Protein 6XYB (pdb70)

Radius of gyration: 20.5 Å; Cα contacts (8 Å, |Δi|>4): 979; chains: 4; bounding box: 56×42×59 Å

Solvent-accessible surface area: 17931 Å² total

Foldseek 3Di:
DVPAWKKKWKWKDVVTKIKIATPPDDVVLQVQLCVQQDPWHWDFDVDPTITMTTPNPDHDPVSVVVNVVSNQVSVVVVQWHWDDKDKDADPVVRMIMMMTMTHGD/DWKKKWKWKDVVTKIKIDTPPDDVVLQVLLCVQLPHHWDFDVDPTMTMGTPNVDHDDVSVVVSVVSNQVSVVVVQWHWDDKDKDADPVVRMIMMMTMTDGD/DVDAKKKKWKWKDVVTKIKIDIPPDDVVLQVLLQCVQVCVGWHWDFDVDPTMTMTGDDNDHDPVSVVVNVVSNQVSVVVVQWHWDDKDKDADPVVRMIMMMTMTDGD/DAWKKKWKWKDVVTKIKIDTPPDDVVLQVLLCVQQLVLLHHWDFDPPPTMTMDRSDNDGDPVSVVSNVVSNQVSVVVVVWHWDDKDKDADPVVRMIMMMTMTDD

Structure (mmCIF, N/CA/C/O backbone):
data_6XYB
#
_entry.id   6XYB
#
_cell.length_a   66.701
_cell.length_b   44.487
_cell.length_c   69.544
_cell.angle_alpha   90.000
_cell.angle_beta   93.460
_cell.angle_gamma   90.000
#
_symmetry.space_group_name_H-M   'P 1 21 1'
#
loop_
_entity.id
_entity.type
_entity.pdbx_description
1 polymer 'Uncharacterized protein'
2 non-polymer 'IODIDE ION'
3 non-polymer 'POTASSIUM ION'
4 non-polymer 'MAGNESIUM ION'
5 non-polymer 'CHLORIDE ION'
6 water water
#
loop_
_atom_site.group_PDB
_atom_site.id
_atom_site.type_symbol
_atom_site.label_atom_id
_atom_site.label_alt_id
_atom_site.label_comp_id
_atom_site.label_asym_id
_atom_site.label_entity_id
_atom_site.label_seq_id
_atom_site.pdbx_PDB_ins_code
_atom_site.Cartn_x
_atom_site.Cartn_y
_atom_site.Cartn_z
_atom_site.occupancy
_atom_site.B_iso_or_equiv
_atom_site.auth_seq_id
_atom_site.auth_comp_id
_atom_site.auth_asym_id
_atom_site.auth_atom_id
_atom_site.pdbx_PDB_model_num
ATOM 1 N N . GLY A 1 1 ? -15.130 -15.322 -37.994 1.00 57.13 -2 GLY A N 1
ATOM 2 C CA . GLY A 1 1 ? -16.300 -14.658 -38.634 1.00 48.37 -2 GLY A CA 1
ATOM 3 C C . GLY A 1 1 ? -15.880 -13.430 -39.444 1.00 30.40 -2 GLY A C 1
ATOM 4 O O . GLY A 1 1 ? -14.651 -13.029 -39.364 1.00 62.55 -2 GLY A O 1
ATOM 5 N N . SER A 1 2 ? -16.876 -12.952 -40.249 1.00 51.57 -1 SER A N 1
ATOM 6 C CA . SER A 1 2 ? -16.770 -11.788 -41.167 1.00 48.18 -1 SER A CA 1
ATOM 7 C C . SER A 1 2 ? -16.029 -1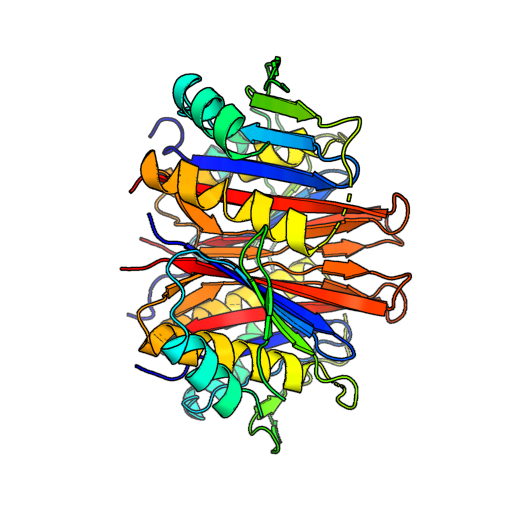0.739 -40.389 1.00 58.15 -1 SER A C 1
ATOM 8 O O . SER A 1 2 ? -15.132 -10.073 -40.931 1.00 73.12 -1 SER A O 1
ATOM 11 N N . HIS A 1 3 ? -16.557 -10.617 -39.171 1.00 64.77 0 HIS A N 1
ATOM 12 C CA . HIS A 1 3 ? -16.087 -9.873 -37.992 1.00 58.21 0 HIS A CA 1
ATOM 13 C C . HIS A 1 3 ? -16.759 -10.589 -36.804 1.00 61.91 0 HIS A C 1
ATOM 14 O O . HIS A 1 3 ? -17.884 -10.175 -36.467 1.00 77.46 0 HIS A O 1
ATOM 21 N N . MET A 1 4 ? -16.153 -11.669 -36.269 1.00 86.04 1 MET A N 1
ATOM 22 C CA . MET A 1 4 ? -16.748 -12.593 -35.243 1.00 65.17 1 MET A CA 1
ATOM 23 C C . MET A 1 4 ? -17.768 -11.823 -34.406 1.00 51.38 1 MET A C 1
ATOM 24 O O . MET A 1 4 ? -17.439 -10.735 -33.952 1.00 56.45 1 MET A O 1
ATOM 29 N N . PRO A 1 5 ? -19.013 -12.325 -34.164 1.00 40.08 2 PRO A N 1
ATOM 30 C CA . PRO A 1 5 ? -20.117 -11.428 -33.851 1.00 35.40 2 PRO A CA 1
ATOM 31 C C . PRO A 1 5 ? -20.094 -10.835 -32.429 1.00 25.03 2 PRO A C 1
ATOM 32 O O . PRO A 1 5 ? -20.156 -11.519 -31.408 1.00 24.66 2 PRO A O 1
ATOM 36 N N . ASN A 1 6 ? -19.919 -9.522 -32.387 1.00 19.88 3 ASN A N 1
ATOM 37 C CA . ASN A 1 6 ? -19.986 -8.780 -31.103 1.00 16.97 3 ASN A CA 1
ATOM 38 C C . ASN A 1 6 ? -21.044 -7.672 -31.173 1.00 17.19 3 ASN A C 1
ATOM 39 O O . ASN A 1 6 ? -21.485 -7.244 -32.241 1.00 16.93 3 ASN A O 1
ATOM 44 N N . LEU A 1 7 ? -21.448 -7.199 -30.028 1.00 16.14 4 LEU A N 1
ATOM 45 C CA . LEU A 1 7 ? -22.487 -6.173 -29.910 1.00 16.25 4 LEU A CA 1
ATOM 46 C C . LEU A 1 7 ? -21.936 -5.109 -28.962 1.00 14.45 4 LEU A C 1
ATOM 47 O O . LEU A 1 7 ? -21.252 -5.463 -27.973 1.00 18.54 4 LEU A O 1
ATOM 52 N N . CYS A 1 8 ? -22.268 -3.834 -29.224 1.00 14.34 5 CYS A N 1
ATOM 53 C CA . CYS A 1 8 ? -22.024 -2.707 -28.351 1.00 16.70 5 CYS A CA 1
ATOM 54 C C . CYS A 1 8 ? -23.345 -2.027 -28.074 1.00 17.29 5 CYS A C 1
ATOM 55 O O . CYS A 1 8 ? -24.035 -1.646 -29.014 1.00 18.78 5 CYS A O 1
ATOM 58 N N . VAL A 1 9 ? -23.697 -1.914 -26.805 1.00 15.79 6 VAL A N 1
ATOM 59 C CA . VAL A 1 9 ? -24.772 -1.041 -26.303 1.00 13.59 6 VAL A CA 1
ATOM 60 C C . VAL A 1 9 ? -24.179 0.163 -25.592 1.00 15.97 6 VAL A C 1
ATOM 61 O O . VAL A 1 9 ? -23.387 -0.032 -24.657 1.00 16.82 6 VAL A O 1
ATOM 65 N N . SER A 1 10 ? -24.584 1.363 -25.986 1.00 15.64 7 SER A N 1
ATOM 66 C CA . SER A 1 10 ? -24.139 2.600 -25.321 1.00 15.53 7 SER A CA 1
ATOM 67 C C . SER A 1 10 ? -25.361 3.337 -24.774 1.00 14.66 7 SER A C 1
ATOM 68 O O . SER A 1 10 ? -26.406 3.436 -25.466 1.00 16.45 7 SER A O 1
ATOM 71 N N . ALA A 1 11 ? -25.224 3.892 -23.565 1.00 14.30 8 ALA A N 1
ATOM 72 C CA . ALA A 1 11 ? -26.324 4.633 -22.940 1.00 15.84 8 ALA A CA 1
ATOM 73 C C . ALA A 1 11 ? -25.737 5.937 -22.400 1.00 17.67 8 ALA A C 1
ATOM 74 O O . ALA A 1 11 ? -24.771 5.906 -21.615 1.00 16.62 8 ALA A O 1
ATOM 76 N N . THR A 1 12 ? -26.293 7.047 -22.841 1.00 16.40 9 THR A N 1
ATOM 77 C CA . THR A 1 12 ? -25.957 8.393 -22.319 1.00 16.75 9 THR A CA 1
ATOM 78 C C . THR A 1 12 ? -27.160 8.945 -21.561 1.00 18.16 9 THR A C 1
ATOM 79 O O . THR A 1 12 ? -28.281 8.692 -21.987 1.00 20.30 9 THR A O 1
ATOM 83 N N . PHE A 1 13 ? -26.911 9.576 -20.404 1.00 17.95 10 PHE A N 1
ATOM 84 C CA . PHE A 1 13 ? -27.948 10.238 -19.567 1.00 18.18 10 PHE A CA 1
ATOM 85 C C . PHE A 1 13 ? -27.447 11.636 -19.187 1.00 19.91 10 PHE A C 1
ATOM 86 O O . PHE A 1 13 ? -26.243 11.779 -19.035 1.00 21.19 10 PHE A O 1
ATOM 94 N N . ASN A 1 14 ? -28.307 12.665 -19.034 1.00 21.71 11 ASN A N 1
ATOM 95 C CA . ASN A 1 14 ? -29.742 12.630 -19.263 1.00 23.06 11 ASN A CA 1
ATOM 96 C C . ASN A 1 14 ? -30.068 13.683 -20.328 1.00 20.11 11 ASN A C 1
ATOM 97 O O . ASN A 1 14 ? -29.326 14.637 -20.512 1.00 31.42 11 ASN A O 1
ATOM 102 N N . PRO A 1 15 ? -31.183 13.558 -21.096 1.00 24.68 12 PRO A N 1
ATOM 103 C CA . PRO A 1 15 ? -32.106 12.446 -20.995 1.00 25.52 12 PRO A CA 1
ATOM 104 C C . PRO A 1 15 ? -31.510 11.179 -21.585 1.00 22.36 12 PRO A C 1
ATOM 105 O O . PRO A 1 15 ? -30.475 11.240 -22.294 1.00 20.80 12 PRO A O 1
ATOM 109 N N . PRO A 1 16 ? -32.158 10.022 -21.312 1.00 23.52 13 PRO A N 1
ATOM 110 C CA . PRO A 1 16 ? -31.641 8.734 -21.760 1.00 21.76 13 PRO A CA 1
ATOM 111 C C . PRO A 1 16 ? -31.626 8.592 -23.303 1.00 19.16 13 PRO A C 1
ATOM 112 O O . PRO A 1 16 ? -32.663 8.736 -23.976 1.00 22.29 13 PRO A O 1
ATOM 116 N N . VAL A 1 17 ? -30.453 8.305 -23.853 1.00 18.12 14 VAL A N 1
ATOM 117 C CA . VAL A 1 17 ? -30.291 7.921 -25.255 1.00 18.01 14 VAL A CA 1
ATOM 118 C C . VAL A 1 17 ? -29.546 6.598 -25.307 1.00 17.20 14 VAL A C 1
ATOM 119 O O . VAL A 1 17 ? -28.375 6.543 -24.806 1.00 19.22 14 VAL A O 1
ATOM 123 N N . ILE A 1 18 ? -30.191 5.574 -25.866 1.00 17.21 15 ILE A N 1
ATOM 124 C CA . ILE A 1 18 ? -29.627 4.220 -25.943 1.00 15.14 15 ILE A CA 1
ATOM 125 C C . ILE A 1 18 ? -29.332 3.889 -27.412 1.00 16.56 15 ILE A C 1
ATOM 126 O O . ILE A 1 18 ? -30.237 4.035 -28.262 1.00 17.91 15 ILE A O 1
ATOM 131 N N . THR A 1 19 ? -28.126 3.461 -27.703 1.00 16.19 16 THR A N 1
ATOM 132 C CA . THR A 1 19 ? -27.745 3.018 -29.056 1.00 16.08 16 THR A CA 1
ATOM 133 C C . THR A 1 19 ? -27.245 1.578 -29.006 1.00 17.40 16 THR A C 1
ATOM 134 O O . THR A 1 19 ? -26.590 1.152 -28.012 1.00 16.98 16 THR A O 1
ATOM 138 N N . MET A 1 20 ? -27.587 0.813 -30.048 1.00 16.09 17 MET A N 1
ATOM 139 C CA . MET A 1 20 ? -27.227 -0.618 -30.143 1.00 16.37 17 MET A CA 1
ATOM 140 C C . MET A 1 20 ? -26.584 -0.876 -31.499 1.00 16.53 17 MET A C 1
ATOM 141 O O . MET A 1 20 ? -27.232 -0.548 -32.520 1.00 15.74 17 MET A O 1
ATOM 146 N N . LEU A 1 21 ? -25.379 -1.432 -31.519 1.00 16.26 18 LEU A N 1
ATOM 147 C CA . LEU A 1 21 ? -24.540 -1.611 -32.721 1.00 16.73 18 LEU A CA 1
ATOM 148 C C . LEU A 1 21 ? -24.096 -3.054 -32.734 1.00 17.88 18 LEU A C 1
ATOM 149 O O . LEU A 1 21 ? -23.704 -3.570 -31.723 1.00 16.11 18 LEU A O 1
ATOM 154 N N . GLY A 1 22 ? -24.100 -3.656 -33.892 1.00 19.71 19 GLY A N 1
ATOM 155 C CA . GLY A 1 22 ? -23.539 -4.984 -34.119 1.00 19.10 19 GLY A CA 1
ATOM 156 C C . GLY A 1 22 ? -24.126 -5.568 -35.393 1.00 20.64 19 GLY A C 1
ATOM 157 O O . GLY A 1 22 ? -25.331 -5.558 -35.564 1.00 20.82 19 GLY A O 1
ATOM 158 N N . SER A 1 23 ? -23.267 -6.128 -36.212 1.00 24.51 20 SER A N 1
ATOM 159 C CA A SER A 1 23 ? -23.622 -6.765 -37.506 0.50 27.22 20 SER A CA 1
ATOM 160 C CA B SER A 1 23 ? -23.653 -6.734 -37.515 0.50 25.80 20 SER A CA 1
ATOM 161 C C . SER A 1 23 ? -24.682 -7.855 -37.336 1.00 26.30 20 SER A C 1
ATOM 162 O O . SER A 1 23 ? -25.586 -7.945 -38.202 1.00 33.74 20 SER A O 1
ATOM 167 N N . ALA A 1 24 ? -24.583 -8.679 -36.289 1.00 21.06 21 ALA A N 1
ATOM 168 C CA . ALA A 1 24 ? -25.480 -9.853 -36.163 1.00 22.65 21 ALA A CA 1
ATOM 169 C C . ALA A 1 24 ? -26.678 -9.488 -35.271 1.00 23.42 21 ALA A C 1
ATOM 170 O O . ALA A 1 24 ? -27.427 -10.416 -34.848 1.00 26.16 21 ALA A O 1
ATOM 172 N N . LEU A 1 25 ? -26.891 -8.194 -34.954 1.00 19.57 22 LEU A N 1
ATOM 173 C CA . LEU A 1 25 ? -28.015 -7.848 -34.087 1.00 21.56 22 LEU A CA 1
ATOM 174 C C . LEU A 1 25 ? -29.273 -7.904 -34.954 1.00 20.32 22 LEU A C 1
ATOM 175 O O . LEU A 1 25 ? -29.295 -7.241 -35.981 1.00 25.48 22 LEU A O 1
ATOM 180 N N . ARG A 1 26 ? -30.255 -8.718 -34.571 1.00 20.85 23 ARG A N 1
ATOM 181 C CA . ARG A 1 26 ? -31.524 -8.811 -35.327 1.00 19.64 23 ARG A CA 1
ATOM 182 C C . ARG A 1 26 ? -32.534 -7.823 -34.731 1.00 19.91 23 ARG A C 1
ATOM 183 O O . ARG A 1 26 ? -32.526 -7.537 -33.500 1.00 22.28 23 ARG A O 1
ATOM 191 N N . GLU A 1 27 ? -33.464 -7.372 -35.577 1.00 18.96 24 GLU A N 1
ATOM 192 C CA . GLU A 1 27 ? -34.525 -6.388 -35.150 1.00 21.36 24 GLU A CA 1
ATOM 193 C C . GLU A 1 27 ? -35.393 -6.998 -34.043 1.00 20.28 24 GLU A C 1
ATOM 194 O O . GLU A 1 27 ? -35.858 -6.269 -33.156 1.00 23.79 24 GLU A O 1
ATOM 200 N N . GLU A 1 28 ? -35.602 -8.314 -34.067 1.00 21.92 25 GLU A N 1
ATOM 201 C CA . GLU A 1 28 ? -36.405 -9.037 -33.028 1.00 20.03 25 GLU A CA 1
ATOM 202 C C . GLU A 1 28 ? -35.779 -8.851 -31.639 1.00 20.43 25 GLU A C 1
ATOM 203 O O . GLU A 1 28 ? -36.496 -8.650 -30.680 1.00 22.66 25 GLU A O 1
ATOM 209 N N . THR A 1 29 ? -34.442 -8.837 -31.525 1.00 19.76 26 THR A N 1
ATOM 210 C CA . THR A 1 29 ? -33.796 -8.635 -30.206 1.00 21.30 26 THR A CA 1
ATOM 211 C C . THR A 1 29 ? -34.000 -7.188 -29.756 1.00 21.59 26 THR A C 1
ATOM 212 O O . THR A 1 29 ? -34.265 -6.980 -28.600 1.00 20.53 26 THR A O 1
ATOM 216 N N . VAL A 1 30 ? -33.908 -6.235 -30.675 1.00 21.43 27 VAL A N 1
ATOM 217 C CA . VAL A 1 30 ? -34.166 -4.792 -30.407 1.00 20.57 27 VAL A CA 1
ATOM 218 C C . VAL A 1 30 ? -35.608 -4.638 -29.900 1.00 20.61 27 VAL A C 1
ATOM 219 O O . VAL A 1 30 ? -35.833 -3.958 -28.866 1.00 23.61 27 VAL A O 1
ATOM 223 N N . LYS A 1 31 ? -36.547 -5.310 -30.541 1.00 23.35 28 LYS A N 1
ATOM 224 C CA . LYS A 1 31 ? -37.975 -5.249 -30.111 1.00 27.62 28 LYS A CA 1
ATOM 225 C C . LYS A 1 31 ? -38.168 -5.820 -28.693 1.00 25.04 28 LYS A C 1
ATOM 226 O O . LYS A 1 31 ? -38.921 -5.186 -27.887 1.00 28.92 28 LYS A O 1
ATOM 232 N N . LEU A 1 32 ? -37.495 -6.915 -28.327 1.00 26.05 29 LEU A N 1
ATOM 233 C CA . LEU A 1 32 ? -37.550 -7.456 -26.931 1.00 23.82 29 LEU A CA 1
ATOM 234 C C . LEU A 1 32 ? -37.059 -6.404 -25.924 1.00 25.47 29 LEU A C 1
ATOM 235 O O . LEU A 1 32 ? -37.640 -6.253 -24.849 1.00 29.64 29 LEU A O 1
ATOM 240 N N . LEU A 1 33 ? -35.955 -5.737 -26.228 1.00 26.86 30 LEU A N 1
ATOM 241 C CA . LEU A 1 33 ? -35.388 -4.774 -25.280 1.00 23.76 30 LEU A CA 1
ATOM 242 C C . LEU A 1 33 ? -36.302 -3.558 -25.171 1.00 25.42 30 LEU A C 1
ATOM 243 O O . LEU A 1 33 ? -36.423 -2.997 -24.094 1.00 28.93 30 LEU A O 1
ATOM 248 N N . GLU A 1 34 ? -36.917 -3.171 -26.282 1.00 26.07 31 GLU A N 1
ATOM 249 C CA . GLU A 1 34 ? -37.863 -2.023 -26.358 1.00 31.61 31 GLU A CA 1
ATOM 250 C C . GLU A 1 34 ? -38.912 -2.231 -25.275 1.00 31.40 31 GLU A C 1
ATOM 251 O O . GLU A 1 34 ? -39.360 -1.245 -24.674 1.00 40.88 31 GLU A O 1
ATOM 257 N N . GLN A 1 35 ? -39.346 -3.478 -25.107 1.00 33.15 32 GLN A N 1
ATOM 258 C CA . GLN A 1 35 ? -40.437 -3.848 -24.176 1.00 42.07 32 GLN A CA 1
ATOM 259 C C . GLN A 1 35 ? -39.911 -3.838 -22.735 1.00 41.40 32 GLN A C 1
ATOM 260 O O . GLN A 1 35 ? -40.643 -3.394 -21.867 1.00 41.20 32 GLN A O 1
ATOM 266 N N . ARG A 1 36 ? -38.696 -4.330 -22.493 1.00 49.17 33 ARG A N 1
ATOM 267 C CA . ARG A 1 36 ? -38.130 -4.489 -21.129 1.00 42.47 33 ARG A CA 1
ATOM 268 C C . ARG A 1 36 ? -37.725 -3.127 -20.529 1.00 38.79 33 ARG A C 1
ATOM 269 O O . ARG A 1 36 ? -37.856 -2.948 -19.319 1.00 43.27 33 ARG A O 1
ATOM 277 N N . ILE A 1 37 ? -37.132 -2.238 -21.319 1.00 36.30 34 ILE A N 1
ATOM 278 C CA . ILE A 1 37 ? -36.483 -0.995 -20.801 1.00 40.10 34 ILE A CA 1
ATOM 279 C C . ILE A 1 37 ? -37.504 -0.088 -20.109 1.00 47.67 34 ILE A C 1
ATOM 280 O O . ILE A 1 37 ? -37.323 0.225 -18.927 1.00 53.90 34 ILE A O 1
ATOM 285 N N . PRO A 1 38 ? -38.569 0.359 -20.826 1.00 40.43 35 PRO A N 1
ATOM 286 C CA . PRO A 1 38 ? -39.584 1.263 -20.292 1.00 47.13 35 PRO A CA 1
ATOM 287 C C . PRO A 1 38 ? -39.642 1.394 -18.757 1.00 51.03 35 PRO A C 1
ATOM 288 O O . PRO A 1 38 ? -39.159 2.415 -18.273 1.00 65.38 35 PRO A O 1
ATOM 292 N N . PRO A 1 51 ? -44.904 5.069 -25.194 1.00 77.70 48 PRO A N 1
ATOM 293 C CA . PRO A 1 51 ? -44.391 3.786 -25.676 1.00 76.48 48 PRO A CA 1
ATOM 294 C C . PRO A 1 51 ? -43.318 4.012 -26.760 1.00 75.42 48 PRO A C 1
ATOM 295 O O . PRO A 1 51 ? -43.664 4.073 -27.931 1.00 74.79 48 PRO A O 1
ATOM 299 N N . VAL A 1 52 ? -42.054 4.129 -26.328 1.00 71.41 49 VAL A N 1
ATOM 300 C CA . VAL A 1 52 ? -40.883 4.600 -27.126 1.00 58.67 49 VAL A CA 1
ATOM 301 C C . VAL A 1 52 ? -40.361 3.450 -28.000 1.00 41.92 49 VAL A C 1
ATOM 302 O O . VAL A 1 52 ? -40.419 2.266 -27.534 1.00 40.60 49 VAL A O 1
ATOM 304 N N . LYS A 1 53 ? -39.867 3.785 -29.202 1.00 38.89 50 LYS A N 1
ATOM 305 C CA . LYS A 1 53 ? -39.251 2.829 -30.165 1.00 31.07 50 LYS A CA 1
ATOM 306 C C . LYS A 1 53 ? -37.753 3.124 -30.362 1.00 25.82 50 LYS A C 1
ATOM 307 O O . LYS A 1 53 ? -37.338 4.289 -30.389 1.00 29.11 50 LYS A O 1
ATOM 309 N N . PHE A 1 54 ? -36.988 2.088 -30.679 1.00 23.26 51 PHE A N 1
ATOM 310 C CA . PHE A 1 54 ? -35.727 2.225 -31.449 1.00 21.84 51 PHE A CA 1
ATOM 311 C C . PHE A 1 54 ? -35.967 2.565 -32.921 1.00 25.60 51 PHE A C 1
ATOM 312 O O . PHE A 1 54 ? -36.809 1.953 -33.569 1.00 26.53 51 PHE A O 1
ATOM 320 N N . LEU A 1 55 ? -35.268 3.575 -33.428 1.00 22.55 52 LEU A N 1
ATOM 321 C CA . LEU A 1 55 ? -35.182 3.860 -34.888 1.00 19.44 52 LEU A CA 1
ATOM 322 C C . LEU A 1 55 ? -33.856 3.344 -35.441 1.00 20.59 52 LEU A C 1
ATOM 323 O O . LEU A 1 55 ? -32.789 3.510 -34.751 1.00 19.32 52 LEU A O 1
ATOM 328 N N . PHE A 1 56 ? -33.888 2.828 -36.673 1.00 21.40 53 PHE A N 1
ATOM 329 C CA . PHE A 1 56 ? -32.687 2.356 -37.388 1.00 19.82 53 PHE A CA 1
ATOM 330 C C . PHE A 1 56 ? -32.058 3.454 -38.229 1.00 19.46 53 PHE A C 1
ATOM 331 O O . PHE A 1 56 ? -32.758 4.184 -38.938 1.00 21.22 53 PHE A O 1
ATOM 339 N N . TYR A 1 57 ? -30.753 3.605 -38.102 1.00 19.08 54 TYR A N 1
ATOM 340 C CA . TYR A 1 57 ? -29.910 4.467 -38.965 1.00 18.26 54 TYR A CA 1
ATOM 341 C C . TYR A 1 57 ? -28.706 3.701 -39.534 1.00 19.26 54 TYR A C 1
ATOM 342 O O . TYR A 1 57 ? -28.110 2.826 -38.873 1.00 22.60 54 TYR A O 1
ATOM 351 N N . PRO A 1 58 ? -28.254 4.042 -40.765 1.00 21.48 55 PRO A N 1
ATOM 352 C CA . PRO A 1 58 ? -27.120 3.342 -41.363 1.00 22.59 55 PRO A CA 1
ATOM 353 C C . PRO A 1 58 ? -25.762 4.000 -41.114 1.00 27.61 55 PRO A C 1
ATOM 354 O O . PRO A 1 58 ? -25.698 5.127 -40.682 1.00 33.90 55 PRO A O 1
ATOM 358 N N . ASN A 1 59 ? -24.697 3.250 -41.393 1.00 27.39 56 ASN A N 1
ATOM 359 C CA . ASN A 1 59 ? -23.313 3.770 -41.587 1.00 35.86 56 ASN A CA 1
ATOM 360 C C . ASN A 1 59 ? -22.915 4.707 -40.458 1.00 35.71 56 ASN A C 1
ATOM 361 O O . ASN A 1 59 ? -22.632 5.870 -40.717 1.00 48.17 56 ASN A O 1
ATOM 366 N N . PRO A 1 60 ? -22.712 4.218 -39.211 1.00 32.96 57 PRO A N 1
ATOM 367 C CA . PRO A 1 60 ? -22.736 2.786 -38.907 1.00 31.35 57 PRO A CA 1
ATOM 368 C C . PRO A 1 60 ? -24.136 2.244 -38.639 1.00 24.77 57 PRO A C 1
ATOM 369 O O . PRO A 1 60 ? -24.909 2.898 -38.050 1.00 29.23 57 PRO A O 1
ATOM 373 N N . ASP A 1 61 ? -24.413 1.031 -39.086 1.00 23.68 58 ASP A N 1
ATOM 374 C CA . ASP A 1 61 ? -25.771 0.464 -38.919 1.00 27.42 58 ASP A CA 1
ATOM 375 C C . ASP A 1 61 ? -26.096 0.253 -37.430 1.00 24.68 58 ASP A C 1
ATOM 376 O O . ASP A 1 61 ? -25.343 -0.470 -36.716 1.00 27.44 58 ASP A O 1
ATOM 381 N N . HIS A 1 62 ? -27.193 0.838 -36.963 1.00 20.68 59 HIS A N 1
ATOM 382 C CA . HIS A 1 62 ? -27.490 0.779 -35.534 1.00 17.18 59 HIS A CA 1
ATOM 383 C C . HIS A 1 62 ? -28.905 1.230 -35.191 1.00 17.75 59 HIS A C 1
ATOM 384 O O . HIS A 1 62 ? -29.649 1.768 -36.083 1.00 19.76 59 HIS A O 1
ATOM 391 N N . TRP A 1 63 ? -29.330 0.961 -33.957 1.00 16.96 60 TRP A N 1
ATOM 392 C CA . TRP A 1 63 ? -30.672 1.322 -33.454 1.00 18.50 60 TRP A CA 1
ATOM 393 C C . TRP A 1 63 ? -30.489 2.369 -32.349 1.00 16.79 60 TRP A C 1
ATOM 394 O O . TRP A 1 63 ? -29.598 2.189 -31.488 1.00 18.38 60 TRP A O 1
ATOM 405 N N . ARG A 1 64 ? -31.343 3.397 -32.340 1.00 16.47 61 ARG A N 1
ATOM 406 C CA . ARG A 1 64 ? -31.289 4.537 -31.395 1.00 16.89 61 ARG A CA 1
ATOM 407 C C . ARG A 1 64 ? -32.658 4.756 -30.781 1.00 17.06 61 ARG A C 1
ATOM 408 O O . ARG A 1 64 ? -33.631 4.950 -31.523 1.00 18.81 61 ARG A O 1
ATOM 416 N N . MET A 1 65 ? -32.709 4.818 -29.453 1.00 18.15 62 MET A N 1
ATOM 417 C CA . MET A 1 65 ? -33.925 5.157 -28.712 1.00 18.29 62 MET A CA 1
ATOM 418 C C . MET A 1 65 ? -33.596 6.352 -27.808 1.00 20.47 62 MET A C 1
ATOM 419 O O . MET A 1 65 ? -32.648 6.336 -27.062 1.00 20.44 62 MET A O 1
ATOM 424 N N . GLU A 1 66 ? -34.438 7.344 -27.808 1.00 22.42 63 GLU A N 1
ATOM 425 C CA . GLU A 1 66 ? -34.282 8.513 -26.942 1.00 25.59 63 GLU A CA 1
ATOM 426 C C . GLU A 1 66 ? -35.536 8.599 -26.104 1.00 29.24 63 GLU A C 1
ATOM 427 O O . GLU A 1 66 ? -36.654 8.552 -26.649 1.00 33.98 63 GLU A O 1
ATOM 433 N N . LEU A 1 67 ? -35.340 8.716 -24.794 1.00 30.36 64 LEU A N 1
ATOM 434 C CA . LEU A 1 67 ? -36.475 8.985 -23.875 1.00 26.77 64 LEU A CA 1
ATOM 435 C C . LEU A 1 67 ? -36.476 10.479 -23.474 1.00 33.46 64 LEU A C 1
ATOM 436 O O . LEU A 1 67 ? -36.169 10.839 -22.315 1.00 27.44 64 LEU A O 1
ATOM 441 N N . SER A 1 68 ? -36.754 11.343 -24.461 1.00 40.27 65 SER A N 1
ATOM 442 C CA . SER A 1 68 ? -36.655 12.832 -24.396 1.00 41.22 65 SER A CA 1
ATOM 443 C C . SER A 1 68 ? -37.259 13.371 -23.101 1.00 40.28 65 SER A C 1
ATOM 444 O O . SER A 1 68 ? -36.813 14.445 -22.639 1.00 51.91 65 SER A O 1
ATOM 447 N N . GLN A 1 69 ? -38.317 12.721 -22.612 1.00 40.94 66 GLN A N 1
ATOM 448 C CA . GLN A 1 69 ? -39.129 13.214 -21.472 1.00 51.44 66 GLN A CA 1
ATOM 449 C C . GLN A 1 69 ? -38.483 12.752 -20.157 1.00 65.12 66 GLN A C 1
ATOM 450 O O . GLN A 1 69 ? -38.500 13.531 -19.189 1.00 94.01 66 GLN A O 1
ATOM 452 N N . HIS A 1 70 ? -37.896 11.553 -20.139 1.00 51.90 67 HIS A N 1
ATOM 453 C CA . HIS A 1 70 ? -37.512 10.816 -18.907 1.00 54.58 67 HIS A CA 1
ATOM 454 C C . HIS A 1 70 ? -36.204 11.358 -18.316 1.00 47.13 67 HIS A C 1
ATOM 455 O O . HIS A 1 70 ? -35.388 11.980 -19.022 1.00 45.13 67 HIS A O 1
ATOM 462 N N . PHE A 1 71 ? -36.020 11.134 -17.019 1.00 45.71 68 PHE A N 1
ATOM 463 C CA . PHE A 1 71 ? -34.794 11.456 -16.269 1.00 40.69 68 PHE A CA 1
ATOM 464 C C . PHE A 1 71 ? -34.529 10.239 -15.390 1.00 35.83 68 PHE A C 1
ATOM 465 O O . PHE A 1 71 ? -35.418 9.845 -14.639 1.00 39.82 68 PHE A O 1
ATOM 480 N N . ASP A 1 73 ? -32.121 8.659 -12.452 1.00 34.25 70 ASP A N 1
ATOM 481 C CA . ASP A 1 73 ? -31.145 8.857 -11.371 1.00 28.71 70 ASP A CA 1
ATOM 482 C C . ASP A 1 73 ? -30.235 7.610 -11.400 1.00 25.25 70 ASP A C 1
ATOM 483 O O . ASP A 1 73 ? -30.496 6.643 -12.209 1.00 24.59 70 ASP A O 1
ATOM 488 N N . ASP A 1 74 ? -29.238 7.584 -10.505 1.00 26.24 71 ASP A N 1
ATOM 489 C CA . ASP A 1 74 ? -28.263 6.468 -10.510 1.00 25.38 71 ASP A CA 1
ATOM 490 C C . ASP A 1 74 ? -28.962 5.110 -10.366 1.00 25.72 71 ASP A C 1
ATOM 491 O O . ASP A 1 74 ? -28.596 4.159 -11.064 1.00 22.93 71 ASP A O 1
ATOM 496 N N . LEU A 1 75 ? -29.922 4.985 -9.469 1.00 26.75 72 LEU A N 1
ATOM 497 C CA . LEU A 1 75 ? -30.608 3.680 -9.250 1.00 24.78 72 LEU A CA 1
ATOM 498 C C . LEU A 1 75 ? -31.314 3.230 -10.519 1.00 25.93 72 LEU A C 1
ATOM 499 O O . LEU A 1 75 ? -31.225 2.034 -10.855 1.00 24.35 72 LEU A O 1
ATOM 504 N N . HIS A 1 76 ? -32.004 4.143 -11.173 1.00 23.98 73 HIS A N 1
ATOM 505 C CA . HIS A 1 76 ? -32.744 3.808 -12.418 1.00 26.74 73 HIS A CA 1
ATOM 506 C C . HIS A 1 76 ? -31.766 3.554 -13.568 1.00 23.24 73 HIS A C 1
ATOM 507 O O . HIS A 1 76 ? -32.086 2.692 -14.411 1.00 23.29 73 HIS A O 1
ATOM 514 N N . LYS A 1 77 ? -30.582 4.191 -13.571 1.00 20.91 74 LYS A N 1
ATOM 515 C CA . LYS A 1 77 ? -29.537 3.854 -14.606 1.00 21.10 74 LYS A CA 1
ATOM 516 C C . LYS A 1 77 ? -29.110 2.408 -14.376 1.00 22.69 74 LYS A C 1
ATOM 517 O O . LYS A 1 77 ? -29.021 1.648 -15.358 1.00 23.64 74 LYS A O 1
ATOM 523 N N . SER A 1 78 ? -28.824 2.044 -13.121 1.00 22.58 75 SER A N 1
ATOM 524 C CA . SER A 1 78 ? -28.451 0.665 -12.768 1.00 20.84 75 SER A CA 1
ATOM 525 C C . SER A 1 78 ? -29.535 -0.307 -13.250 1.00 20.77 75 SER A C 1
ATOM 526 O O . SER A 1 78 ? -29.202 -1.372 -13.835 1.00 22.35 75 SER A O 1
ATOM 529 N N . ALA A 1 79 ? -30.811 0.024 -13.003 1.00 23.49 76 ALA A N 1
ATOM 530 C CA . ALA A 1 79 ? -31.943 -0.813 -13.459 1.00 23.36 76 ALA A CA 1
ATOM 531 C C . ALA A 1 79 ? -31.953 -0.957 -15.003 1.00 23.77 76 ALA A C 1
ATOM 532 O O . ALA A 1 79 ? -32.256 -2.021 -15.508 1.00 26.05 76 ALA A O 1
ATOM 534 N N . VAL A 1 80 ? -31.732 0.121 -15.746 1.00 22.02 77 VAL A N 1
ATOM 535 C CA . VAL A 1 80 ? -31.705 0.105 -17.232 1.00 23.60 77 VAL A CA 1
ATOM 536 C C . VAL A 1 80 ? -30.582 -0.842 -17.671 1.00 21.36 77 VAL A C 1
ATOM 537 O O . VAL A 1 80 ? -30.809 -1.719 -18.565 1.00 20.92 77 VAL A O 1
ATOM 541 N N . PHE A 1 81 ? -29.388 -0.678 -17.099 1.00 19.71 78 PHE A N 1
ATOM 542 C CA . PHE A 1 81 ? -28.285 -1.558 -17.497 1.00 19.57 78 PHE A CA 1
ATOM 543 C C . PHE A 1 81 ? -28.626 -3.012 -17.213 1.00 19.72 78 PHE A C 1
ATOM 544 O O . PHE A 1 81 ? -28.385 -3.870 -18.058 1.00 21.24 78 PHE A O 1
ATOM 552 N N . LEU A 1 82 ? -29.145 -3.278 -16.018 1.00 19.91 79 LEU A N 1
ATOM 553 C CA . LEU A 1 82 ? -29.469 -4.682 -15.639 1.00 22.90 79 LEU A CA 1
ATOM 554 C C . LEU A 1 82 ? -30.508 -5.261 -16.605 1.00 22.35 79 LEU A C 1
ATOM 555 O O . LEU A 1 82 ? -30.372 -6.424 -16.984 1.00 25.48 79 LEU A O 1
ATOM 560 N N . THR A 1 83 ? -31.530 -4.495 -17.008 1.00 22.75 80 THR A N 1
ATOM 561 C CA A THR A 1 83 ? -32.614 -5.013 -17.882 0.50 26.04 80 THR A CA 1
ATOM 562 C CA B THR A 1 83 ? -32.600 -5.053 -17.865 0.50 25.10 80 THR A CA 1
ATOM 563 C C . THR A 1 83 ? -32.006 -5.269 -19.266 1.00 22.72 80 THR A C 1
ATOM 564 O O . THR A 1 83 ? -32.374 -6.267 -19.909 1.00 25.25 80 THR A O 1
ATOM 571 N N . ILE A 1 84 ? -31.072 -4.422 -19.706 1.00 22.21 81 ILE A N 1
ATOM 572 C CA . ILE A 1 84 ? -30.430 -4.610 -21.033 1.00 19.71 81 ILE A CA 1
ATOM 573 C C . ILE A 1 84 ? -29.607 -5.898 -20.972 1.00 19.47 81 ILE A C 1
ATOM 574 O O . ILE A 1 84 ? -29.674 -6.718 -21.860 1.00 20.70 81 ILE A O 1
ATOM 579 N N . ILE A 1 85 ? -28.800 -6.019 -19.929 1.00 18.53 82 ILE A N 1
ATOM 580 C CA . ILE A 1 85 ? -27.936 -7.222 -19.823 1.00 19.47 82 ILE A CA 1
ATOM 581 C C . ILE A 1 85 ? -28.766 -8.503 -19.739 1.00 20.12 82 ILE A C 1
ATOM 582 O O . ILE A 1 85 ? -28.417 -9.503 -20.436 1.00 21.85 82 ILE A O 1
ATOM 587 N N . GLU A 1 86 ? -29.794 -8.531 -18.891 1.00 21.79 83 GLU A N 1
ATOM 588 C CA . GLU A 1 86 ? -30.630 -9.746 -18.732 1.00 24.07 83 GLU A CA 1
ATOM 589 C C . GLU A 1 86 ? -31.350 -10.046 -20.037 1.00 22.50 83 GLU A C 1
ATOM 590 O O . GLU A 1 86 ? -31.408 -11.227 -20.388 1.00 26.33 83 GLU A O 1
ATOM 596 N N . GLY A 1 87 ? -31.956 -9.068 -20.687 1.00 22.74 84 GLY A N 1
ATOM 597 C CA . GLY A 1 87 ? -32.620 -9.362 -21.985 1.00 21.84 84 GLY A CA 1
ATOM 598 C C . GLY A 1 87 ? -31.661 -9.880 -23.053 1.00 21.27 84 GLY A C 1
ATOM 599 O O . GLY A 1 87 ? -31.933 -10.873 -23.731 1.00 26.40 84 GLY A O 1
ATOM 600 N N . LEU A 1 88 ? -30.445 -9.329 -23.101 1.00 18.37 85 LEU A N 1
ATOM 601 C CA . LEU A 1 88 ? -29.480 -9.781 -24.105 1.00 17.70 85 LEU A CA 1
ATOM 602 C C . LEU A 1 88 ? -28.977 -11.187 -23.720 1.00 20.65 85 LEU A C 1
ATOM 603 O O . LEU A 1 88 ? -28.709 -11.996 -24.649 1.00 22.80 85 LEU A O 1
ATOM 608 N N . GLU A 1 89 ? -28.781 -11.467 -22.433 1.00 21.40 86 GLU A N 1
ATOM 609 C CA . GLU A 1 89 ? -28.296 -12.793 -21.997 1.00 22.47 86 GLU A CA 1
ATOM 610 C C . GLU A 1 89 ? -29.288 -13.832 -22.560 1.00 20.32 86 GLU A C 1
ATOM 611 O O . GLU A 1 89 ? -28.797 -14.867 -23.063 1.00 25.49 86 GLU A O 1
ATOM 617 N N . GLY A 1 90 ? -30.607 -13.606 -22.450 1.00 23.07 87 GLY A N 1
ATOM 618 C CA . GLY A 1 90 ? -31.626 -14.597 -22.852 1.00 22.70 87 GLY A CA 1
ATOM 619 C C . GLY A 1 90 ? -31.582 -14.787 -24.343 1.00 20.96 87 GLY A C 1
ATOM 620 O O . GLY A 1 90 ? -31.979 -15.856 -24.803 1.00 24.10 87 GLY A O 1
ATOM 621 N N . GLU A 1 91 ? -31.146 -13.775 -25.079 1.00 22.61 88 GLU A N 1
ATOM 622 C CA . GLU A 1 91 ? -30.996 -13.867 -26.554 1.00 21.61 88 GLU A CA 1
ATOM 623 C C . GLU A 1 91 ? -29.654 -14.464 -26.997 1.00 19.94 88 GLU A C 1
ATOM 624 O O . GLU A 1 91 ? -29.325 -14.432 -28.221 1.00 26.14 88 GLU A O 1
ATOM 630 N N . GLY A 1 92 ? -28.812 -14.942 -26.056 1.00 19.75 89 GLY A N 1
ATOM 631 C CA . GLY A 1 92 ? -27.515 -15.541 -26.412 1.00 22.82 89 GLY A CA 1
ATOM 632 C C . GLY A 1 92 ? -26.322 -14.579 -26.426 1.00 21.17 89 GLY A C 1
ATOM 633 O O . GLY A 1 92 ? -25.302 -14.998 -26.967 1.00 21.80 89 GLY A O 1
ATOM 634 N N . TRP A 1 93 ? -26.475 -13.338 -25.907 1.00 20.01 90 TRP A N 1
ATOM 635 C CA . TRP A 1 93 ? -25.444 -12.281 -25.875 1.00 19.23 90 TRP A CA 1
ATOM 636 C C . TRP A 1 93 ? -24.925 -12.138 -24.445 1.00 18.97 90 TRP A C 1
ATOM 637 O O . TRP A 1 93 ? -25.705 -11.724 -23.595 1.00 24.66 90 TRP A O 1
ATOM 648 N N . ASN A 1 94 ? -23.670 -12.502 -24.229 1.00 19.79 91 ASN A N 1
ATOM 649 C CA . ASN A 1 94 ? -23.004 -12.539 -22.916 1.00 21.48 91 ASN A CA 1
ATOM 650 C C . ASN A 1 94 ? -22.172 -11.246 -22.720 1.00 19.19 91 ASN A C 1
ATOM 651 O O . ASN A 1 94 ? -21.398 -10.838 -23.614 1.00 18.34 91 ASN A O 1
ATOM 656 N N . LEU A 1 95 ? -22.289 -10.675 -21.550 1.00 17.86 92 LEU A N 1
ATOM 657 C CA . LEU A 1 95 ? -21.555 -9.440 -21.237 1.00 16.45 92 LEU A CA 1
ATOM 658 C C . LEU A 1 95 ? -20.062 -9.738 -21.053 1.00 15.67 92 LEU A C 1
ATOM 659 O O . LEU A 1 95 ? -19.674 -10.661 -20.308 1.00 19.08 92 LEU A O 1
ATOM 664 N N . ARG A 1 96 ? -19.205 -9.032 -21.769 1.00 14.62 93 ARG A N 1
ATOM 665 C CA . ARG A 1 96 ? -17.735 -9.255 -21.714 1.00 15.66 93 ARG A CA 1
ATOM 666 C C . ARG A 1 96 ? -17.006 -8.096 -21.060 1.00 12.98 93 ARG A C 1
ATOM 667 O O . ARG A 1 96 ? -15.916 -8.303 -20.465 1.00 14.58 93 ARG A O 1
ATOM 675 N N . ALA A 1 97 ? -17.496 -6.858 -21.190 1.00 12.45 94 ALA A N 1
ATOM 676 C CA . ALA A 1 97 ? -16.706 -5.695 -20.658 1.00 12.06 94 ALA A CA 1
ATOM 677 C C . ALA A 1 97 ? -17.690 -4.507 -20.625 1.00 10.38 94 ALA A C 1
ATOM 678 O O . ALA A 1 97 ? -18.771 -4.480 -21.291 1.00 11.91 94 ALA A O 1
ATOM 680 N N . SER A 1 98 ? -17.282 -3.523 -19.868 1.00 11.16 95 SER A N 1
ATOM 681 C CA A SER A 1 98 ? -18.006 -2.239 -19.758 0.50 11.20 95 SER A CA 1
ATOM 682 C CA B SER A 1 98 ? -17.993 -2.234 -19.773 0.50 10.71 95 SER A CA 1
ATOM 683 C C . SER A 1 98 ? -17.034 -1.105 -19.522 1.00 8.72 95 SER A C 1
ATOM 684 O O . SER A 1 98 ? -15.962 -1.320 -18.948 1.00 10.36 95 SER A O 1
ATOM 689 N N . ASN A 1 99 ? -17.437 0.081 -19.896 1.00 11.48 96 ASN A N 1
ATOM 690 C CA . ASN A 1 99 ? -16.634 1.294 -19.527 1.00 10.63 96 ASN A CA 1
ATOM 691 C C . ASN A 1 99 ? -17.587 2.465 -19.424 1.00 12.16 96 ASN A C 1
ATOM 692 O O . ASN A 1 99 ? -18.725 2.380 -19.850 1.00 14.25 96 ASN A O 1
ATOM 697 N N . SER A 1 100 ? -17.135 3.510 -18.755 1.00 10.92 97 SER A N 1
ATOM 698 C CA . SER A 1 100 ? -17.991 4.675 -18.581 1.00 12.00 97 SER A CA 1
ATOM 699 C C . SER A 1 100 ? -17.133 5.932 -18.462 1.00 11.62 97 SER A C 1
ATOM 700 O O . SER A 1 100 ? -16.002 5.900 -17.904 1.00 11.86 97 SER A O 1
ATOM 703 N N . ILE A 1 101 ? -17.732 7.068 -18.839 1.00 13.46 98 ILE A N 1
ATOM 704 C CA . ILE A 1 101 ? -17.158 8.437 -18.594 1.00 14.35 98 ILE A CA 1
ATOM 705 C C . ILE A 1 101 ? -18.263 9.424 -18.184 1.00 12.39 98 ILE A C 1
ATOM 706 O O . ILE A 1 101 ? -19.413 9.166 -18.489 1.00 15.55 98 ILE A O 1
ATOM 711 N N . ARG A 1 102 ? -17.844 10.508 -17.517 1.00 15.05 99 ARG A N 1
ATOM 712 C CA . ARG A 1 102 ? -18.740 11.653 -17.309 1.00 20.24 99 ARG A CA 1
ATOM 713 C C . ARG A 1 102 ? -18.089 12.888 -17.889 1.00 22.38 99 ARG A C 1
ATOM 714 O O . ARG A 1 102 ? -16.866 13.050 -17.699 1.00 22.73 99 ARG A O 1
ATOM 722 N N . ASP A 1 103 ? -18.890 13.684 -18.587 1.00 21.26 100 ASP A N 1
ATOM 723 C CA . ASP A 1 103 ? -18.532 15.025 -19.106 1.00 25.18 100 ASP A CA 1
ATOM 724 C C . ASP A 1 103 ? -19.014 16.057 -18.105 1.00 27.99 100 ASP A C 1
ATOM 725 O O . ASP A 1 103 ? -20.240 16.170 -17.932 1.00 31.95 100 ASP A O 1
ATOM 730 N N . SER A 1 104 ? -18.077 16.824 -17.543 1.00 30.61 101 SER A N 1
ATOM 731 C CA . SER A 1 104 ? -18.358 17.912 -16.567 1.00 34.25 101 SER A CA 1
ATOM 732 C C . SER A 1 104 ? -19.042 19.098 -17.254 1.00 35.90 101 SER A C 1
ATOM 733 O O . SER A 1 104 ? -19.830 19.776 -16.595 1.00 46.29 101 SER A O 1
ATOM 736 N N . GLU A 1 105 ? -18.690 19.382 -18.514 1.00 44.44 102 GLU A N 1
ATOM 737 C CA . GLU A 1 105 ? -19.247 20.524 -19.299 1.00 42.59 102 GLU A CA 1
ATOM 738 C C . GLU A 1 105 ? -20.755 20.305 -19.478 1.00 47.00 102 GLU A C 1
ATOM 739 O O . GLU A 1 105 ? -21.514 21.240 -19.202 1.00 60.98 102 GLU A O 1
ATOM 745 N N . SER A 1 106 ? -21.160 19.120 -19.938 1.00 47.96 103 SER A N 1
ATOM 746 C CA . SER A 1 106 ? -22.547 18.818 -20.368 1.00 37.17 103 SER A CA 1
ATOM 747 C C . SER A 1 106 ? -23.345 18.230 -19.207 1.00 44.69 103 SER A C 1
ATOM 748 O O . SER A 1 106 ? -24.587 18.255 -19.279 1.00 41.40 103 SER A O 1
ATOM 751 N N . GLY A 1 107 ? -22.646 17.692 -18.204 1.00 33.28 104 GLY A N 1
ATOM 752 C CA . GLY A 1 107 ? -23.247 16.971 -17.072 1.00 27.34 104 GLY A CA 1
ATOM 753 C C . GLY A 1 107 ? -23.835 15.641 -17.523 1.00 27.73 104 GLY A C 1
ATOM 754 O O . GLY A 1 107 ? -24.617 15.070 -16.808 1.00 31.14 104 GLY A O 1
ATOM 755 N N . LYS A 1 108 ? -23.411 15.134 -18.659 1.00 23.98 105 LYS A N 1
ATOM 756 C CA . LYS A 1 108 ? -23.842 13.792 -19.141 1.00 21.22 105 LYS A CA 1
ATOM 757 C C . LYS A 1 108 ? -22.837 12.673 -18.888 1.00 21.35 105 LYS A C 1
ATOM 758 O O . LYS A 1 108 ? -21.674 12.874 -19.029 1.00 22.51 105 LYS A O 1
ATOM 764 N N . ASP A 1 109 ? -23.350 11.505 -18.578 1.00 17.99 106 ASP A N 1
ATOM 765 C CA . ASP A 1 109 ? -22.500 10.301 -18.472 1.00 17.67 106 ASP A CA 1
ATOM 766 C C . ASP A 1 109 ? -22.853 9.301 -19.548 1.00 15.66 106 ASP A C 1
ATOM 767 O O . ASP A 1 109 ? -24.009 9.176 -19.929 1.00 16.90 106 ASP A O 1
ATOM 772 N N . THR A 1 110 ? -21.859 8.559 -19.977 1.00 15.04 107 THR A N 1
ATOM 773 C CA . THR A 1 110 ? -21.970 7.587 -21.066 1.00 14.16 107 THR A CA 1
ATOM 774 C C . THR A 1 110 ? -21.312 6.277 -20.642 1.00 12.72 107 THR A C 1
ATOM 775 O O . THR A 1 110 ? -20.135 6.278 -20.279 1.00 16.28 107 THR A O 1
ATOM 779 N N . THR A 1 111 ? -22.118 5.214 -20.751 1.00 13.44 108 THR A N 1
ATOM 780 C CA . THR A 1 111 ? -21.679 3.875 -20.419 1.00 13.05 108 THR A CA 1
ATOM 781 C C . THR A 1 111 ? -21.789 2.992 -21.634 1.00 13.01 108 THR A C 1
ATOM 782 O O . THR A 1 111 ? -22.802 3.047 -22.295 1.00 14.46 108 THR A O 1
ATOM 786 N N . LYS A 1 112 ? -20.759 2.217 -21.882 1.00 13.56 109 LYS A N 1
ATOM 787 C CA . LYS A 1 112 ? -20.748 1.248 -22.987 1.00 14.69 109 LYS A CA 1
ATOM 788 C C . LYS A 1 112 ? -20.645 -0.182 -22.458 1.00 11.30 109 LYS A C 1
ATOM 789 O O . LYS A 1 112 ? -19.887 -0.448 -21.504 1.00 13.29 109 LYS A O 1
ATOM 795 N N . LEU A 1 113 ? -21.444 -1.056 -23.039 1.00 13.31 110 LEU A N 1
ATOM 796 C CA . LEU A 1 113 ? -21.517 -2.478 -22.688 1.00 13.37 110 LEU A CA 1
ATOM 797 C C . LEU A 1 113 ? -21.141 -3.286 -23.910 1.00 13.79 110 LEU A C 1
ATOM 798 O O . LEU A 1 113 ? -21.773 -3.064 -24.965 1.00 15.56 110 LEU A O 1
ATOM 803 N N . PHE A 1 114 ? -20.237 -4.229 -23.794 1.00 12.02 111 PHE A N 1
ATOM 804 C CA . PHE A 1 114 ? -19.741 -5.059 -24.900 1.00 12.29 111 PHE A CA 1
ATOM 805 C C . PHE A 1 114 ? -20.148 -6.519 -24.685 1.00 12.82 111 PHE A C 1
ATOM 806 O O . PHE A 1 114 ? -19.893 -7.054 -23.580 1.00 15.39 111 PHE A O 1
ATOM 814 N N . PHE A 1 115 ? -20.779 -7.120 -25.714 1.00 13.84 112 PHE A N 1
ATOM 815 C CA . PHE A 1 115 ? -21.329 -8.480 -25.643 1.00 16.40 112 PHE A CA 1
ATOM 816 C C . PHE A 1 115 ? -20.777 -9.364 -26.738 1.00 17.35 112 PHE A C 1
ATOM 817 O O . PHE A 1 115 ? -20.439 -8.891 -27.828 1.00 17.28 112 PHE A O 1
ATOM 825 N N . ALA A 1 116 ? -20.733 -10.642 -26.445 1.00 18.73 113 ALA A N 1
ATOM 826 C CA . ALA A 1 116 ? -20.322 -11.672 -27.426 1.00 22.87 113 ALA A CA 1
ATOM 827 C C . ALA A 1 116 ? -21.237 -12.859 -27.323 1.00 17.97 113 ALA A C 1
ATOM 828 O O . ALA A 1 116 ? -21.928 -13.053 -26.357 1.00 22.91 113 ALA A O 1
ATOM 830 N N . ARG A 1 117 ? -21.294 -13.637 -28.420 1.00 25.73 114 ARG A N 1
ATOM 831 C CA . ARG A 1 117 ? -22.093 -14.882 -28.407 1.00 31.84 114 ARG A CA 1
ATOM 832 C C . ARG A 1 117 ? -21.436 -15.965 -27.547 1.00 36.49 114 ARG A C 1
ATOM 833 O O . ARG A 1 117 ? -20.206 -15.929 -27.362 1.00 41.59 114 ARG A O 1
ATOM 841 N N . ARG A 1 118 ? -22.252 -16.950 -27.133 1.00 44.91 115 ARG A N 1
ATOM 842 C CA . ARG A 1 118 ? -21.954 -17.960 -26.088 1.00 41.30 115 ARG A CA 1
ATOM 843 C C . ARG A 1 118 ? -21.620 -19.292 -26.769 1.00 53.30 115 ARG A C 1
ATOM 844 O O . ARG A 1 118 ? -20.612 -19.912 -26.468 1.00 64.50 115 ARG A O 1
ATOM 846 N N . MET B 1 4 ? -32.186 -16.061 -16.498 1.00 68.90 1 MET B N 1
ATOM 847 C CA . MET B 1 4 ? -30.978 -15.284 -16.981 1.00 59.25 1 MET B CA 1
ATOM 848 C C . MET B 1 4 ? -30.516 -14.347 -15.869 1.00 60.31 1 MET B C 1
ATOM 849 O O . MET B 1 4 ? -30.566 -13.124 -16.050 1.00 51.90 1 MET B O 1
ATOM 851 N N . PRO B 1 5 ? -30.072 -14.871 -14.695 1.00 46.53 2 PRO B N 1
ATOM 852 C CA . PRO B 1 5 ? -29.944 -14.050 -13.499 1.00 42.30 2 PRO B CA 1
ATOM 853 C C . PRO B 1 5 ? -28.648 -13.224 -13.550 1.00 29.63 2 PRO B C 1
ATOM 854 O O . PRO B 1 5 ? -27.511 -13.804 -13.605 1.00 29.25 2 PRO B O 1
ATOM 858 N N . ASN B 1 6 ? -28.811 -11.900 -13.539 1.00 27.69 3 ASN B N 1
ATOM 859 C CA . ASN B 1 6 ? -27.695 -10.939 -13.409 1.00 24.04 3 ASN B CA 1
ATOM 860 C C . ASN B 1 6 ? -27.895 -10.116 -12.141 1.00 23.59 3 ASN B C 1
ATOM 861 O O . ASN B 1 6 ? -29.035 -9.984 -11.665 1.00 27.89 3 ASN B O 1
ATOM 866 N N . LEU B 1 7 ? -26.789 -9.504 -11.698 1.00 21.68 4 LEU B N 1
ATOM 867 C CA . LEU B 1 7 ? -26.740 -8.649 -10.492 1.00 22.57 4 LEU B CA 1
ATOM 868 C C . LEU B 1 7 ? -25.914 -7.438 -10.840 1.00 21.57 4 LEU B C 1
ATOM 869 O O . LEU B 1 7 ? -24.841 -7.622 -11.495 1.00 24.94 4 LEU B O 1
ATOM 874 N N . CYS B 1 8 ? -26.367 -6.257 -10.431 1.00 21.12 5 CYS B N 1
ATOM 875 C CA . CYS B 1 8 ? -25.560 -5.019 -10.449 1.00 19.52 5 CYS B CA 1
ATOM 876 C C . CYS B 1 8 ? -25.332 -4.534 -9.025 1.00 21.98 5 CYS B C 1
ATOM 877 O O . CYS B 1 8 ? -26.321 -4.364 -8.242 1.00 27.93 5 CYS B O 1
ATOM 880 N N . VAL B 1 9 ? -24.072 -4.326 -8.719 1.00 20.60 6 VAL B N 1
ATOM 881 C CA . VAL B 1 9 ? -23.681 -3.634 -7.475 1.00 20.01 6 VAL B CA 1
ATOM 882 C C . VAL B 1 9 ? -23.106 -2.279 -7.845 1.00 20.09 6 VAL B C 1
ATOM 883 O O . VAL B 1 9 ? -22.213 -2.211 -8.689 1.00 22.44 6 VAL B O 1
ATOM 887 N N . SER B 1 10 ? -23.618 -1.220 -7.212 1.00 18.71 7 SER B N 1
ATOM 888 C CA . SER B 1 10 ? -23.111 0.151 -7.454 1.00 18.53 7 SER B CA 1
ATOM 889 C C . SER B 1 10 ? -22.629 0.695 -6.104 1.00 15.85 7 SER B C 1
ATOM 890 O O . SER B 1 10 ? -23.340 0.496 -5.047 1.00 24.70 7 SER B O 1
ATOM 893 N N . ALA B 1 11 ? -21.471 1.352 -6.125 1.00 17.27 8 ALA B N 1
ATOM 894 C CA . ALA B 1 11 ? -20.855 1.951 -4.927 1.00 18.72 8 ALA B CA 1
ATOM 895 C C . ALA B 1 11 ? -20.455 3.370 -5.246 1.00 17.55 8 ALA B C 1
ATOM 896 O O . ALA B 1 11 ? -19.669 3.607 -6.163 1.00 17.90 8 ALA B O 1
ATOM 898 N N . THR B 1 12 ? -20.955 4.295 -4.474 1.00 18.58 9 THR B N 1
ATOM 899 C CA . THR B 1 12 ? -20.636 5.706 -4.616 1.00 18.25 9 THR B CA 1
ATOM 900 C C . THR B 1 12 ? -19.931 6.131 -3.318 1.00 20.15 9 THR B C 1
ATOM 901 O O . THR B 1 12 ? -20.343 5.656 -2.217 1.00 23.90 9 THR B O 1
ATOM 905 N N . PHE B 1 13 ? -18.947 7.022 -3.452 1.00 18.52 10 PHE B N 1
ATOM 906 C CA . PHE B 1 13 ? -18.123 7.543 -2.330 1.00 18.90 10 PHE B CA 1
ATOM 907 C C . PHE B 1 13 ? -17.904 9.036 -2.570 1.00 21.55 10 PHE B C 1
ATOM 908 O O . PHE B 1 13 ? -17.806 9.439 -3.718 1.00 27.41 10 PHE B O 1
ATOM 916 N N . ASN B 1 14 ? -17.782 9.866 -1.521 1.00 23.31 11 ASN B N 1
ATOM 917 C CA . ASN B 1 14 ? -18.025 9.557 -0.130 1.00 25.02 11 ASN B CA 1
ATOM 918 C C . ASN B 1 14 ? -19.199 10.426 0.349 1.00 25.38 11 ASN B C 1
ATOM 919 O O . ASN B 1 14 ? -19.459 11.489 -0.215 1.00 32.27 11 ASN B O 1
ATOM 924 N N . PRO B 1 15 ? -19.914 10.051 1.435 1.00 28.83 12 PRO B N 1
ATOM 925 C CA . PRO B 1 15 ? -19.657 8.820 2.170 1.00 28.95 12 PRO B CA 1
ATOM 926 C C . PRO B 1 15 ? -20.155 7.612 1.391 1.00 27.27 12 PRO B C 1
ATOM 927 O O . PRO B 1 15 ? -20.903 7.754 0.424 1.00 26.00 12 PRO B O 1
ATOM 931 N N . PRO B 1 16 ? -19.728 6.400 1.787 1.00 27.45 13 PRO B N 1
ATOM 932 C CA . PRO B 1 16 ? -20.094 5.190 1.054 1.00 26.58 13 PRO B CA 1
ATOM 933 C C . PRO B 1 16 ? -21.599 4.876 1.023 1.00 24.43 13 PRO B C 1
ATOM 934 O O . PRO B 1 16 ? -22.239 4.833 2.096 1.00 28.88 13 PRO B O 1
ATOM 938 N N . VAL B 1 17 ? -22.125 4.698 -0.177 1.00 21.77 14 VAL B N 1
ATOM 939 C CA . VAL B 1 17 ? -23.493 4.207 -0.405 1.00 23.48 14 VAL B CA 1
ATOM 940 C C . VAL B 1 17 ? -23.428 3.037 -1.380 1.00 21.46 14 VAL B C 1
ATOM 941 O O . VAL B 1 17 ? -22.864 3.190 -2.502 1.00 24.52 14 VAL B O 1
ATOM 945 N N . ILE B 1 18 ? -23.831 1.861 -0.936 1.00 22.78 15 ILE B N 1
ATOM 946 C CA . ILE B 1 18 ? -23.741 0.625 -1.754 1.00 22.62 15 ILE B CA 1
ATOM 947 C C . ILE B 1 18 ? -25.139 0.152 -2.094 1.00 21.99 15 ILE B C 1
ATOM 948 O O . ILE B 1 18 ? -25.947 -0.008 -1.212 1.00 24.17 15 ILE B O 1
ATOM 953 N N . THR B 1 19 ? -25.400 0.014 -3.381 1.00 24.97 16 THR B N 1
ATOM 954 C CA . THR B 1 19 ? -26.687 -0.467 -3.882 1.00 22.91 16 THR B CA 1
ATOM 955 C C . THR B 1 19 ? -26.519 -1.821 -4.559 1.00 20.65 16 THR B C 1
ATOM 956 O O . THR B 1 19 ? -25.610 -1.992 -5.360 1.00 22.94 16 THR B O 1
ATOM 960 N N . MET B 1 20 ? -27.492 -2.714 -4.378 1.00 21.00 17 MET B N 1
ATOM 961 C CA . MET B 1 20 ? -27.519 -4.032 -5.056 1.00 24.05 17 MET B CA 1
ATOM 962 C C . MET B 1 20 ? -28.884 -4.245 -5.695 1.00 24.26 17 MET B C 1
ATOM 963 O O . MET B 1 20 ? -29.911 -4.073 -4.988 1.00 27.33 17 MET B O 1
ATOM 968 N N . LEU B 1 21 ? -28.887 -4.568 -6.989 1.00 25.27 18 LEU B N 1
ATOM 969 C CA . LEU B 1 21 ? -30.073 -4.857 -7.839 1.00 24.20 18 LEU B CA 1
ATOM 970 C C . LEU B 1 21 ? -29.900 -6.218 -8.507 1.00 26.47 18 LEU B C 1
ATOM 971 O O . LEU B 1 21 ? -28.853 -6.432 -9.109 1.00 27.51 18 LEU B O 1
ATOM 976 N N . GLY B 1 22 ? -30.950 -7.033 -8.507 1.00 27.21 19 GLY B N 1
ATOM 977 C CA . GLY B 1 22 ? -30.958 -8.347 -9.179 1.00 30.36 19 GLY B CA 1
ATOM 978 C C . GLY B 1 22 ? -31.997 -9.227 -8.553 1.00 43.04 19 GLY B C 1
ATOM 979 O O . GLY B 1 22 ? -31.805 -9.507 -7.379 1.00 58.33 19 GLY B O 1
ATOM 980 N N . SER B 1 23 ? -33.055 -9.563 -9.294 1.00 38.69 20 SER B N 1
ATOM 981 C CA . SER B 1 23 ? -34.266 -10.280 -8.804 1.00 50.81 20 SER B CA 1
ATOM 982 C C . SER B 1 23 ? -33.886 -11.573 -8.073 1.00 44.99 20 SER B C 1
ATOM 983 O O . SER B 1 23 ? -34.656 -11.974 -7.192 1.00 57.84 20 SER B O 1
ATOM 986 N N . ALA B 1 24 ? -32.759 -12.203 -8.414 1.00 44.53 21 ALA B N 1
ATOM 987 C CA . ALA B 1 24 ? -32.340 -13.525 -7.891 1.00 40.34 21 ALA B CA 1
ATOM 988 C C . ALA B 1 24 ? -31.417 -13.367 -6.672 1.00 40.40 21 ALA B C 1
ATOM 989 O O . ALA B 1 24 ? -30.890 -14.378 -6.177 1.00 53.54 21 ALA B O 1
ATOM 991 N N . LEU B 1 25 ? -31.201 -12.132 -6.207 1.00 38.41 22 LEU B N 1
ATOM 992 C CA . LEU B 1 25 ? -30.304 -11.867 -5.060 1.00 35.82 22 LEU B CA 1
ATOM 993 C C . LEU B 1 25 ? -31.018 -12.293 -3.775 1.00 39.98 22 LEU B C 1
ATOM 994 O O . LEU B 1 25 ? -32.158 -11.826 -3.489 1.00 39.74 22 LEU B O 1
ATOM 999 N N . ARG B 1 26 ? -30.358 -13.134 -2.989 1.00 39.68 23 ARG B N 1
ATOM 1000 C CA . ARG B 1 26 ? -30.955 -13.685 -1.738 1.00 43.61 23 ARG B CA 1
ATOM 1001 C C . ARG B 1 26 ? -30.617 -12.800 -0.547 1.00 45.92 23 ARG B C 1
ATOM 1002 O O . ARG B 1 26 ? -29.481 -12.330 -0.457 1.00 46.04 23 ARG B O 1
ATOM 1010 N N . GLU B 1 27 ? -31.555 -12.678 0.397 1.00 44.92 24 GLU B N 1
ATOM 1011 C CA . GLU B 1 27 ? -31.350 -11.895 1.636 1.00 46.65 24 GLU B CA 1
ATOM 1012 C C . GLU B 1 27 ? -30.162 -12.505 2.391 1.00 41.49 24 GLU B C 1
ATOM 1013 O O . GLU B 1 27 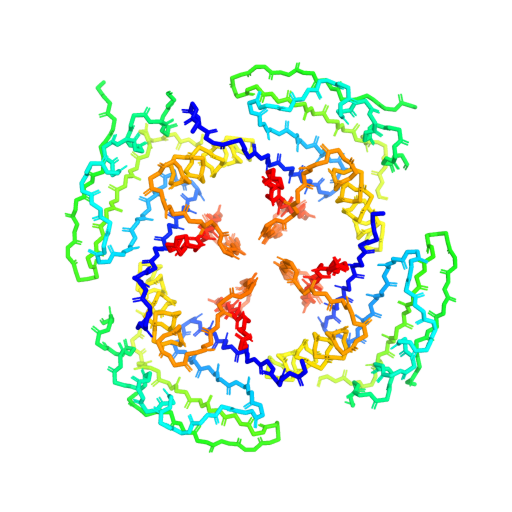? -29.396 -11.706 3.016 1.00 55.72 24 GLU B O 1
ATOM 1019 N N . GLU B 1 28 ? -29.979 -13.841 2.287 1.00 49.35 25 GLU B N 1
ATOM 1020 C CA . GLU B 1 28 ? -28.854 -14.585 2.946 1.00 61.22 25 GLU B CA 1
ATOM 1021 C C . GLU B 1 28 ? -27.505 -14.039 2.439 1.00 60.01 25 GLU B C 1
ATOM 1022 O O . GL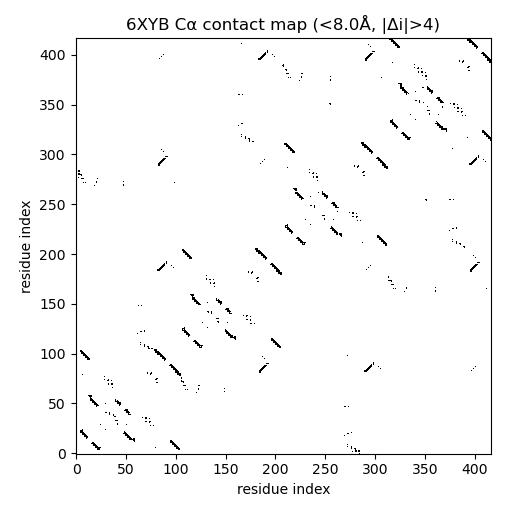U B 1 28 ? -26.561 -13.911 3.282 1.00 53.21 25 GLU B O 1
ATOM 1024 N N . THR B 1 29 ? -27.408 -13.742 1.129 1.00 40.67 26 THR B N 1
ATOM 1025 C CA . THR B 1 29 ? -26.213 -13.136 0.472 1.00 45.55 26 THR B CA 1
ATOM 1026 C C . THR B 1 29 ? -26.017 -11.703 0.976 1.00 40.33 26 THR B C 1
ATOM 1027 O O . THR B 1 29 ? -24.853 -11.295 1.217 1.00 39.37 26 THR B O 1
ATOM 1031 N N . VAL B 1 30 ? -27.111 -10.924 1.029 1.00 37.89 27 VAL B N 1
ATOM 1032 C CA . VAL B 1 30 ? -27.047 -9.501 1.488 1.00 35.64 27 VAL B CA 1
ATOM 1033 C C . VAL B 1 30 ? -26.460 -9.522 2.902 1.00 40.00 27 VAL B C 1
ATOM 1034 O O . VAL B 1 30 ? -25.571 -8.707 3.212 1.00 46.45 27 VAL B O 1
ATOM 1038 N N . LYS B 1 31 ? -26.888 -10.477 3.730 1.00 46.33 28 LYS B N 1
ATOM 1039 C CA . LYS B 1 31 ? -26.484 -10.514 5.163 1.00 52.45 28 LYS B CA 1
ATOM 1040 C C . LYS B 1 31 ? -24.969 -10.762 5.261 1.00 50.39 28 LYS B C 1
ATOM 1041 O O . LYS B 1 31 ? -24.291 -10.053 6.051 1.00 47.85 28 LYS B O 1
ATOM 1047 N N . LEU B 1 32 ? -24.456 -11.719 4.483 1.00 52.13 29 LEU B N 1
ATOM 1048 C CA . LEU B 1 32 ? -23.004 -12.054 4.381 1.00 49.63 29 LEU B CA 1
ATOM 1049 C C . LEU B 1 32 ? -22.188 -10.794 4.039 1.00 46.53 29 LEU B C 1
ATOM 1050 O O . LEU B 1 32 ? -21.042 -10.665 4.539 1.00 50.18 29 LEU B O 1
ATOM 1052 N N . LEU B 1 33 ? -22.685 -9.935 3.127 1.00 43.82 30 LEU B N 1
ATOM 1053 C CA . LEU B 1 33 ? -21.932 -8.710 2.704 1.00 44.21 30 LEU B CA 1
ATOM 1054 C C . LEU B 1 33 ? -22.007 -7.635 3.794 1.00 44.13 30 LEU B C 1
ATOM 1055 O O . LEU B 1 33 ? -20.995 -6.950 4.013 1.00 45.21 30 LEU B O 1
ATOM 1060 N N . GLU B 1 34 ? -23.185 -7.469 4.400 1.00 50.34 31 GLU B N 1
ATOM 1061 C CA . GLU B 1 34 ? -23.434 -6.686 5.646 1.00 46.77 31 GLU B CA 1
ATOM 1062 C C . GLU B 1 34 ? -22.305 -6.947 6.652 1.00 43.76 31 GLU B C 1
ATOM 1063 O O . GLU B 1 34 ? -21.769 -5.941 7.216 1.00 51.26 31 GLU B O 1
ATOM 1069 N N . GLN B 1 35 ? -22.001 -8.235 6.895 1.00 47.72 32 GLN B N 1
ATOM 1070 C CA . GLN B 1 35 ? -21.013 -8.714 7.906 1.00 46.07 32 GLN B CA 1
ATOM 1071 C C . GLN B 1 35 ? -19.577 -8.458 7.416 1.00 55.41 32 GLN B C 1
ATOM 1072 O O . GLN B 1 35 ? -18.732 -8.121 8.252 1.00 62.24 32 GLN B O 1
ATOM 1074 N N . ARG B 1 36 ? -19.295 -8.591 6.113 1.00 55.06 33 ARG B N 1
ATOM 1075 C CA . ARG B 1 36 ? -17.905 -8.587 5.561 1.00 55.83 33 ARG B CA 1
ATOM 1076 C C . ARG B 1 36 ? -17.453 -7.166 5.202 1.00 46.85 33 ARG B C 1
ATOM 1077 O O . ARG B 1 36 ? -16.231 -6.908 5.356 1.00 56.75 33 ARG B O 1
ATOM 1085 N N . ILE B 1 37 ? -18.368 -6.288 4.772 1.00 53.81 34 ILE B N 1
ATOM 1086 C CA . ILE B 1 37 ? -18.054 -4.858 4.448 1.00 58.63 34 ILE B CA 1
ATOM 1087 C C . ILE B 1 37 ? -17.851 -4.125 5.781 1.00 69.85 34 ILE B C 1
ATOM 1088 O O . ILE B 1 37 ? -18.816 -3.734 6.448 1.00 65.02 34 ILE B O 1
ATOM 1093 N N . PRO B 1 38 ? -16.587 -3.920 6.224 1.00 94.56 35 PRO B N 1
ATOM 1094 C CA . PRO B 1 38 ? -16.292 -3.574 7.615 1.00 100.19 35 PRO B CA 1
ATOM 1095 C C . PRO B 1 38 ? -16.372 -2.068 7.900 1.00 94.99 35 PRO B C 1
ATOM 1096 O O . PRO B 1 38 ? -15.601 -1.384 7.242 1.00 91.23 35 PRO B O 1
ATOM 1100 N N . VAL B 1 52 ? -25.656 0.113 10.078 1.00 74.17 49 VAL B N 1
ATOM 1101 C CA . VAL B 1 52 ? -24.810 -0.653 9.112 1.00 78.20 49 VAL B CA 1
ATOM 1102 C C . VAL B 1 52 ? -25.540 -1.957 8.755 1.00 70.56 49 VAL B C 1
ATOM 1103 O O . VAL B 1 52 ? -25.054 -3.052 9.112 1.00 65.50 49 VAL B O 1
ATOM 1107 N N . LYS B 1 53 ? -26.694 -1.826 8.098 1.00 61.58 50 LYS B N 1
ATOM 1108 C CA . LYS B 1 53 ? -27.383 -2.932 7.392 1.00 56.41 50 LYS B CA 1
ATOM 1109 C C . LYS B 1 53 ? -27.823 -2.445 6.005 1.00 55.88 50 LYS B C 1
ATOM 1110 O O . LYS B 1 53 ? -27.992 -1.206 5.793 1.00 49.15 50 LYS B O 1
ATOM 1112 N N . PHE B 1 54 ? -27.992 -3.394 5.088 1.00 44.72 51 PHE B N 1
ATOM 1113 C CA . PHE B 1 54 ? -28.692 -3.190 3.797 1.00 44.73 51 PHE B CA 1
ATOM 1114 C C . PHE B 1 54 ? -30.196 -3.186 4.024 1.00 42.98 51 PHE B C 1
ATOM 1115 O O . PHE B 1 54 ? -30.707 -4.166 4.633 1.00 52.81 51 PHE B O 1
ATOM 1123 N N . LEU B 1 55 ? -30.846 -2.118 3.572 1.00 46.85 52 LEU B N 1
ATOM 1124 C CA . LEU B 1 55 ? -32.313 -1.958 3.630 1.00 52.84 52 LEU B CA 1
ATOM 1125 C C . LEU B 1 55 ? -32.881 -2.207 2.230 1.00 45.74 52 LEU B C 1
ATOM 1126 O O . LEU B 1 55 ? -32.320 -1.694 1.253 1.00 44.37 52 LEU B O 1
ATOM 1131 N N . PHE B 1 56 ? -33.948 -3.000 2.150 1.00 39.81 53 PHE B N 1
ATOM 1132 C CA . PHE B 1 56 ? -34.631 -3.395 0.907 1.00 39.47 53 PHE B CA 1
ATOM 1133 C C . PHE B 1 56 ? -35.663 -2.339 0.557 1.00 33.21 53 PHE B C 1
ATOM 1134 O O . PHE B 1 56 ? -36.422 -1.950 1.488 1.00 45.68 53 PHE B O 1
ATOM 1142 N N . TYR B 1 57 ? -35.784 -1.956 -0.703 1.00 42.41 54 TYR B N 1
ATOM 1143 C CA . TYR B 1 57 ? -36.839 -1.037 -1.195 1.00 38.68 54 TYR B CA 1
ATOM 1144 C C . TYR B 1 57 ? -37.351 -1.603 -2.508 1.00 43.02 54 TYR B C 1
ATOM 1145 O O . TYR B 1 57 ? -36.559 -2.091 -3.295 1.00 44.42 54 TYR B O 1
ATOM 1154 N N . PRO B 1 58 ? -38.674 -1.618 -2.766 1.00 45.31 55 PRO B N 1
ATOM 1155 C CA . PRO B 1 58 ? -39.195 -2.057 -4.060 1.00 45.88 55 PRO B CA 1
ATOM 1156 C C . PRO B 1 58 ? -39.177 -0.985 -5.158 1.00 42.26 55 PRO B C 1
ATOM 1157 O O . PRO B 1 58 ? -38.944 0.164 -4.854 1.00 45.08 55 PRO B O 1
ATOM 1161 N N . ASN B 1 59 ? -39.382 -1.431 -6.410 1.00 55.62 56 ASN B N 1
ATOM 1162 C CA . ASN B 1 59 ? -39.831 -0.590 -7.558 1.00 58.99 56 ASN B CA 1
ATOM 1163 C C . ASN B 1 59 ? -38.792 0.492 -7.845 1.00 57.08 56 ASN B C 1
ATOM 1164 O O . ASN B 1 59 ? -39.029 1.668 -7.584 1.00 56.83 56 ASN B O 1
ATOM 1166 N N . PRO B 1 60 ? -37.586 0.148 -8.366 1.00 50.26 57 PRO B N 1
ATOM 1167 C CA . PRO B 1 60 ? -37.198 -1.229 -8.641 1.00 41.89 57 PRO B CA 1
ATOM 1168 C C . PRO B 1 60 ? -36.688 -1.868 -7.341 1.00 39.43 57 PRO B C 1
ATOM 1169 O O . PRO B 1 60 ? -36.169 -1.162 -6.494 1.00 40.27 57 PRO B O 1
ATOM 1173 N N . ASP B 1 61 ? -36.865 -3.181 -7.202 1.00 47.49 58 ASP B N 1
ATOM 1174 C CA . ASP B 1 61 ? -36.396 -3.951 -6.025 1.00 43.62 58 ASP B CA 1
ATOM 1175 C C . ASP B 1 61 ? -34.873 -3.798 -5.890 1.00 39.09 58 ASP B C 1
ATOM 1176 O O . ASP B 1 61 ? -34.131 -4.044 -6.884 1.00 37.74 58 ASP B O 1
ATOM 1181 N N . HIS B 1 62 ? -34.427 -3.387 -4.709 1.00 32.52 59 HIS B N 1
ATOM 1182 C CA . HIS B 1 62 ? -32.989 -3.150 -4.445 1.00 29.90 59 HIS B CA 1
ATOM 1183 C C . HIS B 1 62 ? -32.696 -3.090 -2.955 1.00 30.83 59 HIS B C 1
ATOM 1184 O O . HIS B 1 62 ? -33.582 -2.897 -2.171 1.00 31.97 59 HIS B O 1
ATOM 1191 N N . TRP B 1 63 ? -31.444 -3.315 -2.619 1.00 28.41 60 TRP B N 1
ATOM 1192 C CA . TRP B 1 63 ? -30.833 -3.209 -1.287 1.00 33.00 60 TRP B CA 1
ATOM 1193 C C . TRP B 1 63 ? -29.915 -2.013 -1.265 1.00 33.43 60 TRP B C 1
ATOM 1194 O O . TRP B 1 63 ? -29.137 -1.876 -2.218 1.00 30.08 60 TRP B O 1
ATOM 1205 N N . ARG B 1 64 ? -29.920 -1.266 -0.189 1.00 34.63 61 ARG B N 1
ATOM 1206 C CA . ARG B 1 64 ? -29.054 -0.099 0.028 1.00 28.60 61 ARG B CA 1
ATOM 1207 C C . ARG B 1 64 ? -28.497 -0.103 1.440 1.00 36.53 61 ARG B C 1
ATOM 1208 O O . ARG B 1 64 ? -29.211 -0.252 2.378 1.00 38.22 61 ARG B O 1
ATOM 1216 N N . MET B 1 65 ? -27.214 0.153 1.508 1.00 31.46 62 MET B N 1
ATOM 1217 C CA . MET B 1 65 ? -26.382 0.329 2.731 1.00 32.17 62 MET B CA 1
ATOM 1218 C C . MET B 1 65 ? -25.716 1.699 2.639 1.00 35.88 62 MET B C 1
ATOM 1219 O O . MET B 1 65 ? -24.951 1.941 1.719 1.00 32.80 62 MET B O 1
ATOM 1224 N N . GLU B 1 66 ? -25.982 2.614 3.547 1.00 41.16 63 GLU B N 1
ATOM 1225 C CA . GLU B 1 66 ? -25.223 3.889 3.523 1.00 38.72 63 GLU B CA 1
ATOM 1226 C C . GLU B 1 66 ? -24.373 3.917 4.764 1.00 63.72 63 GLU B C 1
ATOM 1227 O O . GLU B 1 66 ? -24.949 3.630 5.762 1.00 51.06 63 GLU B O 1
ATOM 1233 N N . LEU B 1 67 ? -23.091 4.268 4.656 1.00 53.40 64 LEU B N 1
ATOM 1234 C CA . LEU B 1 67 ? -22.221 4.476 5.879 1.00 42.32 64 LEU B CA 1
ATOM 1235 C C . LEU B 1 67 ? -21.911 5.970 6.001 1.00 53.26 64 LEU B C 1
ATOM 1236 O O . LEU B 1 67 ? -20.792 6.413 5.607 1.00 41.29 64 LEU B O 1
ATOM 1241 N N . SER B 1 68 ? -22.889 6.728 6.515 1.00 48.00 65 SER B N 1
ATOM 1242 C CA . SER B 1 68 ? -22.905 8.214 6.472 1.00 49.46 65 SER B CA 1
ATOM 1243 C C . SER B 1 68 ? -21.743 8.813 7.276 1.00 50.63 65 SER B C 1
ATOM 1244 O O . SER B 1 68 ? -21.428 9.996 7.040 1.00 49.02 65 SER B O 1
ATOM 1247 N N . GLN B 1 69 ? -21.174 8.060 8.226 1.00 52.14 66 GLN B N 1
ATOM 1248 C CA . GLN B 1 69 ? -20.108 8.553 9.151 1.00 69.63 66 GLN B CA 1
ATOM 1249 C C . GLN B 1 69 ? -18.721 8.158 8.621 1.00 85.11 66 GLN B C 1
ATOM 1250 O O . GLN B 1 69 ? -17.681 8.625 9.182 1.00 95.74 66 GLN B O 1
ATOM 1252 N N . HIS B 1 70 ? -18.687 7.307 7.598 1.00 60.36 67 HIS B N 1
ATOM 1253 C CA . HIS B 1 70 ? -17.432 6.703 7.093 1.00 49.57 67 HIS B CA 1
ATOM 1254 C C . HIS B 1 70 ? -16.876 7.560 5.939 1.00 37.10 67 HIS B C 1
ATOM 1255 O O . HIS B 1 70 ? -17.654 8.262 5.231 1.00 42.41 67 HIS B O 1
ATOM 1262 N N . PHE B 1 71 ? -15.547 7.536 5.811 1.00 32.42 68 PHE B N 1
ATOM 1263 C CA . PHE B 1 71 ? -14.777 8.042 4.646 1.00 28.82 68 PHE B CA 1
ATOM 1264 C C . PHE B 1 71 ? -13.773 6.985 4.193 1.00 26.25 68 PHE B C 1
ATOM 1265 O O . PHE B 1 71 ? -12.939 6.498 4.979 1.00 28.88 68 PHE B O 1
ATOM 1280 N N . ASP B 1 73 ? -10.824 6.124 1.552 1.00 21.16 70 ASP B N 1
ATOM 1281 C CA . ASP B 1 73 ? -9.833 6.592 0.564 1.00 19.04 70 ASP B CA 1
ATOM 1282 C C . ASP B 1 73 ? -9.702 5.555 -0.557 1.00 18.82 70 ASP B C 1
ATOM 1283 O O . ASP B 1 73 ? -10.323 4.524 -0.513 1.00 20.44 70 ASP B O 1
ATOM 1288 N N . ASP B 1 74 ? -8.849 5.850 -1.503 1.00 19.10 71 ASP B N 1
ATOM 1289 C CA . ASP B 1 74 ? -8.671 4.964 -2.654 1.00 18.92 71 ASP B CA 1
ATOM 1290 C C . ASP B 1 74 ? -8.360 3.510 -2.263 1.00 17.26 71 ASP B C 1
ATOM 1291 O O . ASP B 1 74 ? -8.904 2.581 -2.877 1.00 20.48 71 ASP B O 1
ATOM 1296 N N . LEU B 1 75 ? -7.487 3.319 -1.285 1.00 21.02 72 LEU B N 1
ATOM 1297 C CA . LEU B 1 75 ? -7.091 1.954 -0.889 1.00 20.64 72 LEU B CA 1
ATOM 1298 C C . LEU B 1 75 ? -8.286 1.256 -0.263 1.00 19.79 72 LEU B C 1
ATOM 1299 O O . LEU B 1 75 ? -8.505 0.052 -0.502 1.00 20.77 72 LEU B O 1
ATOM 1304 N N . HIS B 1 76 ? -9.020 1.973 0.579 1.00 20.93 73 HIS B N 1
ATOM 1305 C CA . HIS B 1 76 ? -10.219 1.367 1.211 1.00 19.75 73 HIS B CA 1
ATOM 1306 C C . HIS B 1 76 ? -11.322 1.058 0.200 1.00 18.26 73 HIS B C 1
ATOM 1307 O O . HIS B 1 76 ? -12.059 0.090 0.382 1.00 21.04 73 HIS B O 1
ATOM 1314 N N . LYS B 1 77 ? -11.463 1.880 -0.831 1.00 19.82 74 LYS B N 1
ATOM 1315 C CA . LYS B 1 77 ? -12.392 1.574 -1.939 1.00 18.74 74 LYS B CA 1
ATOM 1316 C C . LYS B 1 77 ? -11.990 0.239 -2.602 1.00 19.91 74 LYS B C 1
ATOM 1317 O O . LYS B 1 77 ? -12.866 -0.591 -2.856 1.00 20.92 74 LYS B O 1
ATOM 1323 N N . SER B 1 78 ? -10.727 0.054 -2.923 1.00 19.38 75 SER B N 1
ATOM 1324 C CA . SER B 1 78 ? -10.220 -1.222 -3.481 1.00 20.28 75 SER B CA 1
ATOM 1325 C C . SER B 1 78 ? -10.645 -2.358 -2.535 1.00 19.00 75 SER B C 1
ATOM 1326 O O . SER B 1 78 ? -11.167 -3.400 -2.986 1.00 20.09 75 SER B O 1
ATOM 1329 N N . ALA B 1 79 ? -10.447 -2.175 -1.217 1.00 18.95 76 ALA B N 1
ATOM 1330 C CA . ALA B 1 79 ? -10.793 -3.203 -0.220 1.00 20.71 76 ALA B CA 1
ATOM 1331 C C . ALA B 1 79 ? -12.308 -3.526 -0.285 1.00 20.74 76 ALA B C 1
ATOM 1332 O O . ALA B 1 79 ? -12.690 -4.699 -0.243 1.00 22.99 76 ALA B O 1
ATOM 1334 N N . VAL B 1 80 ? -13.192 -2.512 -0.323 1.00 20.22 77 VAL B N 1
ATOM 1335 C CA . VAL B 1 80 ? -14.662 -2.730 -0.397 1.00 22.66 77 VAL B CA 1
ATOM 1336 C C . VAL B 1 80 ? -14.970 -3.536 -1.659 1.00 19.58 77 VAL B C 1
ATOM 1337 O O . VAL B 1 80 ? -15.767 -4.519 -1.605 1.00 22.41 77 VAL B O 1
ATOM 1341 N N . PHE B 1 81 ? -14.337 -3.168 -2.769 1.00 17.69 78 PHE B N 1
ATOM 1342 C CA . PHE B 1 81 ? -14.705 -3.870 -4.022 1.00 20.02 78 PHE B CA 1
ATOM 1343 C C . PHE B 1 81 ? -14.282 -5.338 -3.899 1.00 18.79 78 PHE B C 1
ATOM 1344 O O . PHE B 1 81 ? -15.020 -6.231 -4.310 1.00 18.58 78 PHE B O 1
ATOM 1352 N N . LEU B 1 82 ? -13.064 -5.588 -3.403 1.00 18.45 79 LEU B N 1
ATOM 1353 C CA . LEU B 1 82 ? -12.628 -7.010 -3.175 1.00 20.98 79 LEU B CA 1
ATOM 1354 C C . LEU B 1 82 ? -13.594 -7.778 -2.278 1.00 23.27 79 LEU B C 1
ATOM 1355 O O . LEU B 1 82 ? -13.877 -8.958 -2.586 1.00 23.36 79 LEU B O 1
ATOM 1360 N N . THR B 1 83 ? -14.066 -7.173 -1.198 1.00 22.95 80 THR B N 1
ATOM 1361 C CA . THR B 1 83 ? -14.913 -7.939 -0.258 1.00 26.71 80 THR B CA 1
ATOM 1362 C C . THR B 1 83 ? -16.234 -8.240 -0.943 1.00 25.62 80 THR B C 1
ATOM 1363 O O . THR B 1 83 ? -16.789 -9.332 -0.761 1.00 24.57 80 THR B O 1
ATOM 1367 N N . ILE B 1 84 ? -16.723 -7.292 -1.734 1.00 22.54 81 ILE B N 1
ATOM 1368 C CA . ILE B 1 84 ? -17.969 -7.544 -2.475 1.00 20.04 81 ILE B CA 1
ATOM 1369 C C . ILE B 1 84 ? -17.742 -8.683 -3.481 1.00 21.48 81 ILE B C 1
ATOM 1370 O O . ILE B 1 84 ? -18.618 -9.559 -3.629 1.00 25.27 81 ILE B O 1
ATOM 1375 N N . ILE B 1 85 ? -16.692 -8.579 -4.281 1.00 19.89 82 ILE B N 1
ATOM 1376 C CA . ILE B 1 85 ? -16.453 -9.601 -5.336 1.00 22.31 82 ILE B CA 1
ATOM 1377 C C . ILE B 1 85 ? -16.286 -10.975 -4.679 1.00 22.75 82 ILE B C 1
ATOM 1378 O O . ILE B 1 85 ? -16.885 -11.962 -5.161 1.00 25.34 82 ILE B O 1
ATOM 1383 N N . GLU B 1 86 ? -15.447 -11.017 -3.663 1.00 22.37 83 GLU B N 1
ATOM 1384 C CA . GLU B 1 86 ? -15.162 -12.305 -2.995 1.00 25.63 83 GLU B CA 1
ATOM 1385 C C . GLU B 1 86 ? -16.429 -12.838 -2.353 1.00 27.12 83 GLU B C 1
ATOM 1386 O O . GLU B 1 86 ? -16.710 -14.067 -2.477 1.00 27.98 83 GLU B O 1
ATOM 1392 N N . GLY B 1 87 ? -17.191 -11.967 -1.690 1.00 25.99 84 GLY B N 1
ATOM 1393 C CA . GLY B 1 87 ? -18.392 -12.462 -1.001 1.00 27.61 84 GLY B CA 1
ATOM 1394 C C . GLY B 1 87 ? -19.355 -13.053 -2.010 1.00 25.03 84 GLY B C 1
ATOM 1395 O O . GLY B 1 87 ? -19.927 -14.157 -1.746 1.00 31.80 84 GLY B O 1
ATOM 1396 N N . LEU B 1 88 ? -19.553 -12.325 -3.104 1.00 23.30 85 LEU B N 1
ATOM 1397 C CA . LEU B 1 88 ? -20.509 -12.785 -4.131 1.00 22.60 85 LEU B CA 1
ATOM 1398 C C . LEU B 1 88 ? -19.993 -14.047 -4.831 1.00 25.48 85 LEU B C 1
ATOM 1399 O O . LEU B 1 88 ? -20.831 -14.948 -5.133 1.00 26.88 85 LEU B O 1
ATOM 1404 N N . GLU B 1 89 ? -18.688 -14.161 -5.035 1.00 28.79 86 GLU B N 1
ATOM 1405 C CA . GLU B 1 89 ? -18.077 -15.344 -5.679 1.00 28.92 86 GLU B CA 1
ATOM 1406 C C . GLU B 1 89 ? -18.444 -16.601 -4.883 1.00 31.77 86 GLU B C 1
ATOM 1407 O O . GLU B 1 89 ? -18.838 -17.627 -5.495 1.00 35.25 86 GLU B O 1
ATOM 1413 N N . GLY B 1 90 ? -18.385 -16.537 -3.558 1.00 28.98 87 GLY B N 1
ATOM 1414 C CA . GLY B 1 90 ? -18.706 -17.705 -2.711 1.00 36.93 87 GLY B CA 1
ATOM 1415 C C . GLY B 1 90 ? -20.174 -18.085 -2.839 1.00 38.38 87 GLY B C 1
ATOM 1416 O O . GLY B 1 90 ? -20.504 -19.269 -2.683 1.00 42.52 87 GLY B O 1
ATOM 1417 N N . GLU B 1 91 ? -21.016 -17.117 -3.217 1.00 36.79 88 GLU B N 1
ATOM 1418 C CA . GLU B 1 91 ? -22.492 -17.297 -3.308 1.00 36.68 88 GLU B CA 1
ATOM 1419 C C . GLU B 1 91 ? -22.883 -17.594 -4.747 1.00 39.47 88 GLU B C 1
ATOM 1420 O O . GLU B 1 91 ? -24.071 -17.593 -5.023 1.00 37.58 88 GLU B O 1
ATOM 1426 N N . GLY B 1 92 ? -21.915 -17.872 -5.621 1.00 38.49 89 GLY B N 1
ATOM 1427 C CA . GLY B 1 92 ? -22.213 -18.364 -6.973 1.00 38.04 89 GLY B CA 1
ATOM 1428 C C . GLY B 1 92 ? -22.328 -17.236 -7.997 1.00 30.86 89 GLY B C 1
ATOM 1429 O O . GLY B 1 92 ? -22.679 -17.529 -9.125 1.00 39.06 89 GLY B O 1
ATOM 1430 N N . TRP B 1 93 ? -21.973 -15.986 -7.649 1.00 26.51 90 TRP B N 1
ATOM 1431 C CA . TRP B 1 93 ? -22.014 -14.818 -8.561 1.00 28.88 90 TRP B CA 1
ATOM 1432 C C . TRP B 1 93 ? -20.603 -14.464 -9.028 1.00 28.71 90 TRP B C 1
ATOM 1433 O O . TRP B 1 93 ? -19.757 -14.112 -8.154 1.00 30.03 90 TRP B O 1
ATOM 1444 N N . ASN B 1 94 ? -20.440 -14.439 -10.356 1.00 24.91 91 ASN B N 1
ATOM 1445 C CA . ASN B 1 94 ? -19.151 -14.317 -11.065 1.00 25.94 91 ASN B CA 1
ATOM 1446 C C . ASN B 1 94 ? -19.047 -12.926 -11.683 1.00 21.17 91 ASN B C 1
ATOM 1447 O O . ASN B 1 94 ? -20.009 -12.479 -12.346 1.00 20.95 91 ASN B O 1
ATOM 1452 N N . LEU B 1 95 ? -17.932 -12.263 -11.399 1.00 21.57 92 LEU B N 1
ATOM 1453 C CA . LEU B 1 95 ? -17.729 -10.894 -11.920 1.00 17.32 92 LEU B CA 1
ATOM 1454 C C . LEU B 1 95 ? -17.509 -10.871 -13.435 1.00 16.82 92 LEU B C 1
ATOM 1455 O O . LEU B 1 95 ? -16.666 -11.604 -13.928 1.00 21.61 92 LEU B O 1
ATOM 1460 N N . ARG B 1 96 ? -18.329 -10.104 -14.140 1.00 15.75 93 ARG B N 1
ATOM 1461 C CA . ARG B 1 96 ? -18.269 -10.076 -15.616 1.00 17.22 93 ARG B CA 1
ATOM 1462 C C . ARG B 1 96 ? -17.763 -8.737 -16.085 1.00 15.54 93 ARG B C 1
ATOM 1463 O O . ARG B 1 96 ? -16.995 -8.682 -17.083 1.00 14.44 93 ARG B O 1
ATOM 1471 N N . ALA B 1 97 ? -17.980 -7.654 -15.352 1.00 14.70 94 ALA B N 1
ATOM 1472 C CA . ALA B 1 97 ? -17.565 -6.322 -15.843 1.00 14.39 94 ALA B CA 1
ATOM 1473 C C . ALA B 1 97 ? -17.620 -5.285 -14.741 1.00 12.25 94 ALA B C 1
ATOM 1474 O O . ALA B 1 97 ? -18.298 -5.482 -13.746 1.00 13.73 94 ALA B O 1
ATOM 1476 N N . SER B 1 98 ? -16.876 -4.215 -14.930 1.00 11.29 95 SER B N 1
ATOM 1477 C CA A SER B 1 98 ? -16.945 -3.065 -14.031 0.50 9.78 95 SER B CA 1
ATOM 1478 C CA B SER B 1 98 ? -17.018 -3.064 -14.050 0.50 10.78 95 SER B CA 1
ATOM 1479 C C . SER B 1 98 ? -16.768 -1.754 -14.797 1.00 9.76 95 SER B C 1
ATOM 1480 O O . SER B 1 98 ? -16.112 -1.744 -15.784 1.00 11.43 95 SER B O 1
ATOM 1485 N N . ASN B 1 99 ? -17.296 -0.655 -14.270 1.00 10.68 96 ASN B N 1
ATOM 1486 C CA . ASN B 1 99 ? -17.025 0.661 -14.833 1.00 11.27 96 ASN B CA 1
ATOM 1487 C C . ASN B 1 99 ? -17.116 1.707 -13.753 1.00 11.95 96 ASN B C 1
ATOM 1488 O O . ASN B 1 99 ? -17.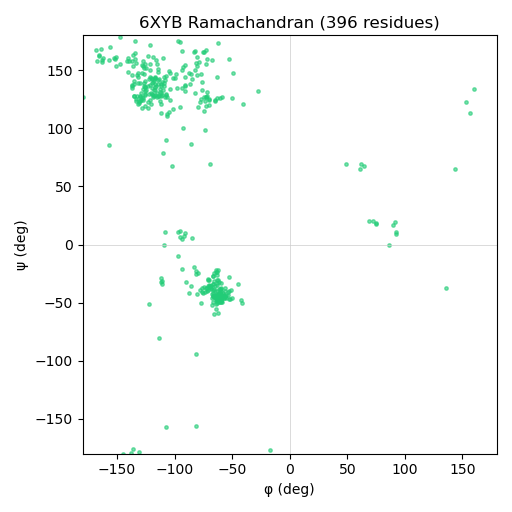678 1.386 -12.717 1.00 15.15 96 ASN B O 1
ATOM 1493 N N . SER B 1 100 ? -16.517 2.857 -13.968 1.00 10.94 97 SER B N 1
ATOM 1494 C CA A SER B 1 100 ? -16.588 3.909 -12.940 0.50 12.92 97 SER B CA 1
ATOM 1495 C CA B SER B 1 100 ? -16.454 3.911 -12.937 0.50 12.36 97 SER B CA 1
ATOM 1496 C C . SER B 1 100 ? -16.571 5.306 -13.577 1.00 13.03 97 SER B C 1
ATOM 1497 O O . SER B 1 100 ? -16.084 5.501 -14.697 1.00 14.01 97 SER B O 1
ATOM 1502 N N . ILE B 1 101 ? -17.180 6.236 -12.873 1.00 14.73 98 ILE B N 1
ATOM 1503 C CA . ILE B 1 101 ? -17.107 7.664 -13.261 1.00 14.82 98 ILE B CA 1
ATOM 1504 C C . ILE B 1 101 ? -16.810 8.490 -12.012 1.00 15.27 98 ILE B C 1
ATOM 1505 O O . ILE B 1 101 ? -17.080 8.015 -10.894 1.00 16.17 98 ILE B O 1
ATOM 1510 N N . ARG B 1 102 ? -16.398 9.744 -12.208 1.00 17.45 99 ARG B N 1
ATOM 1511 C CA . ARG B 1 102 ? -16.266 10.763 -11.164 1.00 19.45 99 ARG B CA 1
ATOM 1512 C C . ARG B 1 102 ? -17.042 11.992 -11.595 1.00 19.80 99 ARG B C 1
ATOM 1513 O O . ARG B 1 102 ? -16.925 12.410 -12.760 1.00 20.30 99 ARG B O 1
ATOM 1521 N N . ASP B 1 103 ? -17.735 12.580 -10.617 1.00 22.35 100 ASP B N 1
ATOM 1522 C CA . ASP B 1 103 ? -18.494 13.829 -10.829 1.00 28.99 100 ASP B CA 1
ATOM 1523 C C . ASP B 1 103 ? -17.702 14.956 -10.172 1.00 32.65 100 ASP B C 1
ATOM 1524 O O . ASP B 1 103 ? -17.547 14.925 -8.936 1.00 30.01 100 ASP B O 1
ATOM 1529 N N . SER B 1 104 ? -17.191 15.878 -10.986 1.00 36.97 101 SER B N 1
ATOM 1530 C CA . SER B 1 104 ? -16.314 16.999 -10.556 1.00 39.17 101 SER B CA 1
ATOM 1531 C C . SER B 1 104 ? -17.104 17.961 -9.647 1.00 34.62 101 SER B C 1
ATOM 1532 O O . SER B 1 104 ? -16.517 18.490 -8.689 1.00 47.37 101 SER B O 1
ATOM 1535 N N . GLU B 1 105 ? -18.416 18.091 -9.867 1.00 42.95 102 GLU B N 1
ATOM 1536 C CA . GLU B 1 105 ? -19.283 19.071 -9.159 1.00 42.37 102 GLU B CA 1
ATOM 1537 C C . GLU B 1 105 ? -19.595 18.562 -7.744 1.00 48.43 102 GLU B C 1
ATOM 1538 O O . GLU B 1 105 ? -19.400 19.336 -6.801 1.00 52.84 102 GLU B O 1
ATOM 1540 N N . SER B 1 106 ? -20.045 17.309 -7.600 1.00 40.74 103 SER B N 1
ATOM 1541 C CA . SER B 1 106 ? -20.365 16.657 -6.299 1.00 34.28 103 SER B CA 1
ATOM 1542 C C . SER B 1 106 ? -19.111 16.149 -5.574 1.00 35.53 103 SER B C 1
ATOM 1543 O O . SER B 1 106 ? -19.199 15.908 -4.343 1.00 45.06 103 SER B O 1
ATOM 1546 N N . GLY B 1 107 ? -18.023 15.862 -6.308 1.00 31.86 104 GLY B N 1
ATOM 1547 C CA . GLY B 1 107 ? -16.786 15.271 -5.767 1.00 31.45 104 GLY B CA 1
ATOM 1548 C C . GLY B 1 107 ? -16.988 13.795 -5.475 1.00 30.82 104 GLY B C 1
ATOM 1549 O O . GLY B 1 107 ? -16.155 13.204 -4.795 1.00 34.21 104 GLY B O 1
ATOM 1550 N N . LYS B 1 108 ? -18.007 13.168 -6.053 1.00 28.15 105 LYS B N 1
ATOM 1551 C CA . LYS B 1 108 ? -18.268 11.756 -5.771 1.00 24.77 105 LYS B CA 1
ATOM 1552 C C . LYS B 1 108 ? -17.817 10.901 -6.957 1.00 23.84 105 LYS B C 1
ATOM 1553 O O . LYS B 1 108 ? -17.956 11.318 -8.117 1.00 28.10 105 LYS B O 1
ATOM 1559 N N . ASP B 1 109 ? -17.400 9.686 -6.658 1.00 20.34 106 ASP B N 1
ATOM 1560 C CA . ASP B 1 109 ? -17.120 8.668 -7.695 1.00 18.16 106 ASP B CA 1
ATOM 1561 C C . ASP B 1 109 ? -18.079 7.488 -7.527 1.00 19.92 106 ASP B C 1
ATOM 1562 O O . ASP B 1 109 ? -18.442 7.150 -6.403 1.00 20.41 106 ASP B O 1
ATOM 1567 N N . THR B 1 110 ? -18.508 6.911 -8.654 1.00 17.24 107 THR B N 1
ATOM 1568 C CA . THR B 1 110 ? -19.441 5.806 -8.661 1.00 17.19 107 THR B CA 1
ATOM 1569 C C . THR B 1 110 ? -18.877 4.675 -9.504 1.00 16.66 107 THR B C 1
ATOM 1570 O O . THR B 1 110 ? -18.488 4.925 -10.647 1.00 16.16 107 THR B O 1
ATOM 1574 N N . THR B 1 111 ? -18.817 3.480 -8.916 1.00 15.89 108 THR B N 1
ATOM 1575 C CA . THR B 1 111 ? -18.345 2.251 -9.601 1.00 14.31 108 THR B CA 1
ATOM 1576 C C . THR B 1 111 ? -19.490 1.256 -9.648 1.00 16.08 108 THR B C 1
ATOM 1577 O O . THR B 1 111 ? -20.135 0.990 -8.633 1.00 18.81 108 THR B O 1
ATOM 1581 N N . LYS B 1 112 ? -19.670 0.642 -10.806 1.00 13.22 109 LYS B N 1
ATOM 1582 C CA . LYS B 1 112 ? -20.582 -0.451 -11.024 1.00 14.66 109 LYS B CA 1
ATOM 1583 C C . LYS B 1 112 ? -19.828 -1.746 -11.249 1.00 12.68 109 LYS B C 1
ATOM 1584 O O . LYS B 1 112 ? -18.856 -1.797 -11.926 1.00 13.70 109 LYS B O 1
ATOM 1590 N N . LEU B 1 113 ? -20.320 -2.786 -10.604 1.00 14.49 110 LEU B N 1
ATOM 1591 C CA . LEU B 1 113 ? -19.857 -4.183 -10.775 1.00 13.55 110 LEU B CA 1
ATOM 1592 C C . LEU B 1 113 ? -21.036 -5.055 -11.244 1.00 15.31 110 LEU B C 1
ATOM 1593 O O . LEU B 1 113 ? -22.132 -5.062 -10.627 1.00 17.58 110 LEU B O 1
ATOM 1598 N N . PHE B 1 114 ? -20.789 -5.809 -12.299 1.00 15.41 111 PHE B N 1
ATOM 1599 C CA . PHE B 1 114 ? -21.819 -6.628 -12.918 1.00 15.01 111 PHE B CA 1
ATOM 1600 C C . PHE B 1 114 ? -21.459 -8.102 -12.784 1.00 16.45 111 PHE B C 1
ATOM 1601 O O . PHE B 1 114 ? -20.346 -8.475 -13.082 1.00 17.65 111 PHE B O 1
ATOM 1609 N N . PHE B 1 115 ? -22.413 -8.905 -12.318 1.00 16.86 112 PHE B N 1
ATOM 1610 C CA . PHE B 1 115 ? -22.167 -10.334 -12.021 1.00 19.39 112 PHE B CA 1
ATOM 1611 C C . PHE B 1 115 ? -23.202 -11.210 -12.717 1.00 19.78 112 PHE B C 1
ATOM 1612 O O . PHE B 1 115 ? -24.381 -10.788 -12.998 1.00 22.30 112 PHE B O 1
ATOM 1620 N N . ALA B 1 116 ? -22.804 -12.446 -12.995 1.00 23.87 113 ALA B N 1
ATOM 1621 C CA . ALA B 1 116 ? -23.730 -13.447 -13.595 1.00 25.88 113 ALA B CA 1
ATOM 1622 C C . ALA B 1 116 ? -23.604 -14.791 -12.862 1.00 29.86 113 ALA B C 1
ATOM 1623 O O . ALA B 1 116 ? -22.575 -15.006 -12.198 1.00 29.87 113 ALA B O 1
ATOM 1625 N N . ARG B 1 117 ? -24.610 -15.661 -12.960 1.00 36.02 114 ARG B N 1
ATOM 1626 C CA . ARG B 1 117 ? -24.474 -17.036 -12.433 1.00 34.73 114 ARG B CA 1
ATOM 1627 C C . ARG B 1 117 ? -23.701 -17.916 -13.429 1.00 39.47 114 ARG B C 1
ATOM 1628 O O . ARG B 1 117 ? -23.675 -17.556 -14.622 1.00 53.67 114 ARG B O 1
ATOM 1636 N N . ARG B 1 118 ? -23.160 -19.056 -12.976 1.00 56.28 115 ARG B N 1
ATOM 1637 C CA . ARG B 1 118 ? -22.506 -20.091 -13.838 1.00 55.50 115 ARG B CA 1
ATOM 1638 C C . ARG B 1 118 ? -23.400 -21.334 -13.935 1.00 56.48 115 ARG B C 1
ATOM 1639 O O . ARG B 1 118 ? -24.103 -21.690 -12.989 1.00 59.99 115 ARG B O 1
ATOM 1641 N N . GLY C 1 1 ? 1.004 -21.242 -20.205 1.00 36.95 -2 GLY C N 1
ATOM 1642 C CA . GLY C 1 1 ? 2.026 -21.443 -19.088 1.00 40.23 -2 GLY C CA 1
ATOM 1643 C C . GLY C 1 1 ? 2.424 -20.108 -18.470 1.00 38.85 -2 GLY C C 1
ATOM 1644 O O . GLY C 1 1 ? 2.248 -19.885 -17.187 1.00 39.17 -2 GLY C O 1
ATOM 1645 N N . SER C 1 2 ? 2.825 -19.170 -19.315 1.00 50.36 -1 SER C N 1
ATOM 1646 C CA . SER C 1 2 ? 3.498 -17.966 -18.808 1.00 46.36 -1 SER C CA 1
ATOM 1647 C C . SER C 1 2 ? 2.585 -16.726 -18.938 1.00 43.68 -1 SER C C 1
ATOM 1648 O O . SER C 1 2 ? 3.038 -15.580 -18.536 1.00 55.25 -1 SER C O 1
ATOM 1651 N N . HIS C 1 3 ? 1.331 -16.851 -19.472 1.00 47.61 0 HIS C N 1
ATOM 1652 C CA . HIS C 1 3 ? 0.818 -17.840 -20.436 1.00 40.67 0 HIS C CA 1
ATOM 1653 C C . HIS C 1 3 ? 1.175 -17.467 -21.868 1.00 34.25 0 HIS C C 1
ATOM 1654 O O . HIS C 1 3 ? 2.290 -17.783 -22.274 1.00 44.33 0 HIS C O 1
ATOM 1656 N N . MET C 1 4 ? 0.278 -16.776 -22.565 1.00 42.01 1 MET C N 1
ATOM 1657 C CA . MET C 1 4 ? 0.599 -16.074 -23.830 1.00 44.19 1 MET C CA 1
ATOM 1658 C C . MET C 1 4 ? 0.544 -14.565 -23.569 1.00 39.26 1 MET C C 1
ATOM 1659 O O . MET C 1 4 ? 0.025 -14.084 -22.556 1.00 41.34 1 MET C O 1
ATOM 1664 N N . PRO C 1 5 ? 1.169 -13.760 -24.438 1.00 36.33 2 PRO C N 1
ATOM 1665 C CA . PRO C 1 5 ? 1.244 -12.329 -24.229 1.00 27.19 2 PRO C CA 1
ATOM 1666 C C . PRO C 1 5 ? -0.193 -11.790 -24.242 1.00 24.25 2 PRO C C 1
ATOM 1667 O O . PRO C 1 5 ? -1.165 -12.498 -24.652 1.00 31.41 2 PRO C O 1
ATOM 1671 N N . ASN C 1 6 ? -0.280 -10.521 -23.928 1.00 19.58 3 ASN C N 1
ATOM 1672 C CA . ASN C 1 6 ? -1.557 -9.783 -23.887 1.00 17.84 3 ASN C CA 1
ATOM 1673 C C . ASN C 1 6 ? -1.414 -8.622 -24.885 1.00 12.28 3 ASN C C 1
ATOM 1674 O O . ASN C 1 6 ? -0.304 -8.306 -25.344 1.00 16.95 3 ASN C O 1
ATOM 1679 N N . LEU C 1 7 ? -2.502 -7.932 -25.135 1.00 13.99 4 LEU C N 1
ATOM 1680 C CA . LEU C 1 7 ? -2.549 -6.795 -26.049 1.00 15.37 4 LEU C CA 1
ATOM 1681 C C . LEU C 1 7 ? -3.335 -5.709 -25.356 1.00 15.31 4 LEU C C 1
ATOM 1682 O O . LEU C 1 7 ? -4.327 -5.989 -24.658 1.00 18.22 4 LEU C O 1
ATOM 1687 N N . CYS C 1 8 ? -2.884 -4.477 -25.517 1.00 14.25 5 CYS C N 1
ATOM 1688 C CA . CYS C 1 8 ? -3.624 -3.290 -25.059 1.00 15.48 5 CYS C CA 1
ATOM 1689 C C . CYS C 1 8 ? -3.869 -2.403 -26.267 1.00 16.01 5 CYS C C 1
ATOM 1690 O O . CYS C 1 8 ? -2.865 -2.016 -26.944 1.00 18.97 5 CYS C O 1
ATOM 1693 N N . VAL C 1 9 ? -5.127 -2.064 -26.529 1.00 13.27 6 VAL C N 1
ATOM 1694 C CA . VAL C 1 9 ? -5.435 -1.079 -27.566 1.00 13.32 6 VAL C CA 1
ATOM 1695 C C . VAL C 1 9 ? -6.013 0.141 -26.841 1.00 12.32 6 VAL C C 1
ATOM 1696 O O . VAL C 1 9 ? -6.891 0.019 -25.971 1.00 16.02 6 VAL C O 1
ATOM 1700 N N . SER C 1 10 ? -5.487 1.315 -27.176 1.00 12.20 7 SER C N 1
ATOM 1701 C CA . SER C 1 10 ? -6.006 2.528 -26.552 1.00 12.48 7 SER C CA 1
ATOM 1702 C C . SER C 1 10 ? -6.513 3.439 -27.660 1.00 13.83 7 SER C C 1
ATOM 1703 O O . SER C 1 10 ? -5.852 3.526 -28.700 1.00 16.56 7 SER C O 1
ATOM 1706 N N . ALA C 1 11 ? -7.586 4.146 -27.384 1.00 14.21 8 ALA C N 1
ATOM 1707 C CA . ALA C 1 11 ? -8.136 5.081 -28.376 1.00 14.64 8 ALA C CA 1
ATOM 1708 C C . ALA C 1 11 ? -8.473 6.379 -27.634 1.00 13.94 8 ALA C C 1
ATOM 1709 O O . ALA C 1 11 ? -9.262 6.323 -26.670 1.00 15.81 8 ALA C O 1
ATOM 1711 N N . THR C 1 12 ? -7.965 7.491 -28.165 1.00 16.28 9 THR C N 1
ATOM 1712 C CA . THR C 1 12 ? -8.238 8.820 -27.658 1.00 15.76 9 THR C CA 1
ATOM 1713 C C . THR C 1 12 ? -8.949 9.581 -28.760 1.00 15.53 9 THR C C 1
ATOM 1714 O O . THR C 1 12 ? -8.565 9.475 -29.902 1.00 18.18 9 THR C O 1
ATOM 1718 N N . PHE C 1 13 ? -9.949 10.323 -28.364 1.00 18.25 10 PHE C N 1
ATOM 1719 C CA . PHE C 1 13 ? -10.726 11.215 -29.231 1.00 19.22 10 PHE C CA 1
ATOM 1720 C C . PHE C 1 13 ? -10.859 12.581 -28.546 1.00 21.81 10 PHE C C 1
ATOM 1721 O O . PHE C 1 13 ? -10.961 12.630 -27.337 1.00 23.62 10 PHE C O 1
ATOM 1729 N N . ASN C 1 14 ? -10.871 13.716 -29.275 1.00 25.54 11 ASN C N 1
ATOM 1730 C CA . ASN C 1 14 ? -10.565 13.904 -30.676 1.00 27.48 11 ASN C CA 1
ATOM 1731 C C . ASN C 1 14 ? -9.325 14.772 -30.808 1.00 32.61 11 ASN C C 1
ATOM 1732 O O . ASN C 1 14 ? -9.036 15.581 -29.924 1.00 30.68 11 ASN C O 1
ATOM 1737 N N . PRO C 1 15 ? -8.580 14.677 -31.936 1.00 28.64 12 PRO C N 1
ATOM 1738 C CA . PRO C 1 15 ? -8.933 13.785 -33.032 1.00 29.56 12 PRO C CA 1
ATOM 1739 C C . PRO C 1 15 ? -8.606 12.333 -32.696 1.00 26.46 12 PRO C C 1
ATOM 1740 O O . PRO C 1 15 ? -7.920 12.061 -31.695 1.00 24.40 12 PRO C O 1
ATOM 1744 N N . PRO C 1 16 ? -9.153 11.386 -33.489 1.00 23.70 13 PRO C N 1
ATOM 1745 C CA . PRO C 1 16 ? -9.063 9.958 -33.188 1.00 22.31 13 PRO C CA 1
ATOM 1746 C C . PRO C 1 16 ? -7.640 9.430 -33.373 1.00 20.29 13 PRO C C 1
ATOM 1747 O O . PRO C 1 16 ? -7.062 9.467 -34.455 1.00 23.51 13 PRO C O 1
ATOM 1751 N N . VAL C 1 17 ? -7.082 8.898 -32.273 1.00 15.47 14 VAL C N 1
ATOM 1752 C CA . VAL C 1 17 ? -5.698 8.318 -32.304 1.00 15.23 14 VAL C CA 1
ATOM 1753 C C . VAL C 1 17 ? -5.783 6.947 -31.649 1.00 14.17 14 VAL C C 1
ATOM 1754 O O . VAL C 1 17 ? -6.221 6.852 -30.469 1.00 15.53 14 VAL C O 1
ATOM 1758 N N . ILE C 1 18 ? -5.406 5.933 -32.398 1.00 14.59 15 ILE C N 1
ATOM 1759 C CA . ILE C 1 18 ? -5.487 4.544 -31.915 1.00 14.83 15 ILE C CA 1
ATOM 1760 C C . ILE C 1 18 ? -4.051 4.023 -31.775 1.00 12.74 15 ILE C C 1
ATOM 1761 O O . ILE C 1 18 ? -3.249 4.102 -32.707 1.00 15.08 15 ILE C O 1
ATOM 1766 N N . THR C 1 19 ? -3.708 3.486 -30.607 1.00 13.90 16 THR C N 1
ATOM 1767 C CA . THR C 1 19 ? -2.399 2.881 -30.327 1.00 14.72 16 THR C CA 1
ATOM 1768 C C . THR C 1 19 ? -2.596 1.417 -29.918 1.00 12.49 16 THR C C 1
ATOM 1769 O O . THR C 1 19 ? -3.550 1.119 -29.187 1.00 15.11 16 THR C O 1
ATOM 1773 N N . MET C 1 20 ? -1.677 0.562 -30.332 1.00 13.88 17 MET C N 1
ATOM 1774 C CA . MET C 1 20 ? -1.731 -0.871 -30.038 1.00 12.79 17 MET C CA 1
ATOM 1775 C C . MET C 1 20 ? -0.396 -1.307 -29.486 1.00 15.00 17 MET C C 1
ATOM 1776 O O . MET C 1 20 ? 0.621 -1.079 -30.146 1.00 16.49 17 MET C O 1
ATOM 1781 N N . LEU C 1 21 ? -0.402 -1.893 -28.287 1.00 15.61 18 LEU C N 1
ATOM 1782 C CA . LEU C 1 21 ? 0.805 -2.401 -27.592 1.00 15.45 18 LEU C CA 1
ATOM 1783 C C . LEU C 1 21 ? 0.654 -3.883 -27.368 1.00 15.21 18 LEU C C 1
ATOM 1784 O O . LEU C 1 21 ? -0.384 -4.341 -27.051 1.00 16.69 18 LEU C O 1
ATOM 1789 N N . GLY C 1 22 ? 1.753 -4.602 -27.507 1.00 18.80 19 GLY C N 1
ATOM 1790 C CA . GLY C 1 22 ? 1.789 -6.051 -27.306 1.00 19.66 19 GLY C CA 1
ATOM 1791 C C . GLY C 1 22 ? 2.892 -6.688 -28.130 1.00 22.67 19 GLY C C 1
ATOM 1792 O O . GLY C 1 22 ? 2.853 -6.490 -29.346 1.00 27.29 19 GLY C O 1
ATOM 1793 N N . SER C 1 23 ? 3.834 -7.400 -27.501 1.00 25.60 20 SER C N 1
ATOM 1794 C CA . SER C 1 23 ? 5.029 -8.027 -28.142 1.00 32.12 20 SER C CA 1
ATOM 1795 C C . SER C 1 23 ? 4.597 -8.972 -29.263 1.00 37.01 20 SER C C 1
ATOM 1796 O O . SER C 1 23 ? 5.320 -9.054 -30.288 1.00 44.08 20 SER C O 1
ATOM 1799 N N . ALA C 1 24 ? 3.527 -9.726 -29.058 1.00 25.43 21 ALA C N 1
ATOM 1800 C CA . ALA C 1 24 ? 3.065 -10.802 -29.952 1.00 24.98 21 ALA C CA 1
ATOM 1801 C C . ALA C 1 24 ? 2.064 -10.335 -31.008 1.00 25.39 21 ALA C C 1
ATOM 1802 O O . ALA C 1 24 ? 1.527 -11.199 -31.732 1.00 29.21 21 ALA C O 1
ATOM 1804 N N . LEU C 1 25 ? 1.856 -9.038 -31.156 1.00 26.77 22 LEU C N 1
ATOM 1805 C CA . LEU C 1 25 ? 0.988 -8.485 -32.217 1.00 24.87 22 LEU C CA 1
ATOM 1806 C C . LEU C 1 25 ? 1.724 -8.621 -33.558 1.00 27.46 22 LEU C C 1
ATOM 1807 O O . LEU C 1 25 ? 2.793 -8.040 -33.706 1.00 28.17 22 LEU C O 1
ATOM 1812 N N . ARG C 1 26 ? 1.147 -9.356 -34.513 1.00 22.77 23 ARG C N 1
ATOM 1813 C CA . ARG C 1 26 ? 1.792 -9.554 -35.806 1.00 25.00 23 ARG C CA 1
ATOM 1814 C C . ARG C 1 26 ? 1.371 -8.488 -36.825 1.00 24.15 23 ARG C C 1
ATOM 1815 O O . ARG C 1 26 ? 0.251 -7.931 -36.715 1.00 24.02 23 ARG C O 1
ATOM 1823 N N . GLU C 1 27 ? 2.234 -8.228 -37.823 1.00 24.11 24 GLU C N 1
ATOM 1824 C CA . GLU C 1 27 ? 1.925 -7.145 -38.792 1.00 26.90 24 GLU C CA 1
ATOM 1825 C C . GLU C 1 27 ? 0.638 -7.507 -39.554 1.00 23.65 24 GLU C C 1
ATOM 1826 O O . GLU C 1 27 ? -0.097 -6.600 -39.975 1.00 25.61 24 GLU C O 1
ATOM 1832 N N . GLU C 1 28 ? 0.423 -8.792 -39.821 1.00 23.98 25 GLU C N 1
ATOM 1833 C CA . GLU C 1 28 ? -0.773 -9.226 -40.584 1.00 25.89 25 GLU C CA 1
ATOM 1834 C C . GLU C 1 28 ? -2.019 -8.703 -39.840 1.00 25.84 25 GLU C C 1
ATOM 1835 O O . GLU C 1 28 ? -3.008 -8.364 -40.500 1.00 26.28 25 GLU C O 1
ATOM 1841 N N . THR C 1 29 ? -2.009 -8.711 -38.487 1.00 19.71 26 THR C N 1
ATOM 1842 C CA . THR C 1 29 ? -3.186 -8.316 -37.704 1.00 20.74 26 THR C CA 1
ATOM 1843 C C . THR C 1 29 ? -3.382 -6.791 -37.799 1.00 19.10 26 THR C C 1
ATOM 1844 O O . THR C 1 29 ? -4.540 -6.310 -37.926 1.00 22.71 26 THR C O 1
ATOM 1848 N N . VAL C 1 30 ? -2.264 -6.068 -37.750 1.00 19.41 27 VAL C N 1
ATOM 1849 C CA . VAL C 1 30 ? -2.262 -4.596 -37.861 1.00 19.53 27 VAL C CA 1
ATOM 1850 C C . VAL C 1 30 ? -2.904 -4.257 -39.218 1.00 19.81 27 VAL C C 1
ATOM 1851 O O . VAL C 1 30 ? -3.730 -3.349 -39.310 1.00 22.61 27 VAL C O 1
ATOM 1855 N N . LYS C 1 31 ? -2.429 -4.908 -40.266 1.00 23.26 28 LYS C N 1
ATOM 1856 C CA . LYS C 1 31 ? -2.898 -4.654 -41.657 1.00 24.74 28 LYS C CA 1
ATOM 1857 C C . LYS C 1 31 ? -4.398 -4.957 -41.768 1.00 23.61 28 LYS C C 1
ATOM 1858 O O . LYS C 1 31 ? -5.112 -4.187 -42.389 1.00 27.92 28 LYS C O 1
ATOM 1864 N N . LEU C 1 32 ? -4.891 -6.005 -41.095 1.00 23.81 29 LEU C N 1
ATOM 1865 C CA . LEU C 1 32 ? -6.325 -6.320 -41.149 1.00 22.51 29 LEU C CA 1
ATOM 1866 C C . LEU C 1 32 ? -7.086 -5.175 -40.464 1.00 24.66 29 LEU C C 1
ATOM 1867 O O . LEU C 1 32 ? -8.121 -4.733 -40.960 1.00 28.29 29 LEU C O 1
ATOM 1872 N N . LEU C 1 33 ? -6.612 -4.719 -39.320 1.00 24.83 30 LEU C N 1
ATOM 1873 C CA . LEU C 1 33 ? -7.286 -3.591 -38.637 1.00 21.90 30 LEU C CA 1
ATOM 1874 C C . LEU C 1 33 ? -7.216 -2.284 -39.430 1.00 27.94 30 LEU C C 1
ATOM 1875 O O . LEU C 1 33 ? -8.215 -1.535 -39.417 1.00 25.14 30 LEU C O 1
ATOM 1880 N N . GLU C 1 34 ? -6.112 -2.041 -40.124 1.00 29.19 31 GLU C N 1
ATOM 1881 C CA . GLU C 1 34 ? -5.935 -0.870 -41.020 1.00 31.27 31 GLU C CA 1
ATOM 1882 C C . GLU C 1 34 ? -7.136 -0.803 -41.958 1.00 29.89 31 GLU C C 1
ATOM 1883 O O . GLU C 1 34 ? -7.650 0.284 -42.158 1.00 40.25 31 GLU C O 1
ATOM 1889 N N . GLN C 1 35 ? -7.534 -1.938 -42.542 1.00 29.15 32 GLN C N 1
ATOM 1890 C CA . GLN C 1 35 ? -8.597 -2.017 -43.570 1.00 34.04 32 GLN C CA 1
ATOM 1891 C C . GLN C 1 35 ? -9.969 -1.876 -42.908 1.00 37.27 32 GLN C C 1
ATOM 1892 O O . GLN C 1 35 ? -10.854 -1.290 -43.522 1.00 49.13 32 GLN C O 1
ATOM 1898 N N . ARG C 1 36 ? -10.149 -2.440 -41.712 1.00 28.50 33 ARG C N 1
ATOM 1899 C CA . ARG C 1 36 ? -11.483 -2.531 -41.040 1.00 33.98 33 ARG C CA 1
ATOM 1900 C C . ARG C 1 36 ? -11.887 -1.198 -40.392 1.00 29.33 33 ARG C C 1
ATOM 1901 O O . ARG C 1 36 ? -13.083 -0.879 -40.394 1.00 33.18 33 ARG C O 1
ATOM 1909 N N . ILE C 1 37 ? -10.957 -0.472 -39.779 1.00 31.17 34 ILE C N 1
ATOM 1910 C CA . ILE C 1 37 ? -11.296 0.683 -38.899 1.00 33.54 34 ILE C CA 1
ATOM 1911 C C . ILE C 1 37 ? -11.929 1.783 -39.743 1.00 39.16 34 ILE C C 1
ATOM 1912 O O . ILE C 1 37 ? -13.101 2.080 -39.512 1.00 48.69 34 ILE C O 1
ATOM 1917 N N . PRO C 1 38 ? -11.272 2.368 -40.774 1.00 40.08 35 PRO C N 1
ATOM 1918 C CA . PRO C 1 38 ? -11.915 3.481 -41.476 1.00 47.52 35 PRO C CA 1
ATOM 1919 C C . PRO C 1 38 ? -13.205 2.990 -42.156 1.00 50.11 35 PRO C C 1
ATOM 1920 O O . PRO C 1 38 ? -14.085 3.807 -42.393 1.00 53.46 35 PRO C O 1
ATOM 1924 N N . THR C 1 39 ? -13.279 1.680 -42.440 1.00 45.62 36 THR C N 1
ATOM 1925 C CA . THR C 1 39 ? -14.516 0.923 -42.791 1.00 49.00 36 THR C CA 1
ATOM 1926 C C . THR C 1 39 ? -14.214 0.001 -43.984 1.00 53.75 36 THR C C 1
ATOM 1927 O O . THR C 1 39 ? -14.691 -1.169 -43.948 1.00 58.55 36 THR C O 1
ATOM 1931 N N . ASP C 1 50 ? -6.432 8.635 -49.965 1.00 55.74 47 ASP C N 1
ATOM 1932 C CA . ASP C 1 50 ? -5.324 7.702 -49.635 1.00 62.06 47 ASP C CA 1
ATOM 1933 C C . ASP C 1 50 ? -5.523 7.142 -48.227 1.00 64.14 47 ASP C C 1
ATOM 1934 O O . ASP C 1 50 ? -5.513 7.907 -47.263 1.00 62.26 47 ASP C O 1
ATOM 1939 N N . PRO C 1 51 ? -5.629 5.800 -48.059 1.00 58.54 48 PRO C N 1
ATOM 1940 C CA . PRO C 1 51 ? -5.992 5.202 -46.771 1.00 55.64 48 PRO C CA 1
ATOM 1941 C C . PRO C 1 51 ? -4.963 5.476 -45.655 1.00 49.38 48 PRO C C 1
ATOM 1942 O O . PRO C 1 51 ? -3.795 5.479 -45.895 1.00 44.03 48 PRO C O 1
ATOM 1946 N N . VAL C 1 52 ? -5.422 5.662 -44.415 1.00 38.19 49 VAL C N 1
ATOM 1947 C CA . VAL C 1 52 ? -4.491 5.901 -43.278 1.00 39.89 49 VAL C CA 1
ATOM 1948 C C . VAL C 1 52 ? -3.917 4.565 -42.796 1.00 33.79 49 VAL C C 1
ATOM 1949 O O . VAL C 1 52 ? -4.526 3.490 -43.019 1.00 36.95 49 VAL C O 1
ATOM 1953 N N . LYS C 1 53 ? -2.724 4.652 -42.216 1.00 33.81 50 LYS C N 1
ATOM 1954 C CA . LYS C 1 53 ? -1.887 3.480 -41.882 1.00 31.52 50 LYS C CA 1
ATOM 1955 C C . LYS C 1 53 ? -1.509 3.540 -40.403 1.00 26.49 50 LYS C C 1
ATOM 1956 O O . LYS C 1 53 ? -1.394 4.622 -39.805 1.00 24.86 50 LYS C O 1
ATOM 1962 N N . PHE C 1 54 ? -1.282 2.387 -39.818 1.00 22.04 51 PHE C N 1
ATOM 1963 C CA . PHE C 1 54 ? -0.522 2.292 -38.577 1.00 20.64 51 PHE C CA 1
ATOM 1964 C C . PHE C 1 54 ? 0.965 2.449 -38.860 1.00 21.37 51 PHE C C 1
ATOM 1965 O O . PHE C 1 54 ? 1.494 1.789 -39.784 1.00 23.67 51 PHE C O 1
ATOM 1973 N N . LEU C 1 55 ? 1.602 3.287 -38.049 1.00 20.70 52 LEU C N 1
ATOM 1974 C CA . LEU C 1 55 ? 3.061 3.456 -37.989 1.00 19.22 52 LEU C CA 1
ATOM 1975 C C . LEU C 1 55 ? 3.636 2.857 -36.711 1.00 19.25 52 LEU C C 1
ATOM 1976 O O . LEU C 1 55 ? 3.014 2.971 -35.669 1.00 19.63 52 LEU C O 1
ATOM 1981 N N . PHE C 1 56 ? 4.820 2.232 -36.845 1.00 21.12 53 PHE C N 1
ATOM 1982 C CA . PHE C 1 56 ? 5.515 1.603 -35.706 1.00 21.88 53 PHE C CA 1
ATOM 1983 C C . PHE C 1 56 ? 6.455 2.588 -35.036 1.00 22.76 53 PHE C C 1
ATOM 1984 O O . PHE C 1 56 ? 7.293 3.211 -35.691 1.00 28.20 53 PHE C O 1
ATOM 1992 N N . TYR C 1 57 ? 6.441 2.593 -33.705 1.00 24.20 54 TYR C N 1
ATOM 1993 C CA . TYR C 1 57 ? 7.441 3.291 -32.867 1.00 23.23 54 TYR C CA 1
ATOM 1994 C C . TYR C 1 57 ? 7.921 2.425 -31.708 1.00 26.71 54 TYR C C 1
ATOM 1995 O O . TYR C 1 57 ? 7.167 1.708 -31.107 1.00 28.90 54 TYR C O 1
ATOM 2004 N N . PRO C 1 58 ? 9.244 2.435 -31.415 1.00 34.30 55 PRO C N 1
ATOM 2005 C CA . PRO C 1 58 ? 9.784 1.686 -30.289 1.00 35.47 55 PRO C CA 1
ATOM 2006 C C . PRO C 1 58 ? 9.658 2.446 -28.962 1.00 37.84 55 PRO C C 1
ATOM 2007 O O . PRO C 1 58 ? 9.332 3.635 -28.976 1.00 37.19 55 PRO C O 1
ATOM 2011 N N . ASN C 1 59 ? 9.844 1.722 -27.858 1.00 42.18 56 ASN C N 1
ATOM 2012 C CA . ASN C 1 59 ? 10.165 2.278 -26.508 1.00 46.11 56 ASN C CA 1
ATOM 2013 C C . ASN C 1 59 ? 9.060 3.231 -25.954 1.00 41.19 56 ASN C C 1
ATOM 2014 O O . ASN C 1 59 ? 9.317 4.489 -25.822 1.00 57.69 56 ASN C O 1
ATOM 2016 N N . PRO C 1 60 ? 7.818 2.715 -25.672 1.00 34.03 57 PRO C N 1
ATOM 2017 C CA . PRO C 1 60 ? 7.493 1.297 -25.751 1.00 32.85 57 PRO C CA 1
ATOM 2018 C C . PRO C 1 60 ? 7.056 0.984 -27.170 1.00 30.14 57 PRO C C 1
ATOM 2019 O O . PRO C 1 60 ? 6.527 1.850 -27.838 1.00 26.45 57 PRO C O 1
ATOM 2023 N N . ASP C 1 61 ? 7.364 -0.236 -27.590 1.00 31.01 58 ASP C N 1
ATOM 2024 C CA . ASP C 1 61 ? 7.042 -0.719 -28.946 1.00 26.97 58 ASP C CA 1
ATOM 2025 C C . ASP C 1 61 ? 5.525 -0.671 -29.110 1.00 22.38 58 ASP C C 1
ATOM 2026 O O . ASP C 1 61 ? 4.736 -1.276 -28.287 1.00 25.69 58 ASP C O 1
ATOM 2031 N N . HIS C 1 62 ? 5.085 0.000 -30.169 1.00 22.46 59 HIS C N 1
ATOM 2032 C CA . HIS C 1 62 ? 3.646 0.074 -30.483 1.00 18.19 59 HIS C CA 1
ATOM 2033 C C . HIS C 1 62 ? 3.407 0.542 -31.912 1.00 17.23 59 HIS C C 1
ATOM 2034 O O . HIS C 1 62 ? 4.317 1.080 -32.565 1.00 19.06 59 HIS C O 1
ATOM 2041 N N . TRP C 1 63 ? 2.149 0.397 -32.325 1.00 17.12 60 TRP C N 1
ATOM 2042 C CA . TRP C 1 63 ? 1.594 0.877 -33.595 1.00 17.36 60 TRP C CA 1
ATOM 2043 C C . TRP C 1 63 ? 0.604 1.998 -33.309 1.00 16.76 60 TRP C C 1
ATOM 2044 O O . TRP C 1 63 ? -0.221 1.907 -32.384 1.00 18.59 60 TRP C O 1
ATOM 2055 N N . ARG C 1 64 ? 0.679 3.054 -34.108 1.00 17.92 61 ARG C N 1
ATOM 2056 C CA . ARG C 1 64 ? -0.156 4.246 -33.959 1.00 15.94 61 ARG C CA 1
ATOM 2057 C C . ARG C 1 64 ? -0.835 4.628 -35.260 1.00 16.49 61 ARG C C 1
ATOM 2058 O O . ARG C 1 64 ? -0.158 4.745 -36.295 1.00 18.25 61 ARG C O 1
ATOM 2066 N N . MET C 1 65 ? -2.129 4.844 -35.197 1.00 16.03 62 MET C N 1
ATOM 2067 C CA . MET C 1 65 ? -2.908 5.367 -36.344 1.00 17.53 62 MET C CA 1
ATOM 2068 C C . MET C 1 65 ? -3.669 6.618 -35.915 1.00 17.72 62 MET C C 1
ATOM 2069 O O . MET C 1 65 ? -4.413 6.563 -34.928 1.00 18.65 62 MET C O 1
ATOM 2074 N N . GLU C 1 66 ? -3.597 7.692 -36.703 1.00 22.55 63 GLU C N 1
ATOM 2075 C CA . GLU C 1 66 ? -4.579 8.776 -36.541 1.00 23.40 63 GLU C CA 1
ATOM 2076 C C . GLU C 1 66 ? -5.552 8.762 -37.725 1.00 25.93 63 GLU C C 1
ATOM 2077 O O . GLU C 1 66 ? -5.070 8.793 -38.866 1.00 27.84 63 GLU C O 1
ATOM 2083 N N . LEU C 1 67 ? -6.862 8.785 -37.469 1.00 27.66 64 LEU C N 1
ATOM 2084 C CA . LEU C 1 67 ? -7.898 8.927 -38.559 1.00 30.77 64 LEU C CA 1
ATOM 2085 C C . LEU C 1 67 ? -7.958 10.389 -39.045 1.00 41.40 64 LEU C C 1
ATOM 2086 O O . LEU C 1 67 ? -7.911 11.329 -38.228 1.00 44.71 64 LEU C O 1
ATOM 2091 N N . SER C 1 68 ? -8.098 10.600 -40.354 1.00 43.60 65 SER C N 1
ATOM 2092 C CA . SER C 1 68 ? -7.516 11.792 -41.039 1.00 58.25 65 SER C CA 1
ATOM 2093 C C . SER C 1 68 ? -8.186 13.148 -40.670 1.00 57.85 65 SER C C 1
ATOM 2094 O O . SER C 1 68 ? -8.809 13.780 -41.560 1.00 70.26 65 SER C O 1
ATOM 2097 N N . GLN C 1 69 ? -7.995 13.621 -39.420 1.00 62.68 66 GLN C N 1
ATOM 2098 C CA . GLN C 1 69 ? -8.299 15.001 -38.919 1.00 48.36 66 GLN C CA 1
ATOM 2099 C C . GLN C 1 69 ? -9.757 15.054 -38.474 1.00 58.55 66 GLN C C 1
ATOM 2100 O O . GLN C 1 69 ? -10.206 16.107 -37.963 1.00 78.59 66 GLN C O 1
ATOM 2102 N N . HIS C 1 70 ? -10.438 13.922 -38.625 1.00 52.67 67 HIS C N 1
ATOM 2103 C CA . HIS C 1 70 ? -11.842 13.723 -38.229 1.00 55.41 67 HIS C CA 1
ATOM 2104 C C . HIS C 1 70 ? -12.021 14.128 -36.776 1.00 52.07 67 HIS C C 1
ATOM 2105 O O . HIS C 1 70 ? -11.050 14.296 -36.027 1.00 74.61 67 HIS C O 1
ATOM 2112 N N . PHE C 1 71 ? -13.271 14.381 -36.488 1.00 44.24 68 PHE C N 1
ATOM 2113 C CA . PHE C 1 71 ? -13.874 14.282 -35.158 1.00 34.19 68 PHE C CA 1
ATOM 2114 C C . PHE C 1 71 ? -14.759 13.025 -35.217 1.00 33.01 68 PHE C C 1
ATOM 2115 O O . PHE C 1 71 ? -15.533 12.900 -36.174 1.00 44.04 68 PHE C O 1
ATOM 2130 N N . ASP C 1 73 ? -17.996 11.267 -33.460 1.00 29.53 70 ASP C N 1
ATOM 2131 C CA . ASP C 1 73 ? -19.045 11.465 -32.435 1.00 30.74 70 ASP C CA 1
ATOM 2132 C C . ASP C 1 73 ? -19.139 10.193 -31.605 1.00 25.58 70 ASP C C 1
ATOM 2133 O O . ASP C 1 73 ? -18.422 9.220 -31.916 1.00 26.97 70 ASP C O 1
ATOM 2138 N N . ASP C 1 74 ? -19.969 10.221 -30.574 1.00 26.22 71 ASP C N 1
ATOM 2139 C CA . ASP C 1 74 ? -19.978 9.077 -29.644 1.00 22.34 71 ASP C CA 1
ATOM 2140 C C . ASP C 1 74 ? -20.352 7.796 -30.404 1.00 24.94 71 ASP C C 1
ATOM 2141 O O . ASP C 1 74 ? -19.785 6.694 -30.164 1.00 23.94 71 ASP C O 1
ATOM 2146 N N . LEU C 1 75 ? -21.280 7.917 -31.329 1.00 24.28 72 LEU C N 1
ATOM 2147 C CA . LEU C 1 75 ? -21.703 6.750 -32.118 1.00 21.67 72 LEU C CA 1
ATOM 2148 C C . LEU C 1 75 ? -20.508 6.185 -32.904 1.00 23.37 72 LEU C C 1
ATOM 2149 O O . LEU C 1 75 ? -20.345 4.961 -32.985 1.00 23.63 72 LEU C O 1
ATOM 2154 N N . HIS C 1 76 ? -19.689 7.054 -33.493 1.00 24.02 73 HIS C N 1
ATOM 2155 C CA . HIS C 1 76 ? -18.556 6.578 -34.308 1.00 23.46 73 HIS C CA 1
ATOM 2156 C C . HIS C 1 76 ? -17.491 5.948 -33.393 1.00 22.17 73 HIS C C 1
ATOM 2157 O O . HIS C 1 76 ? -16.782 5.017 -33.840 1.00 23.69 73 HIS C O 1
ATOM 2164 N N . LYS C 1 77 ? -17.372 6.428 -32.155 1.00 24.86 74 LYS C N 1
ATOM 2165 C CA . LYS C 1 77 ? -16.418 5.856 -31.199 1.00 19.00 74 LYS C CA 1
ATOM 2166 C C . LYS C 1 77 ? -16.874 4.399 -30.912 1.00 19.95 74 LYS C C 1
ATOM 2167 O O . LYS C 1 77 ? -16.061 3.505 -30.939 1.00 20.73 74 LYS C O 1
ATOM 2173 N N . SER C 1 78 ? -18.176 4.150 -30.689 1.00 20.12 75 SER C N 1
ATOM 2174 C CA . SER C 1 78 ? -18.711 2.795 -30.446 1.00 21.33 75 SER C CA 1
ATOM 2175 C C . SER C 1 78 ? -18.343 1.918 -31.644 1.00 20.61 75 SER C C 1
ATOM 2176 O O . SER C 1 78 ? -17.970 0.775 -31.464 1.00 21.37 75 SER C O 1
ATOM 2179 N N . ALA C 1 79 ? -18.545 2.441 -32.853 1.00 19.83 76 ALA C N 1
ATOM 2180 C CA . ALA C 1 79 ? -18.229 1.670 -34.066 1.00 21.06 76 ALA C CA 1
ATOM 2181 C C . ALA C 1 79 ? -16.729 1.316 -34.140 1.00 18.36 76 ALA C C 1
ATOM 2182 O O . ALA C 1 79 ? -16.388 0.229 -34.548 1.00 20.90 76 ALA C O 1
ATOM 2184 N N . VAL C 1 80 ? -15.857 2.230 -33.841 1.00 20.71 77 VAL C N 1
ATOM 2185 C CA . VAL C 1 80 ? -14.388 1.942 -33.869 1.00 20.10 77 VAL C CA 1
ATOM 2186 C C . VAL C 1 80 ? -14.090 0.838 -32.859 1.00 19.15 77 VAL C C 1
ATOM 2187 O O . VAL C 1 80 ? -13.356 -0.134 -33.148 1.00 19.16 77 VAL C O 1
ATOM 2191 N N . PHE C 1 81 ? -14.650 0.953 -31.680 1.00 18.07 78 PHE C N 1
ATOM 2192 C CA . PHE C 1 81 ? -14.342 -0.091 -30.654 1.00 17.77 78 PHE C CA 1
ATOM 2193 C C . PHE C 1 81 ? -14.854 -1.446 -31.151 1.00 17.86 78 PHE C C 1
ATOM 2194 O O . PHE C 1 81 ? -14.123 -2.458 -31.007 1.00 17.43 78 PHE C O 1
ATOM 2202 N N . LEU C 1 82 ? -16.121 -1.514 -31.630 1.00 18.76 79 LEU C N 1
ATOM 2203 C CA . LEU C 1 82 ? -16.642 -2.814 -32.116 1.00 21.49 79 LEU C CA 1
ATOM 2204 C C . LEU C 1 82 ? -15.767 -3.412 -33.224 1.00 21.92 79 LEU C C 1
ATOM 2205 O O . LEU C 1 82 ? -15.519 -4.637 -33.253 1.00 22.24 79 LEU C O 1
ATOM 2210 N N . THR C 1 83 ? -15.337 -2.587 -34.173 1.00 21.84 80 THR C N 1
ATOM 2211 C CA A THR C 1 83 ? -14.572 -3.132 -35.330 0.50 22.67 80 THR C CA 1
ATOM 2212 C CA B THR C 1 83 ? -14.547 -3.063 -35.321 0.50 22.58 80 THR C CA 1
ATOM 2213 C C . THR C 1 83 ? -13.199 -3.632 -34.830 1.00 19.51 80 THR C C 1
ATOM 2214 O O . THR C 1 83 ? -12.758 -4.661 -35.299 1.00 22.84 80 THR C O 1
ATOM 2221 N N . ILE C 1 84 ? -12.579 -2.938 -33.870 1.00 18.84 81 ILE C N 1
ATOM 2222 C CA . ILE C 1 84 ? -11.304 -3.418 -33.263 1.00 19.21 81 ILE C CA 1
ATOM 2223 C C . ILE C 1 84 ? -11.564 -4.768 -32.592 1.00 18.12 81 ILE C C 1
ATOM 2224 O O . ILE C 1 84 ? -10.761 -5.689 -32.753 1.00 19.71 81 ILE C O 1
ATOM 2229 N N . ILE C 1 85 ? -12.610 -4.829 -31.777 1.00 17.23 82 ILE C N 1
ATOM 2230 C CA . ILE C 1 85 ? -12.854 -6.094 -31.007 1.00 18.27 82 ILE C CA 1
ATOM 2231 C C . ILE C 1 85 ? -13.107 -7.229 -32.008 1.00 18.08 82 ILE C C 1
ATOM 2232 O O . ILE C 1 85 ? -12.595 -8.321 -31.837 1.00 19.50 82 ILE C O 1
ATOM 2237 N N . GLU C 1 86 ? -13.962 -6.991 -32.980 1.00 19.70 83 GLU C N 1
ATOM 2238 C CA . GLU C 1 86 ? -14.358 -8.020 -33.964 1.00 21.01 83 GLU C CA 1
ATOM 2239 C C . GLU C 1 86 ? -13.124 -8.476 -34.752 1.00 23.62 83 GLU C C 1
ATOM 2240 O O . GLU C 1 86 ? -12.865 -9.682 -34.918 1.00 23.29 83 GLU C O 1
ATOM 2246 N N . GLY C 1 87 ? -12.324 -7.528 -35.144 1.00 20.80 84 GLY C N 1
ATOM 2247 C CA . GLY C 1 87 ? -11.152 -7.868 -35.951 1.00 20.51 84 GLY C CA 1
ATOM 2248 C C . GLY C 1 87 ? -10.126 -8.678 -35.176 1.00 20.06 84 GLY C C 1
ATOM 2249 O O . GLY C 1 87 ? -9.578 -9.674 -35.668 1.00 23.24 84 GLY C O 1
ATOM 2250 N N . LEU C 1 88 ? -9.860 -8.256 -33.943 1.00 19.12 85 LEU C N 1
ATOM 2251 C CA . LEU C 1 88 ? -8.935 -8.989 -33.070 1.00 19.37 85 LEU C CA 1
ATOM 2252 C C . LEU C 1 88 ? -9.511 -10.351 -32.699 1.00 17.40 85 LEU C C 1
ATOM 2253 O O . LEU C 1 88 ? -8.676 -11.295 -32.566 1.00 20.36 85 LEU C O 1
ATOM 2258 N N . GLU C 1 89 ? -10.833 -10.495 -32.542 1.00 19.84 86 GLU C N 1
ATOM 2259 C CA . GLU C 1 89 ? -11.400 -11.802 -32.129 1.00 22.33 86 GLU C CA 1
ATOM 2260 C C . GLU C 1 89 ? -11.047 -12.795 -33.252 1.00 25.50 86 GLU C C 1
ATOM 2261 O O . GLU C 1 89 ? -10.581 -13.905 -32.934 1.00 26.78 86 GLU C O 1
ATOM 2267 N N . GLY C 1 90 ? -11.206 -12.398 -34.518 1.00 22.80 87 GLY C N 1
ATOM 2268 C CA . GLY C 1 90 ? -10.923 -13.290 -35.665 1.00 23.48 87 GLY C CA 1
ATOM 2269 C C . GLY C 1 90 ? -9.456 -13.686 -35.726 1.00 25.69 87 GLY C C 1
ATOM 2270 O O . GLY C 1 90 ? -9.158 -14.768 -36.277 1.00 34.89 87 GLY C O 1
ATOM 2271 N N . GLU C 1 91 ? -8.570 -12.838 -35.183 1.00 26.28 88 GLU C N 1
ATOM 2272 C CA . GLU C 1 91 ? -7.104 -13.053 -35.128 1.00 25.82 88 GLU C CA 1
ATOM 2273 C C . GLU C 1 91 ? -6.663 -13.757 -33.837 1.00 25.18 88 GLU C C 1
ATOM 2274 O O . GLU C 1 91 ? -5.467 -13.840 -33.660 1.00 26.12 88 GLU C O 1
ATOM 2280 N N . GLY C 1 92 ? -7.590 -14.224 -33.000 1.00 23.27 89 GLY C N 1
ATOM 2281 C CA . GLY C 1 92 ? -7.310 -15.078 -31.841 1.00 26.90 89 GLY C CA 1
ATOM 2282 C C . GLY C 1 92 ? -7.084 -14.270 -30.581 1.00 23.15 89 GLY C C 1
ATOM 2283 O O . GLY C 1 92 ? -6.518 -14.817 -29.628 1.00 26.16 89 GLY C O 1
ATOM 2284 N N . TRP C 1 93 ? -7.535 -13.019 -30.560 1.00 21.54 90 TRP C N 1
ATOM 2285 C CA . TRP C 1 93 ? -7.388 -12.125 -29.389 1.00 22.68 90 TRP C CA 1
ATOM 2286 C C . TRP C 1 93 ? -8.785 -11.869 -28.787 1.00 19.77 90 TRP C C 1
ATOM 2287 O O . TRP C 1 93 ? -9.640 -11.235 -29.465 1.00 24.31 90 TRP C O 1
ATOM 2298 N N . ASN C 1 94 ? -8.905 -12.245 -27.521 1.00 20.87 91 ASN C N 1
ATOM 2299 C CA A ASN C 1 94 ? -10.194 -12.285 -26.798 0.50 21.17 91 ASN C CA 1
ATOM 2300 C CA B ASN C 1 94 ? -10.143 -12.335 -26.719 0.50 21.70 91 ASN C CA 1
ATOM 2301 C C . ASN C 1 94 ? -10.253 -11.076 -25.846 1.00 16.63 91 ASN C C 1
ATOM 2302 O O . ASN C 1 94 ? -9.301 -10.823 -25.147 1.00 16.84 91 ASN C O 1
ATOM 2311 N N . LEU C 1 95 ? -11.357 -10.349 -25.889 1.00 16.72 92 LEU C N 1
ATOM 2312 C CA . LEU C 1 95 ? -11.522 -9.137 -25.039 1.00 14.50 92 LEU C CA 1
ATOM 2313 C C . LEU C 1 95 ? -11.733 -9.564 -23.607 1.00 15.15 92 LEU C C 1
ATOM 2314 O O . LEU C 1 95 ? -12.619 -10.419 -23.365 1.00 17.61 92 LEU C O 1
ATOM 2319 N N . ARG C 1 96 ? -10.916 -9.006 -22.715 1.00 13.32 93 ARG C N 1
ATOM 2320 C CA . ARG C 1 96 ? -10.968 -9.342 -21.295 1.00 14.78 93 ARG C CA 1
ATOM 2321 C C . ARG C 1 96 ? -11.462 -8.174 -20.443 1.00 11.97 93 ARG C C 1
ATOM 2322 O O . ARG C 1 96 ? -12.143 -8.432 -19.436 1.00 13.59 93 ARG C O 1
ATOM 2330 N N . ALA C 1 97 ? -11.163 -6.942 -20.837 1.00 11.50 94 ALA C N 1
ATOM 2331 C CA . ALA C 1 97 ? -11.475 -5.810 -19.976 1.00 10.86 94 ALA C CA 1
ATOM 2332 C C . ALA C 1 97 ? -11.438 -4.507 -20.777 1.00 7.96 94 ALA C C 1
ATOM 2333 O O . ALA C 1 97 ? -10.806 -4.441 -21.816 1.00 11.42 94 ALA C O 1
ATOM 2335 N N . SER C 1 98 ? -12.136 -3.504 -20.266 1.00 9.43 95 SER C N 1
ATOM 2336 C CA . SER C 1 98 ? -12.053 -2.170 -20.882 1.00 8.61 95 SER C CA 1
ATOM 2337 C C . SER C 1 98 ? -12.212 -1.124 -19.773 1.00 10.88 95 SER C C 1
ATOM 2338 O O . SER C 1 98 ? -12.877 -1.350 -18.801 1.00 10.77 95 SER C O 1
ATOM 2341 N N . ASN C 1 99 ? -11.686 0.077 -19.990 1.00 10.57 96 ASN C N 1
ATOM 2342 C CA . ASN C 1 99 ? -11.928 1.233 -19.094 1.00 10.21 96 ASN C CA 1
ATOM 2343 C C . ASN C 1 99 ? -11.807 2.523 -19.893 1.00 10.14 96 ASN C C 1
ATOM 2344 O O . ASN C 1 99 ? -11.242 2.525 -20.954 1.00 13.44 96 ASN C O 1
ATOM 2349 N N . SER C 1 100 ? -12.367 3.555 -19.362 1.00 9.10 97 SER C N 1
ATOM 2350 C CA A SER C 1 100 ? -12.278 4.855 -20.033 0.50 12.28 97 SER C CA 1
ATOM 2351 C CA B SER C 1 100 ? -12.394 4.857 -20.034 0.50 11.37 97 SER C CA 1
ATOM 2352 C C . SER C 1 100 ? -12.256 5.982 -19.004 1.00 11.56 97 SER C C 1
ATOM 2353 O O . SER C 1 100 ? -12.760 5.859 -17.868 1.00 12.31 97 SER C O 1
ATOM 2358 N N . ILE C 1 101 ? -11.672 7.096 -19.452 1.00 14.24 98 ILE C N 1
ATOM 2359 C CA . ILE C 1 101 ? -11.720 8.358 -18.688 1.00 13.00 98 ILE C CA 1
ATOM 2360 C C . ILE C 1 101 ? -12.020 9.519 -19.644 1.00 12.60 98 ILE C C 1
ATOM 2361 O O . ILE C 1 101 ? -11.768 9.379 -20.866 1.00 14.99 98 ILE C O 1
ATOM 2366 N N . ARG C 1 102 ? -12.428 10.649 -19.082 1.00 15.10 99 ARG C N 1
ATOM 2367 C CA . ARG C 1 102 ? -12.508 11.911 -19.847 1.00 20.13 99 ARG C CA 1
ATOM 2368 C C . ARG C 1 102 ? -11.715 12.962 -19.121 1.00 20.32 99 ARG C C 1
ATOM 2369 O O . ARG C 1 102 ? -11.888 13.057 -17.902 1.00 21.32 99 ARG C O 1
ATOM 2377 N N . ASP C 1 103 ? -11.009 13.783 -19.879 1.00 23.17 100 ASP C N 1
ATOM 2378 C CA . ASP C 1 103 ? -10.155 14.874 -19.350 1.00 28.33 100 ASP C CA 1
ATOM 2379 C C . ASP C 1 103 ? -10.909 16.162 -19.652 1.00 31.23 100 ASP C C 1
ATOM 2380 O O . ASP C 1 103 ? -11.107 16.487 -20.845 1.00 30.74 100 ASP C O 1
ATOM 2385 N N . SER C 1 104 ? -11.409 16.805 -18.605 1.00 33.88 101 SER C N 1
ATOM 2386 C CA A SER C 1 104 ? -12.306 17.984 -18.710 0.50 37.39 101 SER C CA 1
ATOM 2387 C CA B SER C 1 104 ? -12.310 17.977 -18.737 0.50 35.34 101 SER C CA 1
ATOM 2388 C C . SER C 1 104 ? -11.551 19.165 -19.338 1.00 38.91 101 SER C C 1
ATOM 2389 O O . SER C 1 104 ? -12.219 20.038 -19.945 1.00 41.16 101 SER C O 1
ATOM 2394 N N . GLU C 1 105 ? -10.224 19.198 -19.185 1.00 40.21 102 GLU C N 1
ATOM 2395 C CA . GLU C 1 105 ? -9.404 20.382 -19.574 1.00 50.57 102 GLU C CA 1
ATOM 2396 C C . GLU C 1 105 ? -8.984 20.305 -21.051 1.00 48.98 102 GLU C C 1
ATOM 2397 O O . GLU C 1 105 ? -9.035 21.347 -21.731 1.00 52.47 102 GLU C O 1
ATOM 2403 N N . SER C 1 106 ? -8.584 19.127 -21.534 1.00 46.64 103 SER C N 1
ATOM 2404 C CA . SER C 1 106 ? -8.281 18.872 -22.965 1.00 40.71 103 SER C CA 1
ATOM 2405 C C . SER C 1 106 ? -9.590 18.617 -23.733 1.00 34.74 103 SER C C 1
ATOM 2406 O O . SER C 1 106 ? -9.579 18.728 -24.961 1.00 36.95 103 SER C O 1
ATOM 2409 N N . GLY C 1 107 ? -10.635 18.146 -23.044 1.00 35.15 104 GLY C N 1
ATOM 2410 C CA . GLY C 1 107 ? -11.909 17.738 -23.654 1.00 31.96 104 GLY C CA 1
ATOM 2411 C C . GLY C 1 107 ? -11.787 16.397 -24.359 1.00 27.21 104 GLY C C 1
ATOM 2412 O O . GLY C 1 107 ? -12.596 16.109 -25.234 1.00 34.57 104 GLY C O 1
ATOM 2413 N N . LYS C 1 108 ? -10.757 15.600 -24.084 1.00 23.51 105 LYS C N 1
ATOM 2414 C CA . LYS C 1 108 ? -10.511 14.325 -24.788 1.00 25.01 105 LYS C CA 1
ATOM 2415 C C . LYS C 1 108 ? -10.902 13.141 -23.910 1.00 19.27 105 LYS C C 1
ATOM 2416 O O . LYS C 1 108 ? -10.797 13.244 -22.669 1.00 22.54 105 LYS C O 1
ATOM 2422 N N . ASP C 1 109 ? -11.359 12.098 -24.539 1.00 17.99 106 ASP C N 1
ATOM 2423 C CA . ASP C 1 109 ? -11.677 10.860 -23.790 1.00 17.73 106 ASP C CA 1
ATOM 2424 C C . ASP C 1 109 ? -10.779 9.740 -24.256 1.00 16.81 106 ASP C C 1
ATOM 2425 O O . ASP C 1 109 ? -10.424 9.727 -25.433 1.00 18.74 106 ASP C O 1
ATOM 2430 N N . THR C 1 110 ? -10.363 8.886 -23.3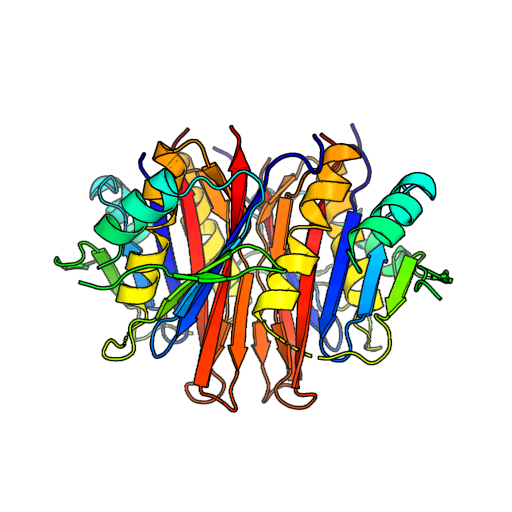30 1.00 15.69 107 THR C N 1
ATOM 2431 C CA . THR C 1 110 ? -9.460 7.794 -23.652 1.00 14.89 107 THR C CA 1
ATOM 2432 C C . THR C 1 110 ? -10.081 6.488 -23.181 1.00 15.33 107 THR C C 1
ATOM 2433 O O . THR C 1 110 ? -10.410 6.440 -21.984 1.00 15.72 107 THR C O 1
ATOM 2437 N N . THR C 1 111 ? -10.031 5.473 -24.009 1.00 13.91 108 THR C N 1
ATOM 2438 C CA . THR C 1 111 ? -10.560 4.171 -23.716 1.00 11.87 108 THR C CA 1
ATOM 2439 C C . THR C 1 111 ? -9.482 3.131 -23.968 1.00 11.35 108 THR C C 1
ATOM 2440 O O . THR C 1 111 ? -8.866 3.140 -25.030 1.00 14.79 108 THR C O 1
ATOM 2444 N N . LYS C 1 112 ? -9.322 2.223 -23.032 1.00 12.29 109 LYS C N 1
ATOM 2445 C CA . LYS C 1 112 ? -8.421 1.106 -23.142 1.00 12.72 109 LYS C CA 1
ATOM 2446 C C . LYS C 1 112 ? -9.201 -0.221 -23.256 1.00 11.86 109 LYS C C 1
ATOM 2447 O O . LYS C 1 112 ? -10.219 -0.411 -22.623 1.00 11.77 109 LYS C O 1
ATOM 2453 N N . LEU C 1 113 ? -8.699 -1.092 -24.128 1.00 11.41 110 LEU C N 1
ATOM 2454 C CA . LEU C 1 113 ? -9.285 -2.422 -24.372 1.00 10.52 110 LEU C CA 1
ATOM 2455 C C . LEU C 1 113 ? -8.119 -3.395 -24.143 1.00 11.19 110 LEU C C 1
ATOM 2456 O O . LEU C 1 113 ? -7.036 -3.265 -24.813 1.00 12.36 110 LEU C O 1
ATOM 2461 N N . PHE C 1 114 ? -8.336 -4.411 -23.331 1.00 11.24 111 PHE C N 1
ATOM 2462 C CA . PHE C 1 114 ? -7.266 -5.376 -23.031 1.00 11.34 111 PHE C CA 1
ATOM 2463 C C . PHE C 1 114 ? -7.694 -6.772 -23.517 1.00 11.37 111 PHE C C 1
ATOM 2464 O O . PHE C 1 114 ? -8.842 -7.177 -23.315 1.00 12.78 111 PHE C O 1
ATOM 2472 N N . PHE C 1 115 ? -6.767 -7.434 -24.209 1.00 12.73 112 PHE C N 1
ATOM 2473 C CA . PHE C 1 115 ? -7.045 -8.711 -24.898 1.00 13.43 112 PHE C CA 1
ATOM 2474 C C . PHE C 1 115 ? -6.053 -9.797 -24.481 1.00 16.84 112 PHE C C 1
ATOM 2475 O O . PHE C 1 115 ? -4.888 -9.483 -24.142 1.00 16.25 112 PHE C O 1
ATOM 2483 N N . ALA C 1 116 ? -6.534 -11.036 -24.449 1.00 20.68 113 ALA C N 1
ATOM 2484 C CA . ALA C 1 116 ? -5.667 -12.203 -24.166 1.00 23.11 113 ALA C CA 1
ATOM 2485 C C . ALA C 1 116 ? -5.845 -13.243 -25.265 1.00 20.16 113 ALA C C 1
ATOM 2486 O O . ALA C 1 116 ? -6.867 -13.252 -26.009 1.00 21.52 113 ALA C O 1
ATOM 2488 N N . ARG C 1 117 ? -4.848 -14.123 -25.427 1.00 23.50 114 ARG C N 1
ATOM 2489 C CA . ARG C 1 117 ? -4.999 -15.226 -26.408 1.00 27.06 114 ARG C CA 1
ATOM 2490 C C . ARG C 1 117 ? -5.985 -16.259 -25.867 1.00 29.53 114 ARG C C 1
ATOM 2491 O O . ARG C 1 117 ? -6.136 -16.329 -24.637 1.00 32.72 114 ARG C O 1
ATOM 2499 N N . ARG C 1 118 ? -6.641 -17.033 -26.734 1.00 43.55 115 ARG C N 1
ATOM 2500 C CA . ARG C 1 118 ? -7.860 -17.831 -26.418 1.00 49.37 115 ARG C CA 1
ATOM 2501 C C . ARG C 1 118 ? -7.547 -19.014 -25.489 1.00 64.24 115 ARG C C 1
ATOM 2502 O O . ARG C 1 118 ? -8.466 -19.467 -24.748 1.00 52.50 115 ARG C O 1
ATOM 2504 N N . HIS D 1 3 ? -13.487 -19.823 -4.862 1.00 56.62 0 HIS D N 1
ATOM 2505 C CA . HIS D 1 3 ? -13.214 -19.856 -3.386 1.00 49.16 0 HIS D CA 1
ATOM 2506 C C . HIS D 1 3 ? -12.052 -18.939 -2.990 1.00 47.47 0 HIS D C 1
ATOM 2507 O O . HIS D 1 3 ? -11.885 -18.703 -1.763 1.00 44.03 0 HIS D O 1
ATOM 2509 N N . MET D 1 4 ? -11.241 -18.472 -3.940 1.00 37.19 1 MET D N 1
ATOM 2510 C CA . MET D 1 4 ? -9.917 -17.908 -3.571 1.00 31.32 1 MET D CA 1
ATOM 2511 C C . MET D 1 4 ? -9.967 -16.386 -3.504 1.00 30.76 1 MET D C 1
ATOM 2512 O O . MET D 1 4 ? -10.783 -15.752 -4.158 1.00 34.21 1 MET D O 1
ATOM 2517 N N . PRO D 1 5 ? -9.188 -15.752 -2.604 1.00 29.17 2 PRO D N 1
ATOM 2518 C CA . PRO D 1 5 ? -9.064 -14.308 -2.656 1.00 27.65 2 PRO D CA 1
ATOM 2519 C C . PRO D 1 5 ? -8.745 -13.800 -4.067 1.00 24.66 2 PRO D C 1
ATOM 2520 O O . PRO D 1 5 ? -8.046 -14.394 -4.894 1.00 26.82 2 PRO D O 1
ATOM 2524 N N . ASN D 1 6 ? -9.266 -12.617 -4.304 1.00 23.39 3 ASN D N 1
ATOM 2525 C CA . ASN D 1 6 ? -9.034 -11.883 -5.550 1.00 19.65 3 ASN D CA 1
ATOM 2526 C C . ASN D 1 6 ? -7.899 -10.883 -5.284 1.00 18.66 3 ASN D C 1
ATOM 2527 O O . ASN D 1 6 ? -7.407 -10.716 -4.134 1.00 17.64 3 ASN D O 1
ATOM 2532 N N . LEU D 1 7 ? -7.483 -10.194 -6.324 1.00 14.73 4 LEU D N 1
ATOM 2533 C CA . LEU D 1 7 ? -6.382 -9.193 -6.275 1.00 14.51 4 LEU D CA 1
ATOM 2534 C C . LEU D 1 7 ? -6.868 -7.922 -6.984 1.00 14.20 4 LEU D C 1
ATOM 2535 O O . LEU D 1 7 ? -7.497 -8.000 -8.046 1.00 15.72 4 LEU D O 1
ATOM 2540 N N . CYS D 1 8 ? -6.555 -6.768 -6.420 1.00 15.90 5 CYS D N 1
ATOM 2541 C CA . CYS D 1 8 ? -6.802 -5.460 -7.045 1.00 14.13 5 CYS D CA 1
ATOM 2542 C C . CYS D 1 8 ? -5.484 -4.745 -7.196 1.00 14.58 5 CYS D C 1
ATOM 2543 O O . CYS D 1 8 ? -4.731 -4.554 -6.215 1.00 16.38 5 CYS D O 1
ATOM 2546 N N . VAL D 1 9 ? -5.134 -4.401 -8.415 1.00 14.92 6 VAL D N 1
ATOM 2547 C CA . VAL D 1 9 ? -3.972 -3.509 -8.641 1.00 13.10 6 VAL D CA 1
ATOM 2548 C C . VAL D 1 9 ? -4.521 -2.151 -9.093 1.00 14.00 6 VAL D C 1
ATOM 2549 O O . VAL D 1 9 ? -5.378 -2.037 -9.983 1.00 18.60 6 VAL D O 1
ATOM 2553 N N . SER D 1 10 ? -4.106 -1.096 -8.422 1.00 14.16 7 SER D N 1
ATOM 2554 C CA . SER D 1 10 ? -4.532 0.279 -8.701 1.00 14.81 7 SER D CA 1
ATOM 2555 C C . SER D 1 10 ? -3.314 1.113 -9.122 1.00 15.82 7 SER D C 1
ATOM 2556 O O . SER D 1 10 ? -2.242 1.007 -8.460 1.00 20.32 7 SER D O 1
ATOM 2559 N N . ALA D 1 11 ? -3.459 1.874 -10.198 1.00 15.99 8 ALA D N 1
ATOM 2560 C CA . ALA D 1 11 ? -2.371 2.711 -10.688 1.00 14.32 8 ALA D CA 1
ATOM 2561 C C . ALA D 1 11 ? -2.946 4.115 -10.825 1.00 15.07 8 ALA D C 1
ATOM 2562 O O . ALA D 1 11 ? -3.930 4.316 -11.560 1.00 15.54 8 ALA D O 1
ATOM 2564 N N . THR D 1 12 ? -2.266 5.063 -10.191 1.00 15.79 9 THR D N 1
ATOM 2565 C CA . THR D 1 12 ? -2.611 6.491 -10.290 1.00 15.48 9 THR D CA 1
ATOM 2566 C C . THR D 1 12 ? -1.458 7.271 -10.907 1.00 15.10 9 THR D C 1
ATOM 2567 O O . THR D 1 12 ? -0.253 6.958 -10.628 1.00 17.98 9 THR D O 1
ATOM 2571 N N . PHE D 1 13 ? -1.795 8.249 -11.742 1.00 15.14 10 PHE D N 1
ATOM 2572 C CA . PHE D 1 13 ? -0.766 9.082 -12.418 1.00 17.89 10 PHE D CA 1
ATOM 2573 C C . PHE D 1 13 ? -1.263 10.519 -12.337 1.00 17.83 10 PHE D C 1
ATOM 2574 O O . PHE D 1 13 ? -2.475 10.711 -12.422 1.00 18.37 10 PHE D O 1
ATOM 2582 N N . ASN D 1 14 ? -0.394 11.542 -12.205 1.00 19.42 11 ASN D N 1
ATOM 2583 C CA . ASN D 1 14 ? 1.036 11.475 -12.066 1.00 17.99 11 ASN D CA 1
ATOM 2584 C C . ASN D 1 14 ? 1.449 12.243 -10.815 1.00 19.28 11 ASN D C 1
ATOM 2585 O O . ASN D 1 14 ? 0.698 13.079 -10.353 1.00 24.86 11 ASN D O 1
ATOM 2590 N N . PRO D 1 15 ? 2.602 11.924 -1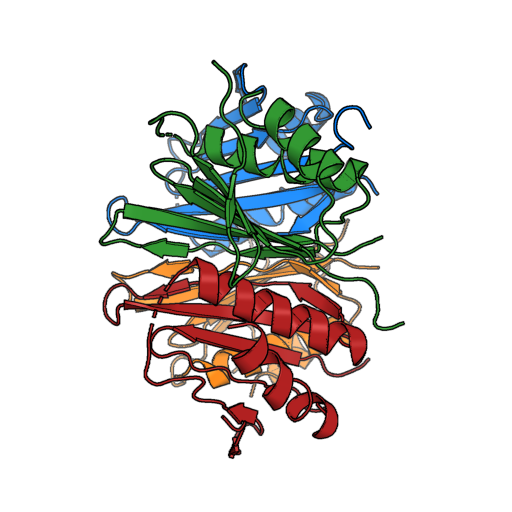0.198 1.00 18.09 12 PRO D N 1
ATOM 2591 C CA . PRO D 1 15 ? 3.527 10.856 -10.577 1.00 20.87 12 PRO D CA 1
ATOM 2592 C C . PRO D 1 15 ? 2.969 9.457 -10.385 1.00 20.64 12 PRO D C 1
ATOM 2593 O O . PRO D 1 15 ? 1.965 9.241 -9.703 1.00 19.00 12 PRO D O 1
ATOM 2597 N N . PRO D 1 16 ? 3.555 8.485 -11.089 1.00 19.56 13 PRO D N 1
ATOM 2598 C CA . PRO D 1 16 ? 3.005 7.128 -11.089 1.00 18.70 13 PRO D CA 1
ATOM 2599 C C . PRO D 1 16 ? 3.167 6.397 -9.765 1.00 19.01 13 PRO D C 1
ATOM 2600 O O . PRO D 1 16 ? 4.254 6.242 -9.255 1.00 21.05 13 PRO D O 1
ATOM 2604 N N . VAL D 1 17 ? 2.046 5.926 -9.246 1.00 16.16 14 VAL D N 1
ATOM 2605 C CA . VAL D 1 17 ? 2.002 5.155 -7.985 1.00 16.97 14 VAL D CA 1
ATOM 2606 C C . VAL D 1 17 ? 1.147 3.920 -8.206 1.00 16.84 14 VAL D C 1
ATOM 2607 O O . VAL D 1 17 ? 0.010 4.046 -8.648 1.00 17.48 14 VAL D O 1
ATOM 2611 N N . ILE D 1 18 ? 1.689 2.777 -7.874 1.00 17.31 15 ILE D N 1
ATOM 2612 C CA . ILE D 1 18 ? 1.026 1.469 -8.091 1.00 16.23 15 ILE D CA 1
ATOM 2613 C C . ILE D 1 18 ? 0.807 0.817 -6.752 1.00 15.33 15 ILE D C 1
ATOM 2614 O O . ILE D 1 18 ? 1.773 0.706 -5.962 1.00 16.06 15 ILE D O 1
ATOM 2619 N N . THR D 1 19 ? -0.421 0.401 -6.489 1.00 15.57 16 THR D N 1
ATOM 2620 C CA A THR D 1 19 ? -0.742 -0.288 -5.227 0.50 14.70 16 THR D CA 1
ATOM 2621 C CA B THR D 1 19 ? -0.764 -0.265 -5.242 0.50 15.38 16 THR D CA 1
ATOM 2622 C C . THR D 1 19 ? -1.320 -1.647 -5.545 1.00 13.84 16 THR D C 1
ATOM 2623 O O . THR D 1 19 ? -2.070 -1.781 -6.533 1.00 15.97 16 THR D O 1
ATOM 2630 N N . MET D 1 20 ? -0.995 -2.614 -4.747 1.00 14.67 17 MET D N 1
ATOM 2631 C CA . MET D 1 20 ? -1.493 -4.003 -4.902 1.00 14.01 17 MET D CA 1
ATOM 2632 C C . MET D 1 20 ? -2.135 -4.444 -3.596 1.00 15.28 17 MET D C 1
ATOM 2633 O O . MET D 1 20 ? -1.492 -4.317 -2.521 1.00 15.95 17 MET D O 1
ATOM 2638 N N . LEU D 1 21 ? -3.329 -4.945 -3.666 1.00 16.79 18 LEU D N 1
ATOM 2639 C CA . LEU D 1 21 ? -4.103 -5.374 -2.504 1.00 14.87 18 LEU D CA 1
ATOM 2640 C C . LEU D 1 21 ? -4.673 -6.750 -2.782 1.00 15.24 18 LEU D C 1
ATOM 2641 O O . LEU D 1 21 ? -5.405 -6.957 -3.740 1.00 16.80 18 LEU D O 1
ATOM 2646 N N . GLY D 1 22 ? -4.333 -7.701 -1.968 1.00 17.96 19 GLY D N 1
ATOM 2647 C CA . GLY D 1 22 ? -4.879 -9.044 -2.120 1.00 19.86 19 GLY D CA 1
ATOM 2648 C C . GLY D 1 22 ? -4.303 -9.917 -1.012 1.00 25.89 19 GLY D C 1
ATOM 2649 O O . GLY D 1 22 ? -3.097 -10.032 -0.916 1.00 30.26 19 GLY D O 1
ATOM 2650 N N . SER D 1 23 ? -5.185 -10.564 -0.280 1.00 25.22 20 SER D N 1
ATOM 2651 C CA . SER D 1 23 ? -4.869 -11.345 0.926 1.00 30.86 20 SER D CA 1
ATOM 2652 C C . SER D 1 23 ? -3.970 -12.546 0.601 1.00 36.58 20 SER D C 1
ATOM 2653 O O . SER D 1 23 ? -3.311 -13.003 1.570 1.00 40.94 20 SER D O 1
ATOM 2656 N N . ALA D 1 24 ? -3.957 -13.046 -0.650 1.00 26.28 21 ALA D N 1
ATOM 2657 C CA . ALA D 1 24 ? -3.214 -14.244 -1.120 1.00 27.89 21 ALA D CA 1
ATOM 2658 C C . ALA D 1 24 ? -2.026 -13.874 -2.014 1.00 30.40 21 ALA D C 1
ATOM 2659 O O . ALA D 1 24 ? -1.408 -14.775 -2.580 1.00 30.34 21 ALA D O 1
ATOM 2661 N N . LEU D 1 25 ? -1.663 -12.597 -2.084 1.00 29.39 22 LEU D N 1
ATOM 2662 C CA . LEU D 1 25 ? -0.580 -12.155 -2.983 1.00 28.55 22 LEU D CA 1
ATOM 2663 C C . LEU D 1 25 ? 0.753 -12.599 -2.376 1.00 26.47 22 LEU D C 1
ATOM 2664 O O . LEU D 1 25 ? 1.038 -12.186 -1.242 1.00 30.04 22 LEU D O 1
ATOM 2669 N N . ARG D 1 26 ? 1.546 -13.360 -3.140 1.00 24.55 23 ARG D N 1
ATOM 2670 C CA . ARG D 1 26 ? 2.903 -13.836 -2.695 1.00 27.21 23 ARG D CA 1
ATOM 2671 C C . ARG D 1 26 ? 3.971 -12.785 -2.985 1.00 23.51 23 ARG D C 1
ATOM 2672 O O . ARG D 1 26 ? 3.901 -12.075 -4.007 1.00 25.87 23 ARG D O 1
ATOM 2680 N N . GLU D 1 27 ? 4.972 -12.724 -2.110 1.00 21.89 24 GLU D N 1
ATOM 2681 C CA . GLU D 1 27 ? 6.064 -11.737 -2.282 1.00 26.16 24 GLU D CA 1
ATOM 2682 C C . GLU D 1 27 ? 6.833 -12.024 -3.570 1.00 23.82 24 GLU D C 1
ATOM 2683 O O . GLU D 1 27 ? 7.330 -11.063 -4.237 1.00 25.50 24 GLU D O 1
ATOM 2689 N N . GLU D 1 28 ? 6.929 -13.281 -4.001 1.00 21.83 25 GLU D N 1
ATOM 2690 C CA . GLU D 1 28 ? 7.685 -13.481 -5.264 1.00 24.58 25 GLU D CA 1
ATOM 2691 C C . GLU D 1 28 ? 6.986 -12.783 -6.412 1.00 24.42 25 GLU D C 1
ATOM 2692 O O . GLU D 1 28 ? 7.677 -12.368 -7.286 1.00 26.81 25 GLU D O 1
ATOM 2698 N N . THR D 1 29 ? 5.663 -12.728 -6.370 1.00 23.15 26 THR D N 1
ATOM 2699 C CA . THR D 1 29 ? 4.888 -12.063 -7.447 1.00 23.09 26 THR D CA 1
ATOM 2700 C C . THR D 1 29 ? 5.217 -10.571 -7.433 1.00 20.69 26 THR D C 1
ATOM 2701 O O . THR D 1 29 ? 5.510 -9.950 -8.500 1.00 25.25 26 THR D O 1
ATOM 2705 N N . VAL D 1 30 ? 5.269 -10.001 -6.234 1.00 22.66 27 VAL D N 1
ATOM 2706 C CA . VAL D 1 30 ? 5.550 -8.554 -6.031 1.00 21.09 27 VAL D CA 1
ATOM 2707 C C . VAL D 1 30 ? 6.945 -8.268 -6.572 1.00 21.73 27 VAL D C 1
ATOM 2708 O O . VAL D 1 30 ? 7.121 -7.306 -7.333 1.00 23.71 27 VAL D O 1
ATOM 2712 N N . LYS D 1 31 ? 7.888 -9.145 -6.268 1.00 22.56 28 LYS D N 1
ATOM 2713 C CA . LYS D 1 31 ? 9.262 -8.886 -6.704 1.00 26.82 28 LYS D CA 1
ATOM 2714 C C . LYS D 1 31 ? 9.349 -9.027 -8.233 1.00 27.10 28 LYS D C 1
ATOM 2715 O O . LYS D 1 31 ? 10.139 -8.288 -8.849 1.00 27.28 28 LYS D O 1
ATOM 2721 N N . LEU D 1 32 ? 8.611 -9.971 -8.816 1.00 27.11 29 LEU D N 1
ATOM 2722 C CA A LEU D 1 32 ? 8.604 -10.131 -10.295 0.50 26.15 29 LEU D CA 1
ATOM 2723 C CA B LEU D 1 32 ? 8.536 -10.141 -10.288 0.50 26.43 29 LEU D CA 1
ATOM 2724 C C . LEU D 1 32 ? 8.096 -8.825 -10.908 1.00 22.63 29 LEU D C 1
ATOM 2725 O O . LEU D 1 32 ? 8.717 -8.373 -11.878 1.00 28.74 29 LEU D O 1
ATOM 2734 N N . LEU D 1 33 ? 7.000 -8.276 -10.373 1.00 20.43 30 LEU D N 1
ATOM 2735 C CA . LEU D 1 33 ? 6.505 -7.018 -10.957 1.00 20.27 30 LEU D CA 1
ATOM 2736 C C . LEU D 1 33 ? 7.472 -5.878 -10.757 1.00 24.01 30 LEU D C 1
ATOM 2737 O O . LEU D 1 33 ? 7.515 -4.979 -11.607 1.00 28.69 30 LEU D O 1
ATOM 2742 N N . GLU D 1 34 ? 8.103 -5.850 -9.595 1.00 26.87 31 GLU D N 1
ATOM 2743 C CA . GLU D 1 34 ? 9.103 -4.839 -9.237 1.00 30.80 31 GLU D CA 1
ATOM 2744 C C . GLU D 1 34 ? 10.159 -4.720 -10.333 1.00 27.91 31 GLU D C 1
ATOM 2745 O O . GLU D 1 34 ? 10.611 -3.562 -10.585 1.00 32.89 31 GLU D O 1
ATOM 2751 N N . GLN D 1 35 ? 10.573 -5.850 -10.925 1.00 28.03 32 GLN D N 1
ATOM 2752 C CA . GLN D 1 35 ? 11.611 -5.869 -11.984 1.00 33.78 32 GLN D CA 1
ATOM 2753 C C . GLN D 1 35 ? 10.957 -5.496 -13.327 1.00 33.09 32 GLN D C 1
ATOM 2754 O O . GLN D 1 35 ? 11.585 -4.736 -14.072 1.00 41.84 32 GLN D O 1
ATOM 2760 N N . ARG D 1 36 ? 9.758 -6.029 -13.621 1.00 29.97 33 ARG D N 1
ATOM 2761 C CA . ARG D 1 36 ? 9.111 -5.936 -14.962 1.00 29.34 33 ARG D CA 1
ATOM 2762 C C . ARG D 1 36 ? 8.600 -4.524 -15.227 1.00 27.60 33 ARG D C 1
ATOM 2763 O O . ARG D 1 36 ? 8.607 -4.144 -16.388 1.00 29.94 33 ARG D O 1
ATOM 2771 N N . ILE D 1 37 ? 8.066 -3.830 -14.216 1.00 26.23 34 ILE D N 1
ATOM 2772 C CA . ILE D 1 37 ? 7.407 -2.504 -14.444 1.00 27.54 34 ILE D CA 1
ATOM 2773 C C . ILE D 1 37 ? 8.364 -1.421 -14.944 1.00 31.44 34 ILE D C 1
ATOM 2774 O O . ILE D 1 37 ? 8.122 -0.826 -15.999 1.00 30.75 34 ILE D O 1
ATOM 2779 N N . PRO D 1 38 ? 9.477 -1.121 -14.261 1.00 32.14 35 PRO D N 1
ATOM 2780 C CA . PRO D 1 38 ? 10.371 -0.074 -14.744 1.00 42.27 35 PRO D CA 1
ATOM 2781 C C . PRO D 1 38 ? 10.942 -0.439 -16.127 1.00 50.23 35 PRO D C 1
ATOM 2782 O O . PRO D 1 38 ? 11.177 0.468 -16.926 1.00 49.90 35 PRO D O 1
ATOM 2786 N N . THR D 1 39 ? 11.108 -1.748 -16.376 1.00 49.50 36 THR D N 1
ATOM 2787 C CA . THR D 1 39 ? 11.631 -2.351 -17.635 1.00 58.97 36 THR D CA 1
ATOM 2788 C C . THR D 1 39 ? 10.657 -2.109 -18.802 1.00 58.57 36 THR D C 1
ATOM 2789 O O . THR D 1 39 ? 11.153 -1.838 -19.920 1.00 59.25 36 THR D O 1
ATOM 2793 N N . GLY D 1 40 ? 9.340 -2.253 -18.582 1.00 51.61 37 GLY D N 1
ATOM 2794 C CA . GLY D 1 40 ? 8.304 -2.020 -19.613 1.00 56.09 37 GLY D CA 1
ATOM 2795 C C . GLY D 1 40 ? 8.233 -0.554 -20.014 1.00 59.68 37 GLY D C 1
ATOM 2796 O O . GLY D 1 40 ? 7.819 -0.262 -21.186 1.00 62.41 37 GLY D O 1
ATOM 2797 N N . VAL D 1 41 ? 8.620 0.333 -19.088 1.00 49.35 38 VAL D N 1
ATOM 2798 C CA . VAL D 1 41 ? 8.607 1.822 -19.254 1.00 43.19 38 VAL D CA 1
ATOM 2799 C C . VAL D 1 41 ? 10.058 2.340 -19.254 1.00 53.99 38 VAL D C 1
ATOM 2800 O O . VAL D 1 41 ? 10.272 3.468 -19.740 1.00 59.50 38 VAL D O 1
ATOM 2804 N N . VAL D 1 52 ? 10.932 1.989 -7.845 1.00 47.97 49 VAL D N 1
ATOM 2805 C CA . VAL D 1 52 ? 12.100 1.057 -7.768 1.00 46.09 49 VAL D CA 1
ATOM 2806 C C . VAL D 1 52 ? 11.733 -0.176 -6.947 1.00 38.12 49 VAL D C 1
ATOM 2807 O O . VAL D 1 52 ? 12.036 -1.263 -7.440 1.00 44.75 49 VAL D O 1
ATOM 2811 N N . LYS D 1 53 ? 11.192 -0.011 -5.725 1.00 33.46 50 LYS D N 1
ATOM 2812 C CA . LYS D 1 53 ? 10.685 -1.155 -4.920 1.00 31.28 50 LYS D CA 1
ATOM 2813 C C . LYS D 1 53 ? 9.207 -0.965 -4.579 1.00 24.19 50 LYS D C 1
ATOM 2814 O O . LYS D 1 53 ? 8.720 0.203 -4.396 1.00 28.70 50 LYS D O 1
ATOM 2820 N N . PHE D 1 54 ? 8.519 -2.092 -4.448 1.00 21.84 51 PHE D N 1
ATOM 2821 C CA . PHE D 1 54 ? 7.244 -2.138 -3.740 1.00 19.80 51 PHE D CA 1
ATOM 2822 C C . PHE D 1 54 ? 7.571 -2.234 -2.242 1.00 23.20 51 PHE D C 1
ATOM 2823 O O . PHE D 1 54 ? 8.415 -3.066 -1.834 1.00 27.16 51 PHE D O 1
ATOM 2831 N N . LEU D 1 55 ? 6.935 -1.372 -1.467 1.00 17.92 52 LEU D N 1
ATOM 2832 C CA . LEU D 1 55 ? 7.059 -1.344 0.006 1.00 19.23 52 LEU D CA 1
ATOM 2833 C C . LEU D 1 55 ? 5.745 -1.840 0.601 1.00 19.16 52 LEU D C 1
ATOM 2834 O O . LEU D 1 55 ? 4.654 -1.528 0.091 1.00 19.89 52 LEU D O 1
ATOM 2839 N N . PHE D 1 56 ? 5.843 -2.558 1.701 1.00 24.47 53 PHE D N 1
ATOM 2840 C CA . PHE D 1 56 ? 4.696 -3.146 2.404 1.00 24.42 53 PHE D CA 1
ATOM 2841 C C . PHE D 1 56 ? 4.204 -2.158 3.451 1.00 25.54 53 PHE D C 1
ATOM 2842 O O . PHE D 1 56 ? 5.050 -1.629 4.252 1.00 29.49 53 PHE D O 1
ATOM 2850 N N . TYR D 1 57 ? 2.884 -2.021 3.533 1.00 22.60 54 TYR D N 1
ATOM 2851 C CA . TYR D 1 57 ? 2.182 -1.199 4.556 1.00 22.81 54 TYR D CA 1
ATOM 2852 C C . TYR D 1 57 ? 0.981 -1.971 5.107 1.00 23.20 54 TYR D C 1
ATOM 2853 O O . TYR D 1 57 ? 0.361 -2.691 4.350 1.00 24.24 54 TYR D O 1
ATOM 2862 N N . PRO D 1 58 ? 0.518 -1.709 6.351 1.00 37.09 55 PRO D N 1
ATOM 2863 C CA . PRO D 1 58 ? -0.698 -2.365 6.850 1.00 40.08 55 PRO D CA 1
ATOM 2864 C C . PRO D 1 58 ? -2.027 -1.579 6.693 1.00 36.86 55 PRO D C 1
ATOM 2865 O O . PRO D 1 58 ? -2.022 -0.500 6.102 1.00 41.65 55 PRO D O 1
ATOM 2869 N N . ASN D 1 59 ? -3.140 -2.235 7.049 1.00 44.22 56 ASN D N 1
ATOM 2870 C CA . ASN D 1 59 ? -4.436 -1.583 7.377 1.00 53.16 56 ASN D CA 1
ATOM 2871 C C . ASN D 1 59 ? -5.005 -0.882 6.156 1.00 45.66 56 ASN D C 1
ATOM 2872 O O . ASN D 1 59 ? -5.066 0.345 6.120 1.00 50.92 56 ASN D O 1
ATOM 2877 N N . PRO D 1 60 ? -5.423 -1.622 5.102 1.00 43.23 57 PRO D N 1
ATOM 2878 C CA . PRO D 1 60 ? -5.197 -3.069 4.957 1.00 45.49 57 PRO D CA 1
ATOM 2879 C C . PRO D 1 60 ? -3.783 -3.398 4.426 1.00 31.21 57 PRO D C 1
ATOM 2880 O O . PRO D 1 60 ? -3.156 -2.489 3.925 1.00 33.93 57 PRO D O 1
ATOM 2884 N N . ASP D 1 61 ? -3.245 -4.599 4.682 1.00 29.55 58 ASP D N 1
ATOM 2885 C CA . ASP D 1 61 ? -1.935 -5.043 4.152 1.00 26.43 58 ASP D CA 1
ATOM 2886 C C . ASP D 1 61 ? -1.941 -4.786 2.651 1.00 20.60 58 ASP D C 1
ATOM 2887 O O . ASP D 1 61 ? -2.882 -5.208 2.026 1.00 25.02 58 ASP D O 1
ATOM 2892 N N . HIS D 1 62 ? -0.950 -4.063 2.164 1.00 18.10 59 HIS D N 1
ATOM 2893 C CA . HIS D 1 62 ? -0.842 -3.776 0.727 1.00 16.77 59 HIS D CA 1
ATOM 2894 C C . HIS D 1 62 ? 0.598 -3.464 0.377 1.00 16.76 59 HIS D C 1
ATOM 2895 O O . HIS D 1 62 ? 1.430 -3.234 1.283 1.00 18.27 59 HIS D O 1
ATOM 2902 N N . TRP D 1 63 ? 0.856 -3.396 -0.914 1.00 16.37 60 TRP D N 1
ATOM 2903 C CA . TRP D 1 63 ? 2.173 -3.087 -1.470 1.00 17.90 60 TRP D CA 1
ATOM 2904 C C . TRP D 1 63 ? 2.029 -1.818 -2.267 1.00 16.26 60 TRP D C 1
ATOM 2905 O O . TRP D 1 63 ? 1.053 -1.642 -2.983 1.00 18.65 60 TRP D O 1
ATOM 2916 N N . ARG D 1 64 ? 3.016 -0.954 -2.157 1.00 16.71 61 ARG D N 1
ATOM 2917 C CA . ARG D 1 64 ? 2.973 0.381 -2.808 1.00 15.88 61 ARG D CA 1
ATOM 2918 C C . ARG D 1 64 ? 4.311 0.649 -3.465 1.00 15.00 61 ARG D C 1
ATOM 2919 O O . ARG D 1 64 ? 5.329 0.577 -2.773 1.00 19.29 61 ARG D O 1
ATOM 2927 N N . MET D 1 65 ? 4.303 1.007 -4.733 1.00 16.32 62 MET D N 1
ATOM 2928 C CA . MET D 1 65 ? 5.495 1.428 -5.473 1.00 17.22 62 MET D CA 1
ATOM 2929 C C . MET D 1 65 ? 5.293 2.878 -5.958 1.00 17.01 62 MET D C 1
ATOM 2930 O O . MET D 1 65 ? 4.314 3.161 -6.701 1.00 19.50 62 MET D O 1
ATOM 2935 N N . GLU D 1 66 ? 6.231 3.773 -5.703 1.00 19.78 63 GLU D N 1
ATOM 2936 C CA . GLU D 1 66 ? 6.367 5.058 -6.440 1.00 19.91 63 GLU D CA 1
ATOM 2937 C C . GLU D 1 66 ? 7.348 4.831 -7.585 1.00 21.68 63 GLU D C 1
ATOM 2938 O O . GLU D 1 66 ? 8.570 4.726 -7.355 1.00 27.63 63 GLU D O 1
ATOM 2944 N N . LEU D 1 67 ? 6.789 4.641 -8.773 1.00 26.54 64 LEU D N 1
ATOM 2945 C CA . LEU D 1 67 ? 7.515 4.055 -9.926 1.00 26.37 64 LEU D CA 1
ATOM 2946 C C . LEU D 1 67 ? 8.569 5.042 -10.379 1.00 29.96 64 LEU D C 1
ATOM 2947 O O . LEU D 1 67 ? 9.706 4.611 -10.777 1.00 35.14 64 LEU D O 1
ATOM 2952 N N . SER D 1 68 ? 8.238 6.320 -10.347 1.00 29.56 65 SER D N 1
ATOM 2953 C CA . SER D 1 68 ? 9.173 7.374 -10.823 1.00 29.93 65 SER D CA 1
ATOM 2954 C C . SER D 1 68 ? 8.700 8.696 -10.268 1.00 29.69 65 SER D C 1
ATOM 2955 O O . SER D 1 68 ? 7.504 8.755 -10.005 1.00 28.59 65 SER D O 1
ATOM 2958 N N . GLN D 1 69 ? 9.588 9.700 -10.225 1.00 35.49 66 GLN D N 1
ATOM 2959 C CA . GLN D 1 69 ? 9.168 11.105 -10.019 1.00 34.80 66 GLN D CA 1
ATOM 2960 C C . GLN D 1 69 ? 8.748 11.669 -11.376 1.00 31.93 66 GLN D C 1
ATOM 2961 O O . GLN D 1 69 ? 7.974 12.630 -11.398 1.00 36.92 66 GLN D O 1
ATOM 2967 N N . HIS D 1 70 ? 9.184 11.044 -12.468 1.00 31.31 67 HIS D N 1
ATOM 2968 C CA . HIS D 1 70 ? 8.853 11.495 -13.846 1.00 32.87 67 HIS D CA 1
ATOM 2969 C C . HIS D 1 70 ? 7.424 11.072 -14.173 1.00 32.43 67 HIS D C 1
ATOM 2970 O O . HIS D 1 70 ? 6.973 10.089 -13.608 1.00 47.39 67 HIS D O 1
ATOM 2977 N N . PHE D 1 71 ? 6.757 11.898 -14.963 1.00 31.62 68 PHE D N 1
ATOM 2978 C CA . PHE D 1 71 ? 5.361 11.760 -15.385 1.00 29.77 68 PHE D CA 1
ATOM 2979 C C . PHE D 1 71 ? 5.320 10.773 -16.567 1.00 28.58 68 PHE D C 1
ATOM 2980 O O . PHE D 1 71 ? 6.007 10.989 -17.584 1.00 34.12 68 PHE D O 1
ATOM 2995 N N . ASP D 1 73 ? 3.257 9.599 -19.817 1.00 22.53 70 ASP D N 1
ATOM 2996 C CA . ASP D 1 73 ? 2.242 10.029 -20.812 1.00 21.72 70 ASP D CA 1
ATOM 2997 C C . ASP D 1 73 ? 1.277 8.839 -21.025 1.00 23.51 70 ASP D C 1
ATOM 2998 O O . ASP D 1 73 ? 1.506 7.729 -20.502 1.00 21.06 70 ASP D O 1
ATOM 3003 N N . ASP D 1 74 ? 0.273 8.979 -21.886 1.00 23.26 71 ASP D N 1
ATOM 3004 C CA . ASP D 1 74 ? -0.767 7.921 -22.054 1.00 20.07 71 ASP D CA 1
ATOM 3005 C C . ASP D 1 74 ? -0.110 6.620 -22.531 1.00 18.28 71 ASP D C 1
ATOM 3006 O O . ASP D 1 74 ? -0.548 5.518 -22.097 1.00 19.81 71 ASP D O 1
ATOM 3011 N N . LEU D 1 75 ? 0.821 6.743 -23.484 1.00 20.49 72 LEU D N 1
ATOM 3012 C CA . LEU D 1 75 ? 1.477 5.543 -24.030 1.00 18.68 72 LEU D CA 1
ATOM 3013 C C . LEU D 1 75 ? 2.173 4.768 -22.905 1.00 18.83 72 LEU D C 1
ATOM 3014 O O . LEU D 1 75 ? 2.110 3.481 -22.877 1.00 18.45 72 LEU D O 1
ATOM 3019 N N . HIS D 1 76 ? 2.892 5.489 -22.037 1.00 19.84 73 HIS D N 1
ATOM 3020 C CA . HIS D 1 76 ? 3.629 4.768 -20.971 1.00 18.14 73 HIS D CA 1
ATOM 3021 C C . HIS D 1 76 ? 2.636 4.217 -19.952 1.00 18.39 73 HIS D C 1
ATOM 3022 O O . HIS D 1 76 ? 2.902 3.145 -19.400 1.00 20.03 73 HIS D O 1
ATOM 3029 N N . LYS D 1 77 ? 1.509 4.870 -19.748 1.00 16.89 74 LYS D N 1
ATOM 3030 C CA . LYS D 1 77 ? 0.457 4.245 -18.867 1.00 16.86 74 LYS D CA 1
ATOM 3031 C C . LYS D 1 77 ? 0.000 2.898 -19.454 1.00 17.67 74 LYS D C 1
ATOM 3032 O O . LYS D 1 77 ? -0.153 1.916 -18.769 1.00 17.58 74 LYS D O 1
ATOM 3038 N N . SER D 1 78 ? -0.279 2.879 -20.774 1.00 15.72 75 SER D N 1
ATOM 3039 C CA . SER D 1 78 ? -0.647 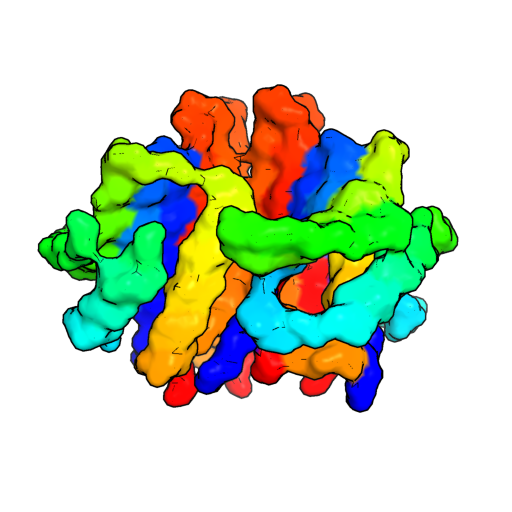1.637 -21.472 1.00 16.24 75 SER D CA 1
ATOM 3040 C C . SER D 1 78 ? 0.380 0.543 -21.209 1.00 15.45 75 SER D C 1
ATOM 3041 O O . SER D 1 78 ? 0.071 -0.588 -20.957 1.00 17.69 75 SER D O 1
ATOM 3044 N N . ALA D 1 79 ? 1.645 0.938 -21.348 1.00 17.72 76 ALA D N 1
ATOM 3045 C CA . ALA D 1 79 ? 2.754 0.003 -21.195 1.00 15.97 76 ALA D CA 1
ATOM 3046 C C . ALA D 1 79 ? 2.829 -0.523 -19.747 1.00 17.90 76 ALA D C 1
ATOM 3047 O O . ALA D 1 79 ? 3.007 -1.735 -19.557 1.00 19.18 76 ALA D O 1
ATOM 3049 N N . VAL D 1 80 ? 2.596 0.335 -18.762 1.00 18.28 77 VAL D N 1
ATOM 3050 C CA . VAL D 1 80 ? 2.554 -0.109 -17.334 1.00 16.60 77 VAL D CA 1
ATOM 3051 C C . VAL D 1 80 ? 1.421 -1.140 -17.144 1.00 16.41 77 VAL D C 1
ATOM 3052 O O . VAL D 1 80 ? 1.651 -2.217 -16.558 1.00 17.61 77 VAL D O 1
ATOM 3056 N N . PHE D 1 81 ? 0.239 -0.869 -17.677 1.00 15.69 78 PHE D N 1
ATOM 3057 C CA . PHE D 1 81 ? -0.893 -1.781 -17.512 1.00 14.93 78 PHE D CA 1
ATOM 3058 C C . PHE D 1 81 ? -0.542 -3.133 -18.095 1.00 14.95 78 PHE D C 1
ATOM 3059 O O . PHE D 1 81 ? -0.809 -4.173 -17.513 1.00 17.19 78 PHE D O 1
ATOM 3067 N N . LEU D 1 82 ? -0.038 -3.091 -19.323 1.00 16.96 79 LEU D N 1
ATOM 3068 C CA . LEU D 1 82 ? 0.221 -4.352 -20.027 1.00 19.76 79 LEU D CA 1
ATOM 3069 C C . LEU D 1 82 ? 1.261 -5.171 -19.248 1.00 17.40 79 LEU D C 1
ATOM 3070 O O . LEU D 1 82 ? 1.113 -6.412 -19.160 1.00 19.91 79 LEU D O 1
ATOM 3075 N N . THR D 1 83 ? 2.301 -4.517 -18.730 1.00 17.59 80 THR D N 1
ATOM 3076 C CA . THR D 1 83 ? 3.385 -5.281 -18.068 1.00 17.41 80 THR D CA 1
ATOM 3077 C C . THR D 1 83 ? 2.813 -5.871 -16.758 1.00 18.63 80 THR D C 1
ATOM 3078 O O . THR D 1 83 ? 3.172 -7.004 -16.401 1.00 20.80 80 THR D O 1
ATOM 3082 N N . ILE D 1 84 ? 1.934 -5.139 -16.092 1.00 17.84 81 ILE D N 1
ATOM 3083 C CA . ILE D 1 84 ? 1.278 -5.681 -14.891 1.00 16.19 81 ILE D CA 1
ATOM 3084 C C . ILE D 1 84 ? 0.440 -6.896 -15.257 1.00 16.72 81 ILE D C 1
ATOM 3085 O O . ILE D 1 84 ? 0.553 -7.980 -14.579 1.00 19.24 81 ILE D O 1
ATOM 3090 N N . ILE D 1 85 ? -0.371 -6.765 -16.310 1.00 16.79 82 ILE D N 1
ATOM 3091 C CA . ILE D 1 85 ? -1.311 -7.882 -16.648 1.00 16.88 82 ILE D CA 1
ATOM 3092 C C . ILE D 1 85 ? -0.470 -9.105 -17.037 1.00 17.73 82 ILE D C 1
ATOM 3093 O O . ILE D 1 85 ? -0.797 -10.202 -16.636 1.00 18.60 82 ILE D O 1
ATOM 3098 N N . GLU D 1 86 ? 0.541 -8.898 -17.882 1.00 19.23 83 GLU D N 1
ATOM 3099 C CA . GLU D 1 86 ? 1.392 -10.036 -18.385 1.00 20.39 83 GLU D CA 1
ATOM 3100 C C . GLU D 1 86 ? 2.132 -10.713 -17.235 1.00 20.22 83 GLU D C 1
ATOM 3101 O O . GLU D 1 86 ? 2.122 -11.954 -17.157 1.00 24.58 83 GLU D O 1
ATOM 3107 N N . GLY D 1 87 ? 2.670 -9.914 -16.331 1.00 19.66 84 GLY D N 1
ATOM 3108 C CA . GLY D 1 87 ? 3.414 -10.521 -15.232 1.00 20.28 84 GLY D CA 1
ATOM 3109 C C . GLY D 1 87 ? 2.478 -11.318 -14.333 1.00 18.45 84 GLY D C 1
ATOM 3110 O O . GLY D 1 87 ? 2.821 -12.386 -13.898 1.00 22.48 84 GLY D O 1
ATOM 3111 N N . LEU D 1 88 ? 1.324 -10.769 -14.009 1.00 17.96 85 LEU D N 1
ATOM 3112 C CA . LEU D 1 88 ? 0.363 -11.461 -13.129 1.00 17.20 85 LEU D CA 1
ATOM 3113 C C . LEU D 1 88 ? -0.191 -12.707 -13.795 1.00 18.40 85 LEU D C 1
ATOM 3114 O O . LEU D 1 88 ? -0.404 -13.654 -13.120 1.00 19.85 85 LEU D O 1
ATOM 3119 N N . GLU D 1 89 ? -0.457 -12.660 -15.088 1.00 20.85 86 GLU D N 1
ATOM 3120 C CA . GLU D 1 89 ? -0.957 -13.879 -15.772 1.00 21.52 86 GLU D CA 1
ATOM 3121 C C . GLU D 1 89 ? 0.036 -15.038 -15.585 1.00 21.89 86 GLU D C 1
ATOM 3122 O O . GLU D 1 89 ? -0.429 -16.190 -15.335 1.00 23.56 86 GLU D O 1
ATOM 3128 N N . GLY D 1 90 ? 1.328 -14.800 -15.774 1.00 20.25 87 GLY D N 1
ATOM 3129 C CA . GLY D 1 90 ? 2.351 -15.851 -15.585 1.00 22.55 87 GLY D CA 1
ATOM 3130 C C . GLY D 1 90 ? 2.409 -16.375 -14.152 1.00 24.99 87 GLY D C 1
ATOM 3131 O O . GLY D 1 90 ? 2.814 -17.516 -13.952 1.00 28.17 87 GLY D O 1
ATOM 3132 N N . GLU D 1 91 ? 1.919 -15.595 -13.176 1.00 22.62 88 GLU D N 1
ATOM 3133 C CA . GLU D 1 91 ? 1.871 -15.978 -11.751 1.00 24.70 88 GLU D CA 1
ATOM 3134 C C . GLU D 1 91 ? 0.515 -16.565 -11.405 1.00 23.55 88 GLU D C 1
ATOM 3135 O O . GLU D 1 91 ? 0.263 -16.789 -10.240 1.00 25.35 88 GLU D O 1
ATOM 3141 N N . GLY D 1 92 ? -0.357 -16.771 -12.392 1.00 22.00 89 GLY D N 1
ATOM 3142 C CA . GLY D 1 92 ? -1.637 -17.434 -12.095 1.00 27.47 89 GLY D CA 1
ATOM 3143 C C . GLY D 1 92 ? -2.745 -16.482 -11.713 1.00 25.67 89 GLY D C 1
ATOM 3144 O O . GLY D 1 92 ? -3.805 -16.939 -11.249 1.00 22.05 89 GLY D O 1
ATOM 3145 N N . TRP D 1 93 ? -2.584 -15.196 -12.008 1.00 22.60 90 TRP D N 1
ATOM 3146 C CA . TRP D 1 93 ? -3.654 -14.211 -11.727 1.00 22.17 90 TRP D CA 1
ATOM 3147 C C . TRP D 1 93 ? -4.227 -13.707 -13.051 1.00 19.55 90 TRP D C 1
ATOM 3148 O O . TRP D 1 93 ? -3.476 -13.114 -13.858 1.00 20.96 90 TRP D O 1
ATOM 3159 N N . ASN D 1 94 ? -5.492 -14.042 -13.309 1.00 20.67 91 ASN D N 1
ATOM 3160 C CA . ASN D 1 94 ? -6.218 -13.770 -14.573 1.00 21.81 91 ASN D CA 1
ATOM 3161 C C . ASN D 1 94 ? -6.998 -12.454 -14.459 1.00 17.82 91 ASN D C 1
ATOM 3162 O O . ASN D 1 94 ? -7.735 -12.243 -13.507 1.00 16.90 91 ASN D O 1
ATOM 3167 N N . LEU D 1 95 ? -6.903 -11.631 -15.478 1.00 18.10 92 LEU D N 1
ATOM 3168 C CA . LEU D 1 95 ? -7.612 -10.331 -15.513 1.00 16.36 92 LEU D CA 1
ATOM 3169 C C . LEU D 1 95 ? -9.095 -10.590 -15.705 1.00 16.65 92 LEU D C 1
ATOM 3170 O O . LEU D 1 95 ? -9.485 -11.347 -16.645 1.00 18.65 92 LEU D O 1
ATOM 3175 N N . ARG D 1 96 ? -9.892 -10.008 -14.819 1.00 13.48 93 ARG D N 1
ATOM 3176 C CA . ARG D 1 96 ? -11.378 -10.161 -14.879 1.00 14.60 93 ARG D CA 1
ATOM 3177 C C . ARG D 1 96 ? -12.102 -8.863 -15.266 1.00 13.31 93 ARG D C 1
ATOM 3178 O O . ARG D 1 96 ? -13.161 -8.916 -15.879 1.00 13.06 93 ARG D O 1
ATOM 3186 N N . ALA D 1 97 ? -11.576 -7.699 -14.851 1.00 12.13 94 ALA D N 1
ATOM 3187 C CA . ALA D 1 97 ? -12.296 -6.439 -15.062 1.00 10.36 94 ALA D CA 1
ATOM 3188 C C . ALA D 1 97 ? -11.309 -5.305 -14.820 1.00 8.80 94 ALA D C 1
ATOM 3189 O O . ALA D 1 97 ? -10.253 -5.463 -14.169 1.00 12.96 94 ALA D O 1
ATOM 3191 N N . SER D 1 98 ? -11.701 -4.156 -15.330 1.00 10.33 95 SER D N 1
ATOM 3192 C CA A SER D 1 98 ? -10.973 -2.917 -15.064 0.50 11.58 95 SER D CA 1
ATOM 3193 C CA B SER D 1 98 ? -10.982 -2.917 -15.035 0.50 10.74 95 SER D CA 1
ATOM 3194 C C . SER D 1 98 ? -11.952 -1.749 -15.026 1.00 9.41 95 SER D C 1
ATOM 3195 O O . SER D 1 98 ? -13.017 -1.781 -15.625 1.00 9.96 95 SER D O 1
ATOM 3200 N N . ASN D 1 99 ? -11.523 -0.651 -14.414 1.00 10.11 96 ASN D N 1
ATOM 3201 C CA . ASN D 1 99 ? -12.299 0.591 -14.385 1.00 9.87 96 ASN D CA 1
ATOM 3202 C C . ASN D 1 99 ? -11.331 1.737 -14.135 1.00 9.58 96 ASN D C 1
ATOM 3203 O O . ASN D 1 99 ? -10.195 1.526 -13.699 1.00 14.57 96 ASN D O 1
ATOM 3208 N N . SER D 1 100 ? -11.785 2.903 -14.517 1.00 9.96 97 SER D N 1
ATOM 3209 C CA A SER D 1 100 ? -10.940 4.100 -14.350 0.50 11.80 97 SER D CA 1
ATOM 3210 C CA B SER D 1 100 ? -10.935 4.111 -14.461 0.50 13.06 97 SER D CA 1
ATOM 3211 C C . SER D 1 100 ? -11.764 5.348 -14.146 1.00 10.79 97 SER D C 1
ATOM 3212 O O . SER D 1 100 ? -12.882 5.440 -14.654 1.00 11.49 97 SER D O 1
ATOM 3217 N N . ILE D 1 101 ? -11.093 6.309 -13.503 1.00 13.53 98 ILE D N 1
ATOM 3218 C CA . ILE D 1 101 ? -11.673 7.653 -13.333 1.00 13.06 98 ILE D CA 1
ATOM 3219 C C . ILE D 1 101 ? -10.558 8.706 -13.513 1.00 13.74 98 ILE D C 1
ATOM 3220 O O . ILE D 1 101 ? -9.358 8.402 -13.290 1.00 13.65 98 ILE D O 1
ATOM 3225 N N . ARG D 1 102 ? -10.984 9.952 -13.798 1.00 15.55 99 ARG D N 1
ATOM 3226 C CA . ARG D 1 102 ? -10.035 11.078 -13.736 1.00 19.72 99 ARG D CA 1
ATOM 3227 C C . ARG D 1 102 ? -10.614 12.140 -12.841 1.00 19.77 99 ARG D C 1
ATOM 3228 O O . ARG D 1 102 ? -11.804 12.427 -12.922 1.00 21.51 99 ARG D O 1
ATOM 3236 N N . ASP D 1 103 ? -9.751 12.692 -11.985 1.00 19.43 100 ASP D N 1
ATOM 3237 C CA . ASP D 1 103 ? -10.132 13.841 -11.107 1.00 20.65 100 ASP D CA 1
ATOM 3238 C C . ASP D 1 103 ? -9.582 15.150 -11.699 1.00 24.95 100 ASP D C 1
ATOM 3239 O O . ASP D 1 103 ? -8.371 15.317 -11.877 1.00 23.92 100 ASP D O 1
ATOM 3244 N N . SER D 1 104 ? -10.494 16.042 -12.068 1.00 28.00 101 SER D N 1
ATOM 3245 C CA . SER D 1 104 ? -10.164 17.298 -12.797 1.00 30.91 101 SER D CA 1
ATOM 3246 C C . SER D 1 104 ? -9.441 18.250 -11.838 1.00 29.62 101 SER D C 1
ATOM 3247 O O . SER D 1 104 ? -8.494 18.914 -12.278 1.00 51.97 101 SER D O 1
ATOM 3250 N N . GLU D 1 105 ? -9.813 18.257 -10.557 1.00 32.70 102 GLU D N 1
ATOM 3251 C CA . GLU D 1 105 ? -9.172 19.161 -9.568 1.00 39.73 102 GLU D CA 1
ATOM 3252 C C . GLU D 1 105 ? -7.720 18.737 -9.342 1.00 40.43 102 GLU D C 1
ATOM 3253 O O . GLU D 1 105 ? -6.838 19.577 -9.422 1.00 41.40 102 GLU D O 1
ATOM 3259 N N . SER D 1 106 ? -7.471 17.473 -9.042 1.00 27.02 103 SER D N 1
ATOM 3260 C CA . SER D 1 106 ? -6.114 16.997 -8.719 1.00 25.76 103 SER D CA 1
ATOM 3261 C C . SER D 1 106 ? -5.331 16.756 -10.002 1.00 30.08 103 SER D C 1
ATOM 3262 O O . SER D 1 106 ? -4.095 16.728 -9.970 1.00 32.56 103 SER D O 1
ATOM 3265 N N . GLY D 1 107 ? -6.039 16.547 -11.111 1.00 29.26 104 GLY D N 1
ATOM 3266 C CA . GLY D 1 107 ? -5.440 16.203 -12.403 1.00 24.69 104 GLY D CA 1
ATOM 3267 C C . GLY D 1 107 ? -4.912 14.779 -12.447 1.00 23.19 104 GLY D C 1
ATOM 3268 O O . GLY D 1 107 ? -4.143 14.450 -13.383 1.00 27.83 104 GLY D O 1
ATOM 3269 N N . LYS D 1 108 ? -5.385 13.917 -11.555 1.00 21.87 105 LYS D N 1
ATOM 3270 C CA . LYS D 1 108 ? -4.855 12.532 -11.522 1.00 19.91 105 LYS D CA 1
ATOM 3271 C C . LYS D 1 108 ? -5.878 11.541 -12.062 1.00 20.33 105 LYS D C 1
ATOM 3272 O O . LYS D 1 108 ? -7.064 11.733 -11.852 1.00 21.23 105 LYS D O 1
ATOM 3278 N N . ASP D 1 109 ? -5.400 10.511 -12.751 1.00 17.81 106 ASP D N 1
ATOM 3279 C CA . ASP D 1 109 ? -6.288 9.433 -13.227 1.00 16.11 106 ASP D CA 1
ATOM 3280 C C . ASP D 1 109 ? -5.893 8.167 -12.488 1.00 14.39 106 ASP D C 1
ATOM 3281 O O . ASP D 1 109 ? -4.687 7.955 -12.219 1.00 14.67 106 ASP D O 1
ATOM 3286 N N . THR D 1 110 ? -6.916 7.394 -12.141 1.00 14.66 107 THR D N 1
ATOM 3287 C CA . THR D 1 110 ? -6.768 6.162 -11.325 1.00 12.97 107 THR D CA 1
ATOM 3288 C C . THR D 1 110 ? -7.472 5.024 -12.098 1.00 12.98 107 THR D C 1
ATOM 3289 O O . THR D 1 110 ? -8.667 5.154 -12.425 1.00 14.21 107 THR D O 1
ATOM 3293 N N . THR D 1 111 ? -6.716 4.003 -12.344 1.00 13.24 108 THR D N 1
ATOM 3294 C CA . THR D 1 111 ? -7.174 2.768 -12.986 1.00 12.58 108 THR D CA 1
ATOM 3295 C C . THR D 1 111 ? -7.042 1.556 -12.070 1.00 13.30 108 THR D C 1
ATOM 3296 O O . THR D 1 111 ? -5.956 1.335 -11.481 1.00 13.50 108 THR D O 1
ATOM 3300 N N . LYS D 1 112 ? -8.110 0.818 -11.926 1.00 13.26 109 LYS D N 1
ATOM 3301 C CA . LYS D 1 112 ? -8.151 -0.437 -11.141 1.00 13.32 109 LYS D CA 1
ATOM 3302 C C . LYS D 1 112 ? -8.302 -1.677 -12.042 1.00 12.67 109 LYS D C 1
ATOM 3303 O O . LYS D 1 112 ? -9.072 -1.662 -12.980 1.00 13.88 109 LYS D O 1
ATOM 3309 N N . LEU D 1 113 ? -7.469 -2.668 -11.752 1.00 12.62 110 LEU D N 1
ATOM 3310 C CA . LEU D 1 113 ? -7.420 -3.961 -12.445 1.00 13.16 110 LEU D CA 1
ATOM 3311 C C . LEU D 1 113 ? -7.734 -5.034 -11.440 1.00 13.04 110 LEU D C 1
ATOM 3312 O O . LEU D 1 113 ? -7.068 -5.088 -10.396 1.00 14.17 110 LEU D O 1
ATOM 3317 N N . PHE D 1 114 ? -8.716 -5.868 -11.764 1.00 12.12 111 PHE D N 1
ATOM 3318 C CA . PHE D 1 114 ? -9.171 -6.927 -10.842 1.00 12.50 111 PHE D CA 1
ATOM 3319 C C . PHE D 1 114 ? -8.808 -8.301 -11.413 1.00 12.61 111 PHE D C 1
ATOM 3320 O O . PHE D 1 114 ? -9.134 -8.561 -12.585 1.00 14.33 111 PHE D O 1
ATOM 3328 N N . PHE D 1 115 ? -8.176 -9.164 -10.592 1.00 12.85 112 PHE D N 1
ATOM 3329 C CA . PHE D 1 115 ? -7.645 -10.475 -11.001 1.00 15.05 112 PHE D CA 1
ATOM 3330 C C . PHE D 1 115 ? -8.161 -11.545 -10.075 1.00 14.79 112 PHE D C 1
ATOM 3331 O O . PHE D 1 115 ? -8.470 -11.267 -8.929 1.00 16.77 112 PHE D O 1
ATOM 3339 N N . ALA D 1 116 ? -8.205 -12.744 -10.610 1.00 17.77 113 ALA D N 1
ATOM 3340 C CA . ALA D 1 116 ? -8.646 -13.935 -9.893 1.00 18.17 113 ALA D CA 1
ATOM 3341 C C . ALA D 1 116 ? -7.774 -15.123 -10.298 1.00 20.43 113 ALA D C 1
ATOM 3342 O O . ALA D 1 116 ? -7.245 -15.140 -11.373 1.00 20.55 113 ALA D O 1
ATOM 3344 N N . ARG D 1 117 ? -7.708 -16.142 -9.465 1.00 21.17 114 ARG D N 1
ATOM 3345 C CA . ARG D 1 117 ? -7.002 -17.397 -9.814 1.00 25.73 114 ARG D CA 1
ATOM 3346 C C . ARG D 1 117 ? -7.842 -18.236 -10.794 1.00 29.71 114 ARG D C 1
ATOM 3347 O O . ARG D 1 117 ? -9.113 -18.017 -10.861 1.00 37.70 114 ARG D O 1
#

Secondary structure (DSSP, 8-state):
-TT--EEEEEEEETTTEEEEE-TT--HHHHHHHHHH-----PEEETTTTEEEEE-TT---HHHHHHHHHHHHHHHHHTTEEEEEEEEEEETTTTEEEEEEEEEE-/--EEEEEEEETTTEEEEE-TT--HHHHHHHHHH----PEEETTTTEEEEE-TT---HHHHHHHHHHHHHHHHHTTEEEEEEEEEEETTTTEEEEEEEEEE-/-----EEEEEEEETTTEEEEE-TT--HHHHHHHHHHTT------EEETTTTEEEEE-SS---HHHHHHHHHHHHHHHHHTTEEEEEEEEEEETTTTEEEEEEEEEE-/----EEEEEEETTTEEEEE-TT--HHHHHHHHHHHHHH---EEEETTTTEEEEE--S---HHHHHHHHHHHHHHHHHTT-EEEEEEEEE-TTT--EEEEEEEE-

Sequence (417 aa):
GSHMPNLCVSATFNPPVITMLGSSALREETVKLLEQRIPPVKFLFYPNPDHWRMELSQHFDDLHKSAVFLTTIIEGLEGEGWNLRASSNSIRDSESGKDTTKLFFARRMPNLCVSATFNPPVITMLGSALREETVKLLEQRIPVKFLFYPNPDHWRMELSQHFDDLHKSAVFLTIIEGLEGEGWNLRASSNSSIRDSESGKDTTKLFFARRGSHMPNLCVSATFNPPVITMLGSALREETVKLLEQRIPTDPVKFLFYPN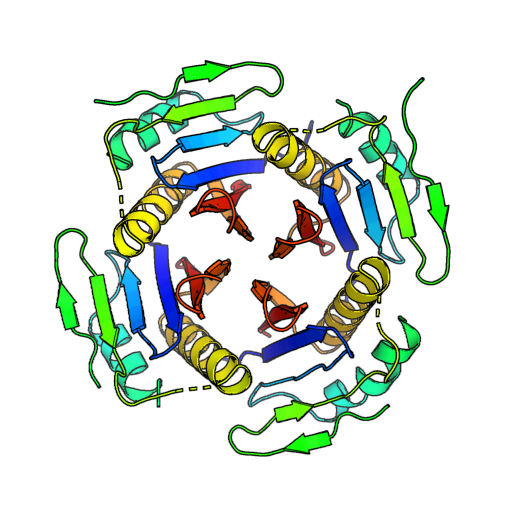PDHWRMELSQHFDDLHKSAVFLTTIIEGLEGEGWNNLRASNSSIRDSSESGKDTTKLFFARRHMPNLCVSATFNPPVITTMLGSALREETVKLLLEQRIPTGVVKFLFYPNPDHWRMELSQHFDDLHKSAVFLTIIEGLEGEGWNLRASSNSSIRDSESGKDTTKLFFAR

Organism: Trypanosoma cruzi (strain CL Brener) (NCBI:txid353153)

Nearest PDB structures (foldseek):
  6xyb-assembly1_A  TM=1.010E+00  e=1.625E-22  Trypanosoma cruzi strain CL Brener
  6xyd-assembly1_B  TM=1.001E+00  e=6.015E-21  Trypanosoma cruzi strain CL Brener
  6xyb-assembly1_B  TM=9.880E-01  e=1.852E-20  Trypanosoma cruzi strain CL Brener
  6xyb-assembly1_C  TM=9.755E-01  e=1.462E-20  Trypanosoma cruzi strain CL Brener
  6xyd-assembly1_A  TM=9.862E-01  e=1.864E-19  Trypanosoma cruzi strain CL Brener

B-factor: mean 30.13, std 14.79, range [7.86, 149.39]